Protein AF-0000000066044856 (afdb_homodimer)

Sequence (418 aa):
MTRFVLGSASQGRLGVLRQAGIDPEVVVSDVDEDALLASLDPELPPEAVVAKLANAKALSVAAALPQELLADCVVLGCDSMLYLDGRLSGKPGTPEAARRQWEQMAGTTGHLLTGHALLRLRDGVITHTEGDTGSTAVHFGRPSEAELTRYVDSGEPIHVAGAFTLDGLGGWFIDGIDGDPSNVIGVSLPLVQRLISRTGLSISEFWTRMTRFVLGSASQGRLGVLRQAGIDPEVVVSDVDEDALLASLDPELPPEAVVAKLANAKALSVAAALPQELLADCVVLGCDSMLYLDGRLSGKPGTPEAARRQWEQMAGTTGHLLTGHALLRLRDGVITHTEGDTGSTAVHFGRPSEAELTRYVDSGEPIHVAGAFTLDGLGGWFIDGIDGDPSNVIGVSLPLVQRLISRTGLSISEFWTR

Organism: Mycolicibacterium gilvum (strain PYR-GCK) (NCBI:txid350054)

Solvent-accessible surface area (backbone atoms only — not comparable to full-atom values): 20875 Å² total; per-residue (Å²): 125,73,40,49,33,34,22,49,78,50,64,51,38,51,49,54,39,41,45,37,28,30,82,57,49,71,40,68,41,81,66,57,61,68,62,52,57,71,69,48,66,88,80,55,53,72,60,54,53,27,27,51,50,0,37,50,20,22,52,49,29,64,75,66,56,54,72,83,53,29,51,38,24,35,34,37,6,52,28,57,31,22,39,44,93,90,39,79,34,46,53,48,73,32,60,68,47,24,52,53,49,47,68,69,40,46,67,35,70,33,32,33,31,18,7,32,15,40,37,33,31,46,71,70,36,76,79,44,77,44,68,52,59,46,68,21,41,36,32,32,27,72,65,52,71,68,49,44,51,53,46,46,71,58,48,65,20,22,81,23,44,56,36,47,38,68,76,24,62,40,21,51,37,36,65,22,33,46,30,35,67,44,25,64,50,43,47,37,42,36,59,48,40,52,50,40,41,74,74,74,46,60,63,66,78,50,42,78,104,126,72,40,50,31,35,20,48,80,50,64,51,39,51,49,54,40,42,47,38,28,30,80,57,48,72,40,66,41,80,65,59,62,67,62,53,58,71,68,48,64,88,79,54,53,72,58,53,54,27,26,50,51,0,38,51,20,22,54,48,28,65,74,65,55,53,73,84,54,28,52,36,24,35,33,37,6,52,28,56,30,22,40,43,94,92,39,78,34,47,53,47,73,31,60,68,47,24,51,53,49,47,67,69,39,46,66,37,70,34,31,34,32,19,7,30,16,38,36,32,31,45,72,70,36,77,78,45,78,43,67,52,56,45,69,21,40,37,32,31,29,70,65,50,71,68,48,44,51,53,46,46,70,59,48,65,20,22,78,24,44,57,35,45,38,68,76,24,63,39,21,51,38,36,65,25,33,46,30,36,69,44,24,64,51,42,48,38,43,35,57,49,39,53,50,40,43,74,75,75,46,59,62,67,76,49,41,78,103

Foldseek 3Di:
DAAEEEQDPAPLLQVVCVVVFFNHHYDHFPDPLVVVLVPDDPPDPPLVSFQVVQANSQVRRLVVDDQVNQAWYKYKGKGKWKADPNDTFFAQQALVSLVVLCVVPAQHKIKIKMKMWMFIHHNSDGPDIDIGIDIKIWGFHHDDPVLSVVLSVVVQLRHGHSRAACPDSRVVGTPDMGGANSVVSHDGPVVVQVRCVVVVDGPVVRGPD/DAAEEEQDPAPLLQVVCVVVFFNHHYDHFPDPLVVVLVPDDPPDPPLVSFQVVQANSQVRRLVVDDQVNQAWYKYKGKGKWKADPNDTFFAQQALVSLVVLCVVPAQHKIKIKMKMWMFIHHNSDGPDIDIGIDIKIWGFHHDDPVLSVVLSVVVQLRHGHSRAACPDSRVVGTPDMGGANSVVSIDGPVVVQVRCVVVVDGPVVRGPD

pLDDT: m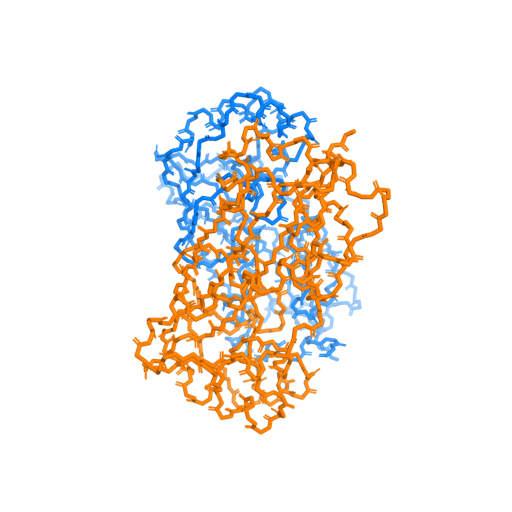ean 97.41, std 1.92, range [83.81, 98.94]

Structure (mmCIF, N/CA/C/O backbone):
data_AF-0000000066044856-model_v1
#
loop_
_entity.id
_entity.type
_entity.pdbx_description
1 polymer 'Nucleoside triphosphate pyrophosphatase'
#
loop_
_atom_site.group_PDB
_atom_site.id
_atom_site.type_symbol
_atom_site.label_atom_id
_atom_site.label_alt_id
_atom_site.label_comp_id
_atom_site.label_asym_id
_atom_site.label_entity_id
_atom_site.label_seq_id
_atom_site.pdbx_PDB_ins_code
_atom_site.Cartn_x
_atom_site.Cartn_y
_atom_site.Cartn_z
_atom_site.occupancy
_atom_site.B_iso_or_equiv
_atom_site.auth_seq_id
_atom_site.auth_comp_id
_atom_site.auth_asym_id
_atom_site.auth_atom_id
_atom_site.pdbx_PDB_model_num
ATOM 1 N N . MET A 1 1 ? -11.641 -27.609 3.543 1 85.44 1 MET A N 1
ATOM 2 C CA . MET A 1 1 ? -11.477 -26.281 2.961 1 85.44 1 MET A CA 1
ATOM 3 C C . MET A 1 1 ? -10.156 -26.188 2.195 1 85.44 1 MET A C 1
ATOM 5 O O . MET A 1 1 ? -9.156 -26.766 2.605 1 85.44 1 MET A O 1
ATOM 9 N N . THR A 1 2 ? -10.18 -25.688 0.999 1 95.62 2 THR A N 1
ATOM 10 C CA . THR A 1 2 ? -9 -25.562 0.149 1 95.62 2 THR A CA 1
ATOM 11 C C . THR A 1 2 ? -7.926 -24.719 0.827 1 95.62 2 THR A C 1
ATOM 13 O O . THR A 1 2 ? -8.211 -23.625 1.307 1 95.62 2 THR A O 1
ATOM 16 N N . ARG A 1 3 ? -6.711 -25.25 0.941 1 97.69 3 ARG A N 1
ATOM 17 C CA . ARG A 1 3 ? -5.617 -24.547 1.596 1 97.69 3 ARG A CA 1
ATOM 18 C C . ARG A 1 3 ? -4.906 -23.609 0.618 1 97.69 3 ARG A C 1
ATOM 20 O O . ARG A 1 3 ? -4.852 -23.891 -0.582 1 97.69 3 ARG A O 1
ATOM 27 N N . PHE A 1 4 ? -4.422 -22.516 1.15 1 98.62 4 PHE A N 1
ATOM 28 C CA . PHE A 1 4 ? -3.652 -21.562 0.37 1 98.62 4 PHE A CA 1
ATOM 29 C C . PHE A 1 4 ? -2.17 -21.641 0.711 1 98.62 4 PHE A C 1
ATOM 31 O O . PHE A 1 4 ? -1.773 -21.391 1.849 1 98.62 4 PHE A O 1
ATOM 38 N N . VAL A 1 5 ? -1.348 -21.984 -0.269 1 98.75 5 VAL A N 1
ATOM 39 C CA . VAL A 1 5 ? 0.09 -22.125 -0.062 1 98.75 5 VAL A CA 1
ATOM 40 C C . VAL A 1 5 ? 0.821 -20.984 -0.771 1 98.75 5 VAL A C 1
ATOM 42 O O . VAL A 1 5 ? 0.622 -20.766 -1.968 1 98.75 5 VAL A O 1
ATOM 45 N N . LEU A 1 6 ? 1.579 -20.25 -0.054 1 98.81 6 LEU A N 1
ATOM 46 C CA . LEU A 1 6 ? 2.467 -19.234 -0.615 1 98.81 6 LEU A CA 1
ATOM 47 C C . LEU A 1 6 ? 3.875 -19.797 -0.799 1 98.81 6 LEU A C 1
ATOM 49 O O . LEU A 1 6 ? 4.551 -20.125 0.179 1 98.81 6 LEU A O 1
ATOM 53 N N . GLY A 1 7 ? 4.328 -19.891 -2.045 1 98.19 7 GLY A N 1
ATOM 54 C CA . GLY A 1 7 ? 5.648 -20.406 -2.369 1 98.19 7 GLY A CA 1
ATOM 55 C C . GLY A 1 7 ? 6.734 -19.344 -2.301 1 98.19 7 GLY A C 1
ATOM 56 O O . GLY A 1 7 ? 7.512 -19.188 -3.244 1 98.19 7 GLY A O 1
ATOM 57 N N . SER A 1 8 ? 6.805 -18.625 -1.233 1 96.69 8 SER A N 1
ATOM 58 C CA . SER A 1 8 ? 7.734 -17.5 -1.107 1 96.69 8 SER A CA 1
ATOM 59 C C . SER A 1 8 ? 8.125 -17.266 0.348 1 96.69 8 SER A C 1
ATOM 61 O O . SER A 1 8 ? 7.289 -17.406 1.247 1 96.69 8 SER A O 1
ATOM 63 N N . ALA A 1 9 ? 9.352 -16.875 0.586 1 93.69 9 ALA A N 1
ATOM 64 C CA . ALA A 1 9 ? 9.805 -16.453 1.906 1 93.69 9 ALA A CA 1
ATOM 65 C C . ALA A 1 9 ? 9.664 -14.945 2.078 1 93.69 9 ALA A C 1
ATOM 67 O O . ALA A 1 9 ? 10.008 -14.398 3.129 1 93.69 9 ALA A O 1
ATOM 68 N N . SER A 1 10 ? 9.234 -14.273 1.056 1 95.31 10 SER A N 1
ATOM 69 C CA . SER A 1 10 ? 9.156 -12.82 1.066 1 95.31 10 SER A CA 1
ATOM 70 C C . SER A 1 10 ? 8.227 -12.32 2.164 1 95.31 10 SER A C 1
ATOM 72 O O . SER A 1 10 ? 7.039 -12.656 2.176 1 95.31 10 SER A O 1
ATOM 74 N N . GLN A 1 11 ? 8.703 -11.445 2.994 1 95.5 11 GLN A N 1
ATOM 75 C CA . GLN A 1 11 ? 7.887 -10.852 4.043 1 95.5 11 GLN A CA 1
ATOM 76 C C . GLN A 1 11 ? 6.852 -9.898 3.459 1 95.5 11 GLN A C 1
ATOM 78 O O . GLN A 1 11 ? 5.742 -9.773 3.99 1 95.5 11 GLN A O 1
ATOM 83 N N . GLY A 1 12 ? 7.203 -9.25 2.385 1 96.94 12 GLY A N 1
ATOM 84 C CA . GLY A 1 12 ? 6.262 -8.367 1.71 1 96.94 12 GLY A CA 1
ATOM 85 C C . GLY A 1 12 ? 5.047 -9.102 1.167 1 96.94 12 GLY A C 1
ATOM 86 O O . GLY A 1 12 ? 3.91 -8.68 1.387 1 96.94 12 GLY A O 1
ATOM 87 N N . ARG A 1 13 ? 5.301 -10.227 0.484 1 98.38 13 ARG A N 1
ATOM 88 C CA . ARG A 1 13 ? 4.219 -11.039 -0.071 1 98.38 13 ARG A CA 1
ATOM 89 C C . ARG A 1 13 ? 3.314 -11.578 1.033 1 98.38 13 ARG A C 1
ATOM 91 O O . ARG A 1 13 ? 2.09 -11.469 0.944 1 98.38 13 ARG A O 1
ATOM 98 N N . LEU A 1 14 ? 3.943 -12.086 2.033 1 98.44 14 LEU A N 1
ATOM 99 C CA . LEU A 1 14 ? 3.195 -12.625 3.164 1 98.44 14 LEU A CA 1
ATOM 100 C C . LEU A 1 14 ? 2.375 -11.531 3.842 1 98.44 14 LEU A C 1
ATOM 102 O O . LEU A 1 14 ? 1.198 -11.734 4.152 1 98.44 14 LEU A O 1
ATOM 106 N N . GLY A 1 15 ? 2.977 -10.367 4.105 1 98.06 15 GLY A N 1
ATOM 107 C CA . GLY A 1 15 ? 2.293 -9.25 4.734 1 98.06 15 GLY A CA 1
ATOM 108 C C . GLY A 1 15 ? 1.066 -8.797 3.965 1 98.06 15 GLY A C 1
ATOM 109 O O . GLY A 1 15 ? 0.006 -8.57 4.555 1 98.06 15 GLY A O 1
ATOM 110 N N . VAL A 1 16 ? 1.185 -8.688 2.65 1 98.5 16 VAL A N 1
ATOM 111 C CA . VAL A 1 16 ? 0.074 -8.273 1.8 1 98.5 16 VAL A CA 1
ATOM 112 C C . VAL A 1 16 ? -1.079 -9.266 1.938 1 98.5 16 VAL A C 1
ATOM 114 O O . VAL A 1 16 ? -2.229 -8.867 2.143 1 98.5 16 VAL A O 1
ATOM 117 N N . LEU A 1 17 ? -0.784 -10.57 1.818 1 98.75 17 LEU A N 1
ATOM 118 C CA . LEU A 1 17 ? -1.816 -11.602 1.876 1 98.75 17 LEU A CA 1
ATOM 119 C C . LEU A 1 17 ? -2.494 -11.609 3.242 1 98.75 17 LEU A C 1
ATOM 121 O O . LEU A 1 17 ? -3.725 -11.672 3.328 1 98.75 17 LEU A O 1
ATOM 125 N N . ARG A 1 18 ? -1.727 -11.484 4.285 1 98.5 18 ARG A N 1
ATOM 126 C CA . ARG A 1 18 ? -2.299 -11.516 5.625 1 98.5 18 ARG A CA 1
ATOM 127 C C . ARG A 1 18 ? -3.176 -10.297 5.879 1 98.5 18 ARG A C 1
ATOM 129 O O . ARG A 1 18 ? -4.27 -10.414 6.434 1 98.5 18 ARG A O 1
ATOM 136 N N . GLN A 1 19 ? -2.699 -9.141 5.48 1 97.75 19 GLN A N 1
ATOM 137 C CA . GLN A 1 19 ? -3.498 -7.93 5.625 1 97.75 19 GLN A CA 1
ATOM 138 C C . GLN A 1 19 ? -4.809 -8.039 4.848 1 97.75 19 GLN A C 1
ATOM 140 O O . GLN A 1 19 ? -5.832 -7.496 5.27 1 97.75 19 GLN A O 1
ATOM 145 N N . ALA A 1 20 ? -4.684 -8.812 3.803 1 98.25 20 ALA A N 1
ATOM 146 C CA . ALA A 1 20 ? -5.863 -8.977 2.951 1 98.25 20 ALA A CA 1
ATOM 147 C C . ALA A 1 20 ? -6.672 -10.203 3.359 1 98.25 20 ALA A C 1
ATOM 149 O O . ALA A 1 20 ? -7.512 -10.68 2.594 1 98.25 20 ALA A O 1
ATOM 150 N N . GLY A 1 21 ? -6.348 -10.789 4.496 1 98.31 21 GLY A N 1
ATOM 151 C CA . GLY A 1 21 ? -7.262 -11.734 5.125 1 98.31 21 GLY A CA 1
ATOM 152 C C . GLY A 1 21 ? -6.895 -13.18 4.875 1 98.31 21 GLY A C 1
ATOM 153 O O . GLY A 1 21 ? -7.633 -14.094 5.254 1 98.31 21 GLY A O 1
ATOM 154 N N . ILE A 1 22 ? -5.805 -13.406 4.223 1 98.44 22 ILE A N 1
ATOM 155 C CA . ILE A 1 22 ? -5.375 -14.773 3.953 1 98.44 22 ILE A CA 1
ATOM 156 C C . ILE A 1 22 ? -4.215 -15.133 4.879 1 98.44 22 ILE A C 1
ATOM 158 O O . ILE A 1 22 ? -3.281 -14.352 5.055 1 98.44 22 ILE A O 1
ATOM 162 N N . ASP A 1 23 ? -4.297 -16.188 5.559 1 98.06 23 ASP A N 1
ATOM 163 C CA . ASP A 1 23 ? -3.182 -16.75 6.309 1 98.06 23 ASP A CA 1
ATOM 164 C C . ASP A 1 23 ? -2.631 -18 5.617 1 98.06 23 ASP A C 1
ATOM 166 O O . ASP A 1 23 ? -2.99 -19.125 5.977 1 98.06 23 ASP A O 1
ATOM 170 N N . PRO A 1 24 ? -1.719 -17.844 4.734 1 98.5 24 PRO A N 1
ATOM 171 C CA . PRO A 1 24 ? -1.261 -18.953 3.902 1 98.5 24 PRO A CA 1
ATOM 172 C C . PRO A 1 24 ? -0.264 -19.859 4.621 1 98.5 24 PRO A C 1
ATOM 174 O O . PRO A 1 24 ? 0.366 -19.438 5.594 1 98.5 24 PRO A O 1
ATOM 177 N N . GLU A 1 25 ? -0.212 -21.094 4.188 1 98.12 25 GLU A N 1
ATOM 178 C CA . GLU A 1 25 ? 0.947 -21.922 4.484 1 98.12 25 GLU A CA 1
ATOM 179 C C . GLU A 1 25 ? 2.16 -21.5 3.66 1 98.12 25 GLU A C 1
ATOM 181 O O . GLU A 1 25 ? 2.094 -21.438 2.43 1 98.12 25 GLU A O 1
ATOM 186 N N . VAL A 1 26 ? 3.23 -21.156 4.34 1 98.25 26 VAL A N 1
ATOM 187 C CA . VAL A 1 26 ? 4.426 -20.703 3.639 1 98.25 26 VAL A CA 1
ATOM 188 C C . VAL A 1 26 ? 5.363 -21.891 3.393 1 98.25 26 VAL A C 1
ATOM 190 O O . VAL A 1 26 ? 5.73 -22.594 4.328 1 98.25 26 VAL A O 1
ATOM 193 N N . VAL A 1 27 ? 5.66 -22.109 2.211 1 97.81 27 VAL A N 1
ATOM 194 C CA . VAL A 1 27 ? 6.633 -23.125 1.803 1 97.81 27 VAL A CA 1
ATOM 195 C C . VAL A 1 27 ? 7.656 -22.5 0.855 1 97.81 27 VAL A C 1
ATOM 197 O O . VAL A 1 27 ? 7.305 -22.031 -0.23 1 97.81 27 VAL A O 1
ATOM 200 N N . VAL A 1 28 ? 8.875 -22.484 1.183 1 96.62 28 VAL A N 1
ATOM 201 C CA . VAL A 1 28 ? 9.914 -21.781 0.433 1 96.62 28 VAL A CA 1
ATOM 202 C C . VAL A 1 28 ? 10.453 -22.688 -0.676 1 96.62 28 VAL A C 1
ATOM 204 O O . VAL A 1 28 ? 10.773 -23.844 -0.435 1 96.62 28 VAL A O 1
ATOM 207 N N . SER A 1 29 ? 10.508 -22.156 -1.835 1 95.38 29 SER A N 1
ATOM 208 C CA . SER A 1 29 ? 11.016 -22.859 -3.01 1 95.38 29 SER A CA 1
ATOM 209 C C . SER A 1 29 ? 12.523 -23.047 -2.934 1 95.38 29 SER A C 1
ATOM 211 O O . SER A 1 29 ? 13.234 -22.188 -2.398 1 95.38 29 SER A O 1
ATOM 213 N N . ASP A 1 30 ? 13.031 -24.062 -3.609 1 94.31 30 ASP A N 1
ATOM 214 C CA . ASP A 1 30 ? 14.461 -24.359 -3.641 1 94.31 30 ASP A CA 1
ATOM 215 C C . ASP A 1 30 ? 15.039 -24.109 -5.027 1 94.31 30 ASP A C 1
ATOM 217 O O . ASP A 1 30 ? 16.141 -24.578 -5.344 1 94.31 30 ASP A O 1
ATOM 221 N N . VAL A 1 31 ? 14.344 -23.375 -5.738 1 96.5 31 VAL A N 1
ATOM 222 C CA . VAL A 1 31 ? 14.773 -23.109 -7.105 1 96.5 31 VAL A CA 1
ATOM 223 C C . VAL A 1 31 ? 16.062 -22.297 -7.086 1 96.5 31 VAL A C 1
ATOM 225 O O . VAL A 1 31 ? 16.203 -21.344 -6.305 1 96.5 31 VAL A O 1
ATOM 228 N N . ASP A 1 32 ? 17.031 -22.656 -7.855 1 97.44 32 ASP A N 1
ATOM 229 C CA . ASP A 1 32 ? 18.203 -21.828 -8.125 1 97.44 32 ASP A CA 1
ATOM 230 C C . ASP A 1 32 ? 17.891 -20.75 -9.148 1 97.44 32 ASP A C 1
ATOM 232 O O . ASP A 1 32 ? 18.062 -20.953 -10.352 1 97.44 32 ASP A O 1
ATOM 236 N N . GLU A 1 33 ? 17.562 -19.625 -8.672 1 95.69 33 GLU A N 1
ATOM 237 C CA . GLU A 1 33 ? 17.078 -18.547 -9.531 1 95.69 33 GLU A CA 1
ATOM 238 C C . GLU A 1 33 ? 18.156 -18.078 -10.5 1 95.69 33 GLU A C 1
ATOM 240 O O . GLU A 1 33 ? 17.875 -17.812 -11.672 1 95.69 33 GLU A O 1
ATOM 245 N N . ASP A 1 34 ? 19.359 -18.016 -10.055 1 95 34 ASP A N 1
ATOM 246 C CA . ASP A 1 34 ? 20.469 -17.562 -10.906 1 95 34 ASP A CA 1
ATOM 247 C C . ASP A 1 34 ? 20.688 -18.531 -12.07 1 95 34 ASP A C 1
ATOM 249 O O . ASP A 1 34 ? 20.844 -18.094 -13.211 1 95 34 ASP A O 1
ATOM 253 N N . ALA A 1 35 ? 20.688 -19.781 -11.758 1 97.44 35 ALA A N 1
ATOM 254 C CA . ALA A 1 35 ? 20.859 -20.781 -12.797 1 97.44 35 ALA A CA 1
ATOM 255 C C . ALA A 1 35 ? 19.719 -20.734 -13.805 1 97.44 35 ALA A C 1
ATOM 257 O O . ALA A 1 35 ? 19.953 -20.844 -15.016 1 97.44 35 ALA A O 1
ATOM 258 N N . LEU A 1 36 ? 18.516 -20.641 -13.305 1 97.5 36 LEU A N 1
ATOM 259 C CA . LEU A 1 36 ? 17.375 -20.547 -14.195 1 97.5 36 LEU A CA 1
ATOM 260 C C . LEU A 1 36 ? 17.469 -19.328 -15.094 1 97.5 36 LEU A C 1
ATOM 262 O O . LEU A 1 36 ? 17.281 -19.422 -16.312 1 97.5 36 LEU A O 1
ATOM 266 N N . LEU A 1 37 ? 17.828 -18.203 -14.555 1 96.31 37 LEU A N 1
ATOM 267 C CA . LEU A 1 37 ? 17.953 -16.969 -15.312 1 96.31 37 LEU A CA 1
ATOM 268 C C . LEU A 1 37 ? 19 -17.125 -16.422 1 96.31 37 LEU A C 1
ATOM 270 O O . LEU A 1 37 ? 18.766 -16.688 -17.547 1 96.31 37 LEU A O 1
ATOM 274 N N . ALA A 1 38 ? 20.078 -17.75 -16.109 1 96.38 38 ALA A N 1
ATOM 275 C CA . ALA A 1 38 ? 21.172 -17.938 -17.062 1 96.38 38 ALA A CA 1
ATOM 276 C C . ALA A 1 38 ? 20.75 -18.828 -18.219 1 96.38 38 ALA A C 1
ATOM 278 O O . ALA A 1 38 ? 21.344 -18.766 -19.312 1 96.38 38 ALA A O 1
ATOM 279 N N . SER A 1 39 ? 19.781 -19.625 -17.969 1 97.25 39 SER A N 1
ATOM 280 C CA . SER A 1 39 ? 19.359 -20.594 -18.969 1 97.25 39 SER A CA 1
ATOM 281 C C . SER A 1 39 ? 18.297 -20.016 -19.906 1 97.25 39 SER A C 1
ATOM 283 O O . SER A 1 39 ? 18 -20.594 -20.953 1 97.25 39 SER A O 1
ATOM 285 N N . LEU A 1 40 ? 17.766 -18.891 -19.531 1 96.88 40 LEU A N 1
ATOM 286 C CA . LEU A 1 40 ? 16.672 -18.312 -20.312 1 96.88 40 LEU A CA 1
ATOM 287 C C . LEU A 1 40 ? 17.203 -17.641 -21.578 1 96.88 40 LEU A C 1
ATOM 289 O O . LEU A 1 40 ? 18.344 -17.172 -21.609 1 96.88 40 LEU A O 1
ATOM 293 N N . ASP A 1 41 ? 16.375 -17.625 -22.625 1 95.75 41 ASP A N 1
ATOM 294 C CA . ASP A 1 41 ? 16.656 -16.859 -23.844 1 95.75 41 ASP A CA 1
ATOM 295 C C . ASP A 1 41 ? 16.875 -15.383 -23.531 1 95.75 41 ASP A C 1
ATOM 297 O O . ASP A 1 41 ? 16 -14.734 -22.953 1 95.75 41 ASP A O 1
ATOM 301 N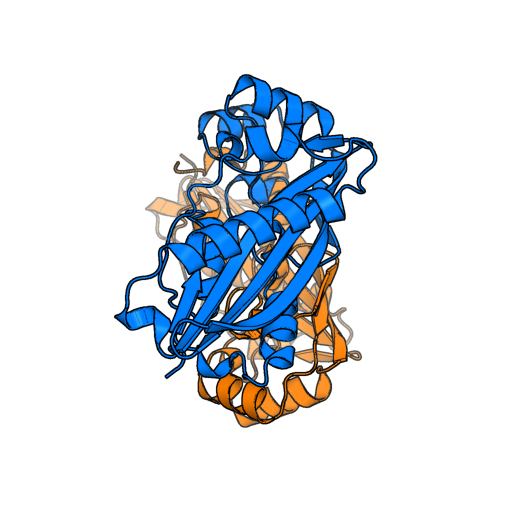 N . PRO A 1 42 ? 17.953 -14.82 -23.922 1 91.94 42 PRO A N 1
ATOM 302 C CA . PRO A 1 42 ? 18.25 -13.414 -23.641 1 91.94 42 PRO A CA 1
ATOM 303 C C . PRO A 1 42 ? 17.234 -12.461 -24.266 1 91.94 42 PRO A C 1
ATOM 305 O O . PRO A 1 42 ? 17.125 -11.305 -23.844 1 91.94 42 PRO A O 1
ATOM 308 N N . GLU A 1 43 ? 16.516 -12.977 -25.219 1 94.75 43 GLU A N 1
ATOM 309 C CA . GLU A 1 43 ? 15.562 -12.125 -25.922 1 94.75 43 GLU A CA 1
ATOM 310 C C . GLU A 1 43 ? 14.156 -12.25 -25.328 1 94.75 43 GLU A C 1
ATOM 312 O O . GLU A 1 43 ? 13.219 -11.617 -25.812 1 94.75 43 GLU A O 1
ATOM 317 N N . LEU A 1 44 ? 14.086 -13 -24.312 1 96.56 44 LEU A N 1
ATOM 318 C CA . LEU A 1 44 ? 12.797 -13.148 -23.656 1 96.56 44 LEU A CA 1
ATOM 319 C C . LEU A 1 44 ? 12.297 -11.812 -23.109 1 96.56 44 LEU A C 1
ATOM 321 O O . LEU A 1 44 ? 13.062 -11.062 -22.5 1 96.56 44 LEU A O 1
ATOM 325 N N . PRO A 1 45 ? 11.078 -11.43 -23.375 1 97.88 45 PRO A N 1
ATOM 326 C CA . PRO A 1 45 ? 10.539 -10.203 -22.781 1 97.88 45 PRO A CA 1
ATOM 327 C C . PRO A 1 45 ? 10.641 -10.195 -21.266 1 97.88 45 PRO A C 1
ATOM 329 O O . PRO A 1 45 ? 10.5 -11.242 -20.625 1 97.88 45 PRO A O 1
ATOM 332 N N . PRO A 1 46 ? 10.875 -9.047 -20.672 1 98.19 46 PRO A N 1
ATOM 333 C CA . PRO A 1 46 ? 11.047 -8.945 -19.219 1 98.19 46 PRO A CA 1
ATOM 334 C C . PRO A 1 46 ? 9.891 -9.562 -18.438 1 98.19 46 PRO A C 1
ATOM 336 O O . PRO A 1 46 ? 10.102 -10.195 -17.406 1 98.19 46 PRO A O 1
ATOM 339 N N . GLU A 1 47 ? 8.664 -9.43 -18.906 1 98.56 47 GLU A N 1
ATOM 340 C CA . GLU A 1 47 ? 7.492 -10 -18.25 1 98.56 47 GLU A CA 1
ATOM 341 C C . GLU A 1 47 ? 7.562 -11.523 -18.219 1 98.56 47 GLU A C 1
ATOM 343 O O . GLU A 1 47 ? 7.125 -12.148 -17.25 1 98.56 47 GLU A O 1
ATOM 348 N N . ALA A 1 48 ? 8.086 -12.094 -19.25 1 98.62 48 ALA A N 1
ATOM 349 C CA . ALA A 1 48 ? 8.195 -13.547 -19.344 1 98.62 48 ALA A CA 1
ATOM 350 C C . ALA A 1 48 ? 9.258 -14.078 -18.391 1 98.62 48 ALA A C 1
ATOM 352 O O . ALA A 1 48 ? 9.141 -15.188 -17.875 1 98.62 48 ALA A O 1
ATOM 353 N N . VAL A 1 49 ? 10.289 -13.25 -18.188 1 98.5 49 VAL A N 1
ATOM 354 C CA . VAL A 1 49 ? 11.367 -13.656 -17.297 1 98.5 49 VAL A CA 1
ATOM 355 C C . VAL A 1 49 ? 10.82 -13.883 -15.891 1 98.5 49 VAL A C 1
ATOM 357 O O . VAL A 1 49 ? 11 -14.961 -15.32 1 98.5 49 VAL A O 1
ATOM 360 N N . VAL A 1 50 ? 10.078 -12.938 -15.359 1 98.69 50 VAL A N 1
ATOM 361 C CA . VAL A 1 50 ? 9.578 -13.062 -14 1 98.69 50 VAL A CA 1
ATOM 362 C C . VAL A 1 50 ? 8.492 -14.133 -13.938 1 98.69 50 VAL A C 1
ATOM 364 O O . VAL A 1 50 ? 8.352 -14.836 -12.93 1 98.69 50 VAL A O 1
ATOM 367 N N . ALA A 1 51 ? 7.723 -14.273 -15.016 1 98.75 51 ALA A N 1
ATOM 368 C CA . ALA A 1 51 ? 6.703 -15.32 -15.078 1 98.75 51 ALA A CA 1
ATOM 369 C C . ALA A 1 51 ? 7.336 -16.703 -14.984 1 98.75 51 ALA A C 1
ATOM 371 O O . ALA A 1 51 ? 6.828 -17.578 -14.281 1 98.75 51 ALA A O 1
ATOM 372 N N . LYS A 1 52 ? 8.43 -16.906 -15.711 1 98.62 52 LYS A N 1
ATOM 373 C CA . LYS A 1 52 ? 9.125 -18.188 -15.703 1 98.62 52 LYS A CA 1
ATOM 374 C C . LYS A 1 52 ? 9.672 -18.5 -14.312 1 98.62 52 LYS A C 1
ATOM 376 O O . LYS A 1 52 ? 9.578 -19.641 -13.844 1 98.62 52 LYS A O 1
ATOM 381 N N . LEU A 1 53 ? 10.25 -17.516 -13.719 1 98.5 53 LEU A N 1
ATOM 382 C CA . LEU A 1 53 ? 10.758 -17.688 -12.359 1 98.5 53 LEU A CA 1
ATOM 383 C C . LEU A 1 53 ? 9.625 -18.047 -11.398 1 98.5 53 LEU A C 1
ATOM 385 O O . LEU A 1 53 ? 9.758 -18.969 -10.594 1 98.5 53 LEU A O 1
ATOM 389 N N . ALA A 1 54 ? 8.5 -17.359 -11.469 1 98.75 54 ALA A N 1
ATOM 390 C CA . ALA A 1 54 ? 7.34 -17.625 -10.617 1 98.75 54 ALA A CA 1
ATOM 391 C C . ALA A 1 54 ? 6.84 -19.062 -10.812 1 98.75 54 ALA A C 1
ATOM 393 O O . ALA A 1 54 ? 6.555 -19.75 -9.836 1 98.75 54 ALA A O 1
ATOM 394 N N . ASN A 1 55 ? 6.73 -19.438 -12.055 1 98.75 55 ASN A N 1
ATOM 395 C CA . ASN A 1 55 ? 6.262 -20.781 -12.375 1 98.75 55 ASN A CA 1
ATOM 396 C C . ASN A 1 55 ? 7.195 -21.844 -11.812 1 98.75 55 ASN A C 1
ATOM 398 O O . ASN A 1 55 ? 6.738 -22.828 -11.234 1 98.75 55 ASN A O 1
ATOM 402 N N . ALA A 1 56 ? 8.5 -21.641 -12.016 1 98.62 56 ALA A N 1
ATOM 403 C CA . ALA A 1 56 ? 9.484 -22.594 -11.492 1 98.62 56 ALA A CA 1
ATOM 404 C C . ALA A 1 56 ? 9.359 -22.734 -9.984 1 98.62 56 ALA A C 1
ATOM 406 O O . ALA A 1 56 ? 9.414 -23.844 -9.453 1 98.62 56 ALA A O 1
ATOM 407 N N . LYS A 1 57 ? 9.164 -21.625 -9.328 1 98.62 57 LYS A N 1
ATOM 408 C CA . LYS A 1 57 ? 9.008 -21.641 -7.879 1 98.62 57 LYS A CA 1
ATOM 409 C C . LYS A 1 57 ? 7.742 -22.375 -7.469 1 98.62 57 LYS A C 1
ATOM 411 O O . LYS A 1 57 ? 7.762 -23.188 -6.543 1 98.62 57 LYS A O 1
ATOM 416 N N . ALA A 1 58 ? 6.621 -22.125 -8.102 1 98.69 58 ALA A N 1
ATOM 417 C CA . ALA A 1 58 ? 5.359 -22.797 -7.789 1 98.69 58 ALA A CA 1
ATOM 418 C C . ALA A 1 58 ? 5.473 -24.297 -7.965 1 98.69 58 ALA A C 1
ATOM 420 O O . ALA A 1 58 ? 5.031 -25.062 -7.102 1 98.69 58 ALA A O 1
ATOM 421 N N . LEU A 1 59 ? 6.074 -24.719 -9.07 1 98.44 59 LEU A N 1
ATOM 422 C CA . LEU A 1 59 ? 6.215 -26.141 -9.367 1 98.44 59 LEU A CA 1
ATOM 423 C C . LEU A 1 59 ? 7.129 -26.812 -8.352 1 98.44 59 LEU A C 1
ATOM 425 O O . LEU A 1 59 ? 6.848 -27.922 -7.898 1 98.44 59 LEU A O 1
ATOM 429 N N . SER A 1 60 ? 8.211 -26.109 -8.031 1 98.38 60 SER A N 1
ATOM 430 C CA . SER A 1 60 ? 9.125 -26.641 -7.023 1 98.38 60 SER A CA 1
ATOM 431 C C . SER A 1 60 ? 8.414 -26.844 -5.691 1 98.38 60 SER A C 1
ATOM 433 O O . SER A 1 60 ? 8.57 -27.891 -5.059 1 98.38 60 SER A O 1
ATOM 435 N N . VAL A 1 61 ? 7.645 -25.906 -5.234 1 98.44 61 VAL A N 1
ATOM 436 C CA . VAL A 1 61 ? 6.902 -25.984 -3.977 1 98.44 61 VAL A CA 1
ATOM 437 C C . VAL A 1 61 ? 5.871 -27.109 -4.043 1 98.44 61 VAL A C 1
ATOM 439 O O . VAL A 1 61 ? 5.758 -27.906 -3.111 1 98.44 61 VAL A O 1
ATOM 442 N N . ALA A 1 62 ? 5.117 -27.203 -5.16 1 97.88 62 ALA A N 1
ATOM 443 C CA . ALA A 1 62 ? 4.102 -28.25 -5.324 1 97.88 62 ALA A CA 1
ATOM 444 C C . ALA A 1 62 ? 4.703 -29.641 -5.152 1 97.88 62 ALA A C 1
ATOM 446 O O . ALA A 1 62 ? 4.082 -30.516 -4.559 1 97.88 62 ALA A O 1
ATOM 447 N N . ALA A 1 63 ? 5.914 -29.797 -5.633 1 96.81 63 ALA A N 1
ATOM 448 C CA . ALA A 1 63 ? 6.586 -31.094 -5.609 1 96.81 63 ALA A CA 1
ATOM 449 C C . ALA A 1 63 ? 7.012 -31.469 -4.191 1 96.81 63 ALA A C 1
ATOM 451 O O . ALA A 1 63 ? 7.273 -32.656 -3.902 1 96.81 63 ALA A O 1
ATOM 452 N N . ALA A 1 64 ? 7.059 -30.469 -3.311 1 95.62 64 ALA A N 1
ATOM 453 C CA . ALA A 1 64 ? 7.621 -30.703 -1.982 1 95.62 64 ALA A CA 1
ATOM 454 C C . ALA A 1 64 ? 6.539 -30.641 -0.909 1 95.62 64 ALA A C 1
ATOM 456 O O . ALA A 1 64 ? 6.832 -30.703 0.286 1 95.62 64 ALA A O 1
ATOM 457 N N . LEU A 1 65 ? 5.281 -30.516 -1.271 1 96.88 65 LEU A N 1
ATOM 458 C CA . LEU A 1 65 ? 4.207 -30.312 -0.305 1 96.88 65 LEU A CA 1
ATOM 459 C C . LEU A 1 65 ? 3.986 -31.578 0.527 1 96.88 65 LEU A C 1
ATOM 461 O O . LEU A 1 65 ? 4.055 -32.688 0.005 1 96.88 65 LEU A O 1
ATOM 465 N N . PRO A 1 66 ? 3.758 -31.453 1.787 1 94.69 66 PRO A N 1
ATOM 466 C CA . PRO A 1 66 ? 3.357 -32.625 2.586 1 94.69 66 PRO A CA 1
ATOM 467 C C . PRO A 1 66 ? 1.986 -33.156 2.189 1 94.69 66 PRO A C 1
ATOM 469 O O . PRO A 1 66 ? 1.185 -32.438 1.585 1 94.69 66 PRO A O 1
ATOM 472 N N . GLN A 1 67 ? 1.729 -34.344 2.611 1 92.25 67 GLN A N 1
ATOM 473 C CA . GLN A 1 67 ? 0.523 -35.062 2.23 1 92.25 67 GLN A CA 1
ATOM 474 C C . GLN A 1 67 ? -0.733 -34.312 2.668 1 92.25 67 GLN A C 1
ATOM 476 O O . GLN A 1 67 ? -1.731 -34.312 1.944 1 92.25 67 GLN A O 1
ATOM 481 N N . GLU A 1 68 ? -0.677 -33.688 3.779 1 92.69 68 GLU A N 1
ATOM 482 C CA . GLU A 1 68 ? -1.841 -33 4.328 1 92.69 68 GLU A CA 1
ATOM 483 C C . GLU A 1 68 ? -2.277 -31.859 3.424 1 92.69 68 GLU A C 1
ATOM 485 O O . GLU A 1 68 ? -3.469 -31.547 3.336 1 92.69 68 GLU A O 1
ATOM 490 N N . LEU A 1 69 ? -1.41 -31.234 2.727 1 94.88 69 LEU A N 1
ATOM 491 C CA . LEU A 1 69 ? -1.72 -30.109 1.853 1 94.88 69 LEU A CA 1
ATOM 492 C C . LEU A 1 69 ? -2.074 -30.594 0.45 1 94.88 69 LEU A C 1
ATOM 494 O O . LEU A 1 69 ? -2.793 -29.906 -0.283 1 94.88 69 LEU A O 1
ATOM 498 N N . LEU A 1 70 ? -1.655 -31.766 0.065 1 94.38 70 LEU A N 1
ATOM 499 C CA . LEU A 1 70 ? -1.815 -32.281 -1.287 1 94.38 70 LEU A CA 1
ATOM 500 C C . LEU A 1 70 ? -3.277 -32.625 -1.569 1 94.38 70 LEU A C 1
ATOM 502 O O . LEU A 1 70 ? -3.688 -32.719 -2.73 1 94.38 70 LEU A O 1
ATOM 506 N N . ALA A 1 71 ? -4.051 -32.844 -0.509 1 94.75 71 ALA A N 1
ATOM 507 C CA . ALA A 1 71 ? -5.441 -33.25 -0.679 1 94.75 71 ALA A CA 1
ATOM 508 C C . ALA A 1 71 ? -6.238 -32.188 -1.422 1 94.75 71 ALA A C 1
ATOM 510 O O . ALA A 1 71 ? -7.008 -32.5 -2.334 1 94.75 71 ALA A O 1
ATOM 511 N N . ASP A 1 72 ? -6.133 -30.906 -1.043 1 97.06 72 ASP A N 1
ATOM 512 C CA . ASP A 1 72 ? -6.855 -29.797 -1.662 1 97.06 72 ASP A CA 1
ATOM 513 C C . ASP A 1 72 ? -6.199 -28.453 -1.331 1 97.06 72 ASP A C 1
ATOM 515 O O . ASP A 1 72 ? -6.379 -27.922 -0.233 1 97.06 72 ASP A O 1
ATOM 519 N N . CYS A 1 73 ? -5.445 -27.891 -2.365 1 98.38 73 CYS A N 1
ATOM 520 C CA . CYS A 1 73 ? -4.793 -26.625 -2.092 1 98.38 73 CYS A CA 1
ATOM 521 C C . CYS A 1 73 ? -4.551 -25.844 -3.381 1 98.38 73 CYS A C 1
ATOM 523 O O . CYS A 1 73 ? -4.758 -26.375 -4.477 1 98.38 73 CYS A O 1
ATOM 525 N N . VAL A 1 74 ? -4.273 -24.578 -3.225 1 98.69 74 VAL A N 1
ATOM 526 C CA . VAL A 1 74 ? -3.676 -23.75 -4.27 1 98.69 74 VAL A CA 1
ATOM 527 C C . VAL A 1 74 ? -2.262 -23.344 -3.861 1 98.69 74 VAL A C 1
ATOM 529 O O . VAL A 1 74 ? -1.998 -23.094 -2.682 1 98.69 74 VAL A O 1
ATOM 532 N N . VAL A 1 75 ? -1.354 -23.344 -4.836 1 98.81 75 VAL A N 1
ATOM 533 C CA . VAL A 1 75 ? 0.024 -22.906 -4.645 1 98.81 75 VAL A CA 1
ATOM 534 C C . VAL A 1 75 ? 0.286 -21.656 -5.469 1 98.81 75 VAL A C 1
ATOM 536 O O . VAL A 1 75 ? 0.055 -21.641 -6.68 1 98.81 75 VAL A O 1
ATOM 539 N N . LEU A 1 76 ? 0.729 -20.641 -4.797 1 98.94 76 LEU A N 1
ATOM 540 C CA . LEU A 1 76 ? 1.059 -19.391 -5.465 1 98.94 76 LEU A CA 1
ATOM 541 C C . LEU A 1 76 ? 2.562 -19.141 -5.445 1 98.94 76 LEU A C 1
ATOM 543 O O . LEU A 1 76 ? 3.17 -19.062 -4.375 1 98.94 76 LEU A O 1
ATOM 547 N N . GLY A 1 77 ? 3.178 -19.094 -6.586 1 98.81 77 GLY A N 1
ATOM 548 C CA . GLY A 1 77 ? 4.543 -18.641 -6.762 1 98.81 77 GLY A CA 1
ATOM 549 C C . GLY A 1 77 ? 4.633 -17.25 -7.383 1 98.81 77 GLY A C 1
ATOM 550 O O . GLY A 1 77 ? 3.859 -16.922 -8.289 1 98.81 77 GLY A O 1
ATOM 551 N N . CYS A 1 78 ? 5.551 -16.469 -6.906 1 98.75 78 CYS A N 1
ATOM 552 C CA . CYS A 1 78 ? 5.75 -15.125 -7.434 1 98.75 78 CYS A CA 1
ATOM 553 C C . CYS A 1 78 ? 7.234 -14.82 -7.594 1 98.75 78 CYS A C 1
ATOM 555 O O . CYS A 1 78 ? 8.078 -15.453 -6.949 1 98.75 78 CYS A O 1
ATOM 557 N N . ASP A 1 79 ? 7.543 -13.906 -8.414 1 98.56 79 ASP A N 1
ATOM 558 C CA . ASP A 1 79 ? 8.875 -13.328 -8.578 1 98.56 79 ASP A CA 1
ATOM 559 C C . ASP A 1 79 ? 8.789 -11.891 -9.078 1 98.56 79 ASP A C 1
ATOM 561 O O . ASP A 1 79 ? 7.969 -11.57 -9.945 1 98.56 79 ASP A O 1
ATOM 565 N N . SER A 1 80 ? 9.602 -11.016 -8.531 1 98.56 80 SER A N 1
ATOM 566 C CA . SER A 1 80 ? 9.539 -9.594 -8.859 1 98.56 80 SER A CA 1
ATOM 567 C C . SER A 1 80 ? 10.898 -9.07 -9.305 1 98.56 80 SER A C 1
ATOM 569 O O . SER A 1 80 ? 11.93 -9.461 -8.75 1 98.56 80 SER A O 1
ATOM 571 N N . MET A 1 81 ? 10.906 -8.234 -10.305 1 98.5 81 MET A N 1
ATOM 572 C CA . MET A 1 81 ? 12.086 -7.477 -10.734 1 98.5 81 MET A CA 1
ATOM 573 C C . MET A 1 81 ? 11.688 -6.082 -11.211 1 98.5 81 MET A C 1
ATOM 575 O O . MET A 1 81 ? 10.562 -5.867 -11.656 1 98.5 81 MET A O 1
ATOM 579 N N . LEU A 1 82 ? 12.57 -5.172 -11.102 1 98.75 82 LEU A N 1
ATOM 580 C CA . LEU A 1 82 ? 12.375 -3.822 -11.625 1 98.75 82 LEU A CA 1
ATOM 581 C C . LEU A 1 82 ? 12.906 -3.711 -13.047 1 98.75 82 LEU A C 1
ATOM 583 O O . LEU A 1 82 ? 14.023 -4.133 -13.336 1 98.75 82 LEU A O 1
ATOM 587 N N . TYR A 1 83 ? 12.062 -3.307 -13.945 1 98.69 83 TYR A N 1
ATOM 588 C CA . TYR A 1 83 ? 12.445 -3.027 -15.32 1 98.69 83 TYR A CA 1
ATOM 589 C C . TYR A 1 83 ? 12.656 -1.532 -15.539 1 98.69 83 TYR A C 1
ATOM 591 O O . TYR A 1 83 ? 11.727 -0.739 -15.383 1 98.69 83 TYR A O 1
ATOM 599 N N . LEU A 1 84 ? 13.812 -1.121 -15.812 1 97.31 84 LEU A N 1
ATOM 600 C CA . LEU A 1 84 ? 14.172 0.276 -16.016 1 97.31 84 LEU A CA 1
ATOM 601 C C . LEU A 1 84 ? 15.227 0.406 -17.109 1 97.31 84 LEU A C 1
ATOM 603 O O . LEU A 1 84 ? 16.25 -0.278 -17.078 1 97.31 84 LEU A O 1
ATOM 607 N N . ASP A 1 85 ? 14.953 1.243 -18.078 1 94.88 85 ASP A N 1
ATOM 608 C CA . ASP A 1 85 ? 15.891 1.548 -19.156 1 94.88 85 ASP A CA 1
ATOM 609 C C . ASP A 1 85 ? 16.359 0.272 -19.859 1 94.88 85 ASP A C 1
ATOM 611 O O . ASP A 1 85 ? 17.562 0.07 -20.047 1 94.88 85 ASP A O 1
ATOM 615 N N . GLY A 1 86 ? 15.453 -0.583 -20.047 1 94.75 86 GLY A N 1
ATOM 616 C CA . GLY A 1 86 ? 15.727 -1.777 -20.828 1 94.75 86 GLY A CA 1
ATOM 617 C C . GLY A 1 86 ? 16.406 -2.875 -20.031 1 94.75 86 GLY A C 1
ATOM 618 O O . GLY A 1 86 ? 16.828 -3.889 -20.594 1 94.75 86 GLY A O 1
ATOM 619 N N . ARG A 1 87 ? 16.516 -2.721 -18.781 1 94.56 87 ARG A N 1
ATOM 620 C CA . ARG A 1 87 ? 17.219 -3.691 -17.953 1 94.56 87 ARG A CA 1
ATOM 621 C C . ARG A 1 87 ? 16.344 -4.141 -16.781 1 94.56 87 ARG A C 1
ATOM 623 O O . ARG A 1 87 ? 15.617 -3.332 -16.188 1 94.56 87 ARG A O 1
ATOM 630 N N . LEU A 1 88 ? 16.453 -5.445 -16.438 1 96.75 88 LEU A N 1
ATOM 631 C CA . LEU A 1 88 ? 15.82 -6.012 -15.258 1 96.75 88 LEU A CA 1
ATOM 632 C C . LEU A 1 88 ? 16.781 -6.016 -14.07 1 96.75 88 LEU A C 1
ATOM 634 O O . LEU A 1 88 ? 17.938 -6.406 -14.211 1 96.75 88 LEU A O 1
ATOM 638 N N . SER A 1 89 ? 16.312 -5.508 -13 1 95.88 89 SER A N 1
ATOM 639 C CA . SER A 1 89 ? 17.094 -5.512 -11.773 1 95.88 89 SER A CA 1
ATOM 640 C C . SER A 1 89 ? 16.375 -6.258 -10.656 1 95.88 89 SER A C 1
ATOM 642 O O . SER A 1 89 ? 15.227 -5.941 -10.328 1 95.88 89 SER A O 1
ATOM 644 N N . GLY A 1 90 ? 17.016 -7.246 -10.094 1 95.81 90 GLY A N 1
ATOM 645 C CA . GLY A 1 90 ? 16.531 -7.922 -8.906 1 95.81 90 GLY A CA 1
ATOM 646 C C . GLY A 1 90 ? 16.984 -7.27 -7.613 1 95.81 90 GLY A C 1
ATOM 647 O O . GLY A 1 90 ? 16.922 -6.043 -7.477 1 95.81 90 GLY A O 1
ATOM 648 N N . LYS A 1 91 ? 17.391 -8.039 -6.711 1 96.88 91 LYS A N 1
ATOM 649 C CA . LYS A 1 91 ? 17.891 -7.562 -5.426 1 96.88 91 LYS A CA 1
ATOM 650 C C . LYS A 1 91 ? 19.359 -7.152 -5.535 1 96.88 91 LYS A C 1
ATOM 652 O O . LYS A 1 91 ? 20.188 -7.906 -6.051 1 96.88 91 LYS A O 1
ATOM 657 N N . PRO A 1 92 ? 19.672 -5.988 -5.016 1 97.62 92 PRO A N 1
ATOM 658 C CA . PRO A 1 92 ? 21.047 -5.543 -5.18 1 97.62 92 PRO A CA 1
ATOM 659 C C . PRO A 1 92 ? 22.047 -6.414 -4.414 1 97.62 92 PRO A C 1
ATOM 661 O O . PRO A 1 92 ? 23.156 -6.652 -4.891 1 97.62 92 PRO A O 1
ATOM 664 N N . GLY A 1 93 ? 21.688 -6.805 -3.158 1 97.12 93 GLY A N 1
ATOM 665 C CA . GLY A 1 93 ? 22.5 -7.734 -2.381 1 97.12 93 GLY A CA 1
ATOM 666 C C . GLY A 1 93 ? 23.594 -7.055 -1.58 1 97.12 93 GLY A C 1
ATOM 667 O O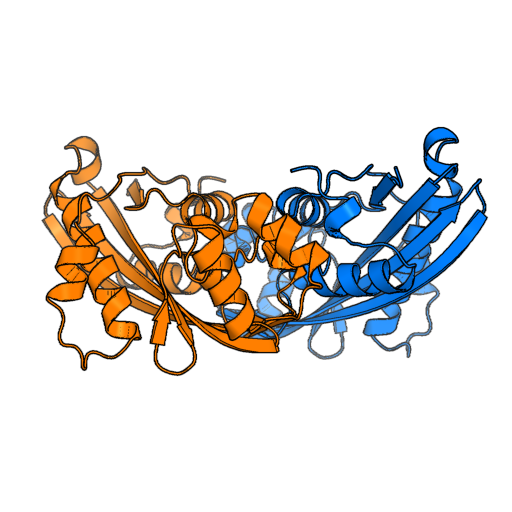 . GLY A 1 93 ? 24.172 -7.66 -0.682 1 97.12 93 GLY A O 1
ATOM 668 N N . THR A 1 94 ? 23.922 -5.723 -1.936 1 98.19 94 THR A N 1
ATOM 669 C CA . THR A 1 94 ? 24.922 -4.965 -1.186 1 98.19 94 THR A CA 1
ATOM 670 C C . THR A 1 94 ? 24.516 -3.496 -1.084 1 98.19 94 THR A C 1
ATOM 672 O O . THR A 1 94 ? 23.75 -2.996 -1.918 1 98.19 94 THR A O 1
ATOM 675 N N . PRO A 1 95 ? 25.031 -2.867 -0.042 1 98.31 95 PRO A N 1
ATOM 676 C CA . PRO A 1 95 ? 24.734 -1.437 0.083 1 98.31 95 PRO A CA 1
ATOM 677 C C . PRO A 1 95 ? 25.219 -0.629 -1.122 1 98.31 95 PRO A C 1
ATOM 679 O O . PRO A 1 95 ? 24.516 0.284 -1.573 1 98.31 95 PRO A O 1
ATOM 682 N N . GLU A 1 96 ? 26.375 -0.95 -1.652 1 98.25 96 GLU A N 1
ATOM 683 C CA . GLU A 1 96 ? 26.938 -0.23 -2.791 1 98.25 96 GLU A CA 1
ATOM 684 C C . GLU A 1 96 ? 26.062 -0.394 -4.035 1 98.25 96 GLU A C 1
ATOM 686 O O . GLU A 1 96 ? 25.828 0.572 -4.762 1 98.25 96 GLU A O 1
ATOM 691 N N . ALA A 1 97 ? 25.656 -1.604 -4.23 1 98.12 97 ALA A N 1
ATOM 692 C CA . ALA A 1 97 ? 24.781 -1.867 -5.371 1 98.12 97 ALA A CA 1
ATOM 693 C C . ALA A 1 97 ? 23.453 -1.146 -5.223 1 98.12 97 ALA A C 1
ATOM 695 O O . ALA A 1 97 ? 22.906 -0.632 -6.199 1 98.12 97 ALA A O 1
ATOM 696 N N . ALA A 1 98 ? 22.953 -1.114 -4.008 1 98.44 98 ALA A N 1
ATOM 697 C CA . ALA A 1 98 ? 21.703 -0.41 -3.736 1 98.44 98 ALA A CA 1
ATOM 698 C C . ALA A 1 98 ? 21.828 1.08 -4.035 1 98.44 98 ALA A C 1
ATOM 700 O O . ALA A 1 98 ? 20.938 1.678 -4.648 1 98.44 98 ALA A O 1
ATOM 701 N N . ARG A 1 99 ? 22.922 1.655 -3.637 1 98.12 99 ARG A N 1
ATOM 702 C CA . ARG A 1 99 ? 23.156 3.072 -3.887 1 98.12 99 ARG A CA 1
ATOM 703 C C . ARG A 1 99 ? 23.234 3.361 -5.383 1 98.12 99 ARG A C 1
ATOM 705 O O . ARG A 1 99 ? 22.656 4.344 -5.859 1 98.12 99 ARG A O 1
ATOM 712 N N . ARG A 1 100 ? 23.969 2.525 -6.066 1 97.25 100 ARG A N 1
ATOM 713 C CA . ARG A 1 100 ? 24.078 2.688 -7.512 1 97.25 100 ARG A CA 1
ATOM 714 C C . ARG A 1 100 ? 22.719 2.586 -8.188 1 97.25 100 ARG A C 1
ATOM 716 O O . ARG A 1 100 ? 22.422 3.34 -9.117 1 97.25 100 ARG A O 1
ATOM 723 N N . GLN A 1 101 ? 21.969 1.648 -7.727 1 97.75 101 GLN A N 1
ATOM 724 C CA . GLN A 1 101 ? 20.609 1.503 -8.258 1 97.75 101 GLN A CA 1
ATOM 725 C C . GLN A 1 101 ? 19.812 2.781 -8.055 1 97.75 101 GLN A C 1
ATOM 727 O O . GLN A 1 101 ? 19.141 3.25 -8.984 1 97.75 101 GLN A O 1
ATOM 732 N N . TRP A 1 102 ? 19.844 3.357 -6.891 1 98.06 102 TRP A N 1
ATOM 733 C CA . TRP A 1 102 ? 19.094 4.566 -6.59 1 98.06 102 TRP A CA 1
ATOM 734 C C . TRP A 1 102 ? 19.609 5.754 -7.395 1 98.06 102 TRP A C 1
ATOM 736 O O . TRP A 1 102 ? 18.844 6.625 -7.801 1 98.06 102 TRP A O 1
ATOM 746 N N . GLU A 1 103 ? 20.828 5.789 -7.652 1 95.44 103 GLU A N 1
ATOM 747 C CA . GLU A 1 103 ? 21.391 6.84 -8.5 1 95.44 103 GLU A CA 1
ATOM 748 C C . GLU A 1 103 ? 20.812 6.789 -9.906 1 95.44 103 GLU A C 1
ATOM 750 O O . GLU A 1 103 ? 20.594 7.828 -10.531 1 95.44 103 GLU A O 1
ATOM 755 N N . GLN A 1 104 ? 20.562 5.625 -10.312 1 95.12 104 GLN A N 1
ATOM 756 C CA . GLN A 1 104 ? 20.016 5.426 -11.648 1 95.12 104 GLN A CA 1
ATOM 757 C C . GLN A 1 104 ? 18.516 5.719 -11.688 1 95.12 104 GLN A C 1
ATOM 759 O O . GLN A 1 104 ? 18 6.227 -12.688 1 95.12 104 GLN A O 1
ATOM 764 N N . MET A 1 105 ? 17.875 5.473 -10.609 1 96.19 105 MET A N 1
ATOM 765 C CA . MET A 1 105 ? 16.406 5.465 -10.719 1 96.19 105 MET A CA 1
ATOM 766 C C . MET A 1 105 ? 15.812 6.746 -10.148 1 96.19 105 MET A C 1
ATOM 768 O O . MET A 1 105 ? 14.68 7.105 -10.469 1 96.19 105 MET A O 1
ATOM 772 N N . ALA A 1 106 ? 16.594 7.48 -9.383 1 97.38 106 ALA A N 1
ATOM 773 C CA . ALA A 1 106 ? 16.062 8.695 -8.766 1 97.38 106 ALA A CA 1
ATOM 774 C C . ALA A 1 106 ? 15.539 9.664 -9.82 1 97.38 106 ALA A C 1
ATOM 776 O O . ALA A 1 106 ? 16.234 9.977 -10.781 1 97.38 106 ALA A O 1
ATOM 777 N N . GLY A 1 107 ? 14.281 10.07 -9.672 1 98.06 107 GLY A N 1
ATOM 778 C CA . GLY A 1 107 ? 13.688 11.055 -10.562 1 98.06 107 GLY A CA 1
ATOM 779 C C . GLY A 1 107 ? 13.195 10.445 -11.867 1 98.06 107 GLY A C 1
ATOM 780 O O . GLY A 1 107 ? 12.805 11.172 -12.789 1 98.06 107 GLY A O 1
ATOM 781 N N . THR A 1 108 ? 13.227 9.148 -11.961 1 98.38 108 THR A N 1
ATOM 782 C CA . THR A 1 108 ? 12.789 8.477 -13.18 1 98.38 108 THR A CA 1
ATOM 783 C C . THR A 1 108 ? 11.562 7.609 -12.914 1 98.38 108 THR A C 1
ATOM 785 O O . THR A 1 108 ? 11 7.637 -11.812 1 98.38 108 THR A O 1
ATOM 788 N N . THR A 1 109 ? 11.062 6.938 -13.914 1 98.75 109 THR A N 1
ATOM 789 C CA . THR A 1 109 ? 9.961 5.992 -13.82 1 98.75 109 THR A CA 1
ATOM 790 C C . THR A 1 109 ? 10.398 4.602 -14.266 1 98.75 109 THR A C 1
ATOM 792 O O . THR A 1 109 ? 11.023 4.449 -15.32 1 98.75 109 THR A O 1
ATOM 795 N N . GLY A 1 110 ? 10.234 3.672 -13.445 1 98.56 110 GLY A N 1
ATOM 796 C CA . GLY A 1 110 ? 10.445 2.273 -13.781 1 98.56 110 GLY A CA 1
ATOM 797 C C . GLY A 1 110 ? 9.188 1.431 -13.641 1 98.56 110 GLY A C 1
ATOM 798 O O . GLY A 1 110 ? 8.148 1.924 -13.188 1 98.56 110 GLY A O 1
ATOM 799 N N . HIS A 1 111 ? 9.273 0.195 -14.062 1 98.88 111 HIS A N 1
ATOM 800 C CA . HIS A 1 111 ? 8.148 -0.724 -13.953 1 98.88 111 HIS A CA 1
ATOM 801 C C . HIS A 1 111 ? 8.492 -1.917 -13.07 1 98.88 111 HIS A C 1
ATOM 803 O O . HIS A 1 111 ? 9.43 -2.666 -13.367 1 98.88 111 HIS A O 1
ATOM 809 N N . LEU A 1 112 ? 7.852 -2.016 -11.984 1 98.94 112 LEU A N 1
ATOM 810 C CA . LEU A 1 112 ? 8 -3.232 -11.195 1 98.94 112 LEU A CA 1
ATOM 811 C C . LEU A 1 112 ? 7.152 -4.359 -11.766 1 98.94 112 LEU A C 1
ATOM 813 O O . LEU A 1 112 ? 5.93 -4.234 -11.867 1 98.94 112 LEU A O 1
ATOM 817 N N . LEU A 1 113 ? 7.793 -5.379 -12.203 1 98.94 113 LEU A N 1
ATOM 818 C CA . LEU A 1 113 ? 7.16 -6.57 -12.766 1 98.94 113 LEU A CA 1
ATOM 819 C C . LEU A 1 113 ? 7.105 -7.691 -11.734 1 98.94 113 LEU A C 1
ATOM 821 O O . LEU A 1 113 ? 8.117 -8.016 -11.109 1 98.94 113 LEU A O 1
ATOM 825 N N . THR A 1 114 ? 5.973 -8.203 -11.531 1 98.88 114 THR A N 1
ATOM 826 C CA . THR A 1 114 ? 5.824 -9.367 -10.664 1 98.88 114 THR A CA 1
ATOM 827 C C . THR A 1 114 ? 5.105 -10.5 -11.398 1 98.88 114 THR A C 1
ATOM 829 O O . THR A 1 114 ? 3.938 -10.359 -11.781 1 98.88 114 THR A O 1
ATOM 832 N N . GLY A 1 115 ? 5.809 -11.555 -11.617 1 98.88 115 GLY A N 1
ATOM 833 C CA . GLY A 1 115 ? 5.188 -12.758 -12.141 1 98.88 115 GLY A CA 1
ATOM 834 C C . GLY A 1 115 ? 4.398 -13.531 -11.102 1 98.88 115 GLY A C 1
ATOM 835 O O . GLY A 1 115 ? 4.805 -13.602 -9.938 1 98.88 115 GLY A O 1
ATOM 836 N N . HIS A 1 116 ? 3.287 -14.117 -11.5 1 98.94 116 HIS A N 1
ATOM 837 C CA . HIS A 1 116 ? 2.445 -14.969 -10.672 1 98.94 116 HIS A CA 1
ATOM 838 C C . HIS A 1 116 ? 2.17 -16.297 -11.344 1 98.94 116 HIS A C 1
ATOM 840 O O . HIS A 1 116 ? 1.866 -16.344 -12.539 1 98.94 116 HIS A O 1
ATOM 846 N N . ALA A 1 117 ? 2.346 -17.297 -10.617 1 98.94 117 ALA A N 1
ATOM 847 C CA . ALA A 1 117 ? 1.94 -18.641 -11.039 1 98.94 117 ALA A CA 1
ATOM 848 C C . ALA A 1 117 ? 1.05 -19.297 -9.984 1 98.94 117 ALA A C 1
ATOM 850 O O . ALA A 1 117 ? 1.417 -19.359 -8.812 1 98.94 117 ALA A O 1
ATOM 851 N N . LEU A 1 118 ? -0.113 -19.719 -10.352 1 98.88 118 LEU A N 1
ATOM 852 C CA . LEU A 1 118 ? -1.079 -20.344 -9.461 1 98.88 118 LEU A CA 1
ATOM 853 C C . LEU A 1 118 ? -1.376 -21.781 -9.906 1 98.88 118 LEU A C 1
ATOM 855 O O . LEU A 1 118 ? -1.772 -22 -11.055 1 98.88 118 LEU A O 1
ATOM 859 N N . LEU A 1 119 ? -1.166 -22.719 -9.031 1 98.81 119 LEU A N 1
ATOM 860 C CA . LEU A 1 119 ? -1.485 -24.125 -9.258 1 98.81 119 LEU A CA 1
ATOM 861 C C . LEU A 1 119 ? -2.625 -24.578 -8.352 1 98.81 119 LEU A C 1
ATOM 863 O O . LEU A 1 119 ? -2.637 -24.266 -7.16 1 98.81 119 LEU A O 1
ATOM 867 N N . ARG A 1 120 ? -3.539 -25.219 -8.891 1 98.44 120 ARG A N 1
ATOM 868 C CA . ARG A 1 120 ? -4.555 -25.922 -8.102 1 98.44 120 ARG A CA 1
ATOM 869 C C . ARG A 1 120 ? -4.25 -27.406 -8 1 98.44 120 ARG A C 1
ATOM 871 O O . ARG A 1 120 ? -4.031 -28.062 -9.016 1 98.44 120 ARG A O 1
ATOM 878 N N . LEU A 1 121 ? -4.152 -27.906 -6.832 1 98.12 121 LEU A N 1
ATOM 879 C CA . LEU A 1 121 ? -3.875 -29.328 -6.602 1 98.12 121 LEU A CA 1
ATOM 880 C C . LEU A 1 121 ? -5.051 -30 -5.902 1 98.12 121 LEU A C 1
ATOM 882 O O . LEU A 1 121 ? -5.648 -29.422 -4.988 1 98.12 121 LEU A O 1
ATOM 886 N N . ARG A 1 122 ? -5.387 -31.141 -6.398 1 96.62 122 ARG A N 1
ATOM 887 C CA . ARG A 1 122 ? -6.336 -32.062 -5.781 1 96.62 122 ARG A CA 1
ATOM 888 C C . ARG A 1 122 ? -5.789 -33.469 -5.77 1 96.62 122 ARG A C 1
ATOM 890 O O . ARG A 1 122 ? -5.434 -34.031 -6.816 1 96.62 122 ARG A O 1
ATOM 897 N N . ASP A 1 123 ? -5.758 -34.031 -4.586 1 95.81 123 ASP A N 1
ATOM 898 C CA . ASP A 1 123 ? -5.289 -35.406 -4.406 1 95.81 123 ASP A CA 1
ATOM 899 C C . ASP A 1 123 ? -3.936 -35.594 -5.082 1 95.81 123 ASP A C 1
ATOM 901 O O . ASP A 1 123 ? -3.75 -36.594 -5.816 1 95.81 123 ASP A O 1
ATOM 905 N N . GLY A 1 124 ? -3.104 -34.594 -4.898 1 94.56 124 GLY A N 1
ATOM 906 C CA . GLY A 1 124 ? -1.714 -34.688 -5.316 1 94.56 124 GLY A CA 1
ATOM 907 C C . GLY A 1 124 ? -1.518 -34.438 -6.797 1 94.56 124 GLY A C 1
ATOM 908 O O . GLY A 1 124 ? -0.401 -34.531 -7.309 1 94.56 124 GLY A O 1
ATOM 909 N N . VAL A 1 125 ? -2.598 -34.062 -7.492 1 96.62 125 VAL A N 1
ATOM 910 C CA . VAL A 1 125 ? -2.531 -33.844 -8.93 1 96.62 125 VAL A CA 1
ATOM 911 C C . VAL A 1 125 ? -2.803 -32.344 -9.227 1 96.62 125 VAL A C 1
ATOM 913 O O . VAL A 1 125 ? -3.732 -31.766 -8.672 1 96.62 125 VAL A O 1
ATOM 916 N N . ILE A 1 126 ? -1.978 -31.766 -10.023 1 97.94 126 ILE A N 1
ATOM 917 C CA . ILE A 1 126 ? -2.248 -30.406 -10.484 1 97.94 126 ILE A CA 1
ATOM 918 C C . ILE A 1 126 ? -3.414 -30.422 -11.469 1 97.94 126 ILE A C 1
ATOM 920 O O . ILE A 1 126 ? -3.287 -30.938 -12.578 1 97.94 126 ILE A O 1
ATOM 924 N N . THR A 1 127 ? -4.473 -29.859 -11.117 1 97.81 127 THR A N 1
ATOM 925 C CA . THR A 1 127 ? -5.688 -29.922 -11.922 1 97.81 127 THR A CA 1
ATOM 926 C C . THR A 1 127 ? -5.875 -28.656 -12.734 1 97.81 127 THR A C 1
ATOM 928 O O . THR A 1 127 ? -6.672 -28.609 -13.672 1 97.81 127 THR A O 1
ATOM 931 N N . HIS A 1 128 ? -5.191 -27.578 -12.375 1 97.69 128 HIS A N 1
ATOM 932 C CA . HIS A 1 128 ? -5.312 -26.281 -13.039 1 97.69 128 HIS A CA 1
ATOM 933 C C . HIS A 1 128 ? -4.043 -25.453 -12.867 1 97.69 128 HIS A C 1
ATOM 935 O O . HIS A 1 128 ? -3.414 -25.484 -11.805 1 97.69 128 HIS A O 1
ATOM 941 N N . THR A 1 129 ? -3.615 -24.797 -13.867 1 98.5 129 THR A N 1
ATOM 942 C CA . THR A 1 129 ? -2.494 -23.859 -13.836 1 98.5 129 THR A CA 1
ATOM 943 C C . THR A 1 129 ? -2.895 -22.516 -14.438 1 98.5 129 THR A C 1
ATOM 945 O O . THR A 1 129 ? -3.553 -22.469 -15.477 1 98.5 129 THR A O 1
ATOM 948 N N . GLU A 1 130 ? -2.613 -21.453 -13.75 1 97.94 130 GLU A N 1
ATOM 949 C CA . GLU A 1 130 ? -2.812 -20.094 -14.203 1 97.94 130 GLU A CA 1
ATOM 950 C C . GLU A 1 130 ? -1.56 -19.25 -13.984 1 97.94 130 GLU A C 1
ATOM 952 O O . GLU A 1 130 ? -0.692 -19.609 -13.188 1 97.94 130 GLU A O 1
ATOM 957 N N . GLY A 1 131 ? -1.422 -18.188 -14.703 1 98.56 131 GLY A N 1
ATOM 958 C CA . GLY A 1 131 ? -0.318 -17.266 -14.484 1 98.56 131 GLY A CA 1
ATOM 959 C C . GLY A 1 131 ? -0.468 -15.961 -15.242 1 98.56 131 GLY A C 1
ATOM 960 O O . GLY A 1 131 ? -1.19 -15.898 -16.234 1 98.56 131 GLY A O 1
ATOM 961 N N . ASP A 1 132 ? 0.093 -15 -14.789 1 98.75 132 ASP A N 1
ATOM 962 C CA . ASP A 1 132 ? 0.168 -13.695 -15.43 1 98.75 132 ASP A CA 1
ATOM 963 C C . ASP A 1 132 ? 1.217 -12.812 -14.766 1 98.75 132 ASP A C 1
ATOM 965 O O . ASP A 1 132 ? 1.767 -13.172 -13.719 1 98.75 132 ASP A O 1
ATOM 969 N N . THR A 1 133 ? 1.59 -11.766 -15.406 1 98.94 133 THR A N 1
ATOM 970 C CA . THR A 1 133 ? 2.555 -10.82 -14.859 1 98.94 133 THR A CA 1
ATOM 971 C C . THR A 1 133 ? 1.905 -9.461 -14.641 1 98.94 133 THR A C 1
ATOM 973 O O . THR A 1 133 ? 1.233 -8.93 -15.523 1 98.94 133 THR A O 1
ATOM 976 N N . GLY A 1 134 ? 1.962 -9.008 -13.359 1 98.81 134 GLY A N 1
ATOM 977 C CA . GLY A 1 134 ? 1.589 -7.625 -13.102 1 98.81 134 GLY A CA 1
ATOM 978 C C . GLY A 1 134 ? 2.693 -6.637 -13.422 1 98.81 134 GLY A C 1
ATOM 979 O O . GLY A 1 134 ? 3.875 -6.934 -13.234 1 98.81 134 GLY A O 1
ATOM 980 N N . SER A 1 135 ? 2.354 -5.527 -13.914 1 98.88 135 SER A N 1
ATOM 981 C CA . SER A 1 135 ? 3.268 -4.426 -14.188 1 98.88 135 SER A CA 1
ATOM 982 C C . SER A 1 135 ? 2.746 -3.117 -13.609 1 98.88 135 SER A C 1
ATOM 984 O O . SER A 1 135 ? 1.601 -2.734 -13.852 1 98.88 135 SER A O 1
ATOM 986 N N . THR A 1 136 ? 3.52 -2.48 -12.805 1 98.94 136 THR A N 1
ATOM 987 C CA . THR A 1 136 ? 3.148 -1.206 -12.203 1 98.94 136 THR A CA 1
ATOM 988 C C . THR A 1 136 ? 4.238 -0.161 -12.43 1 98.94 136 THR A C 1
ATOM 990 O O . THR A 1 136 ? 5.414 -0.415 -12.164 1 98.94 136 THR A O 1
ATOM 993 N N . ALA A 1 137 ? 3.912 0.957 -12.938 1 98.94 137 ALA A N 1
ATOM 994 C CA . ALA A 1 137 ? 4.859 2.062 -13.062 1 98.94 137 ALA A CA 1
ATOM 995 C C . ALA A 1 137 ? 5.121 2.713 -11.703 1 98.94 137 ALA A C 1
ATOM 997 O O . ALA A 1 137 ? 4.188 3.008 -10.961 1 98.94 137 ALA A O 1
ATOM 998 N N . VAL A 1 138 ? 6.316 2.887 -11.375 1 98.88 138 VAL A N 1
ATOM 999 C CA . VAL A 1 138 ? 6.734 3.516 -10.125 1 98.88 138 VAL A CA 1
ATOM 1000 C C . VAL A 1 138 ? 7.48 4.812 -10.422 1 98.88 138 VAL A C 1
ATOM 1002 O O . VAL A 1 138 ? 8.453 4.82 -11.188 1 98.88 138 VAL A O 1
ATOM 1005 N N . HIS A 1 139 ? 7.004 5.852 -9.898 1 98.94 139 HIS A N 1
ATOM 1006 C CA . HIS A 1 139 ? 7.66 7.148 -10.023 1 98.94 139 HIS A CA 1
ATOM 1007 C C . HIS A 1 139 ? 8.555 7.441 -8.82 1 98.94 139 HIS A C 1
ATOM 1009 O O . HIS A 1 139 ? 8.055 7.742 -7.734 1 98.94 139 HIS A O 1
ATOM 1015 N N . PHE A 1 140 ? 9.828 7.359 -9.078 1 98.81 140 PHE A N 1
ATOM 1016 C CA . PHE A 1 140 ? 10.797 7.508 -7.992 1 98.81 140 PHE A CA 1
ATOM 1017 C C . PHE A 1 140 ? 11.078 8.977 -7.711 1 98.81 140 PHE A C 1
ATOM 1019 O O . PHE A 1 140 ? 11.273 9.766 -8.641 1 98.81 140 PHE A O 1
ATOM 1026 N N . GLY A 1 141 ? 11.031 9.328 -6.453 1 98.38 141 GLY A N 1
ATOM 1027 C CA . GLY A 1 141 ? 11.453 10.656 -6.051 1 98.38 141 GLY A CA 1
ATOM 1028 C C . GLY A 1 141 ? 12.969 10.812 -6.016 1 98.38 141 GLY A C 1
ATOM 1029 O O . GLY A 1 141 ? 13.695 10.016 -6.605 1 98.38 141 GLY A O 1
ATOM 1030 N N . ARG A 1 142 ? 13.406 11.953 -5.441 1 97.44 142 ARG A N 1
ATOM 1031 C CA . ARG A 1 142 ? 14.828 12.273 -5.32 1 97.44 142 ARG A CA 1
ATOM 1032 C C . ARG A 1 142 ? 15.211 12.508 -3.861 1 97.44 142 ARG A C 1
ATOM 1034 O O . ARG A 1 142 ? 15.266 13.648 -3.404 1 97.44 142 ARG A O 1
ATOM 1041 N N . PRO A 1 143 ? 15.461 11.352 -3.193 1 97.12 143 PRO A N 1
ATOM 1042 C CA . PRO A 1 143 ? 15.93 11.578 -1.825 1 97.12 143 PRO A CA 1
ATOM 1043 C C . PRO A 1 143 ? 17.219 12.391 -1.773 1 97.12 143 PRO A C 1
ATOM 1045 O O . PRO A 1 143 ? 18.047 12.305 -2.684 1 97.12 143 PRO A O 1
ATOM 1048 N N . SER A 1 144 ? 17.359 13.203 -0.71 1 95.62 144 SER A N 1
ATOM 1049 C CA . SER A 1 144 ? 18.656 13.828 -0.474 1 95.62 144 SER A CA 1
ATOM 1050 C C . SER A 1 144 ? 19.734 12.773 -0.209 1 95.62 144 SER A C 1
ATOM 1052 O O . SER A 1 144 ? 19.422 11.617 0.075 1 95.62 144 SER A O 1
ATOM 1054 N N . GLU A 1 145 ? 20.938 13.195 -0.333 1 94.81 145 GLU A N 1
ATOM 1055 C CA . GLU A 1 145 ? 22.047 12.289 -0.052 1 94.81 145 GLU A CA 1
ATOM 1056 C C . GLU A 1 145 ? 21.953 11.734 1.368 1 94.81 145 GLU A C 1
ATOM 1058 O O . GLU A 1 145 ? 22.188 10.547 1.591 1 94.81 145 GLU A O 1
ATOM 1063 N N . ALA A 1 146 ? 21.625 12.547 2.287 1 95.06 146 ALA A N 1
ATOM 1064 C CA . ALA A 1 146 ? 21.516 12.125 3.68 1 95.06 146 ALA A CA 1
ATOM 1065 C C . ALA A 1 146 ? 20.391 11.109 3.855 1 95.06 146 ALA A C 1
ATOM 1067 O O . ALA A 1 146 ? 20.547 10.102 4.555 1 95.06 146 ALA A O 1
ATOM 1068 N N . GLU A 1 147 ? 19.25 11.359 3.279 1 96.5 147 GLU A N 1
ATOM 1069 C CA . GLU A 1 147 ? 18.109 10.445 3.338 1 96.5 147 GLU A CA 1
ATOM 1070 C C . GLU A 1 147 ? 18.453 9.094 2.717 1 96.5 147 GLU A C 1
ATOM 1072 O O . GLU A 1 147 ? 18.156 8.047 3.295 1 96.5 147 GLU A O 1
ATOM 1077 N N . LEU A 1 148 ? 19.094 9.172 1.56 1 97.31 148 LEU A N 1
ATOM 1078 C CA . LEU A 1 148 ? 19.453 7.941 0.864 1 97.31 148 LEU A CA 1
ATOM 1079 C C . LEU A 1 148 ? 20.469 7.141 1.672 1 97.31 148 LEU A C 1
ATOM 1081 O O . LEU A 1 148 ? 20.375 5.914 1.753 1 97.31 148 LEU A O 1
ATOM 1085 N N . THR A 1 149 ? 21.438 7.855 2.221 1 97.12 149 THR A N 1
ATOM 1086 C CA . THR A 1 149 ? 22.438 7.191 3.051 1 97.12 149 THR A CA 1
ATOM 1087 C C . THR A 1 149 ? 21.781 6.477 4.223 1 97.12 149 THR A C 1
ATOM 1089 O O . THR A 1 149 ? 22.062 5.309 4.488 1 97.12 149 THR A O 1
ATOM 1092 N N . ARG A 1 150 ? 20.859 7.125 4.879 1 97.25 150 ARG A N 1
ATOM 1093 C CA . ARG A 1 150 ? 20.141 6.516 5.996 1 97.25 150 ARG A CA 1
ATOM 1094 C C . ARG A 1 150 ? 19.297 5.332 5.531 1 97.25 150 ARG A C 1
ATOM 1096 O O . ARG A 1 150 ? 19.203 4.32 6.23 1 97.25 150 ARG A O 1
ATOM 1103 N N . TYR A 1 151 ? 18.719 5.5 4.359 1 98.19 151 TYR A N 1
ATOM 1104 C CA . TYR A 1 151 ? 17.906 4.43 3.807 1 98.19 151 TYR A CA 1
ATOM 1105 C C . TYR A 1 151 ? 18.75 3.199 3.502 1 98.19 151 TYR A C 1
ATOM 1107 O O . TYR A 1 151 ? 18.422 2.09 3.93 1 98.19 151 TYR A O 1
ATOM 1115 N N . VAL A 1 152 ? 19.812 3.352 2.867 1 98.19 152 VAL A N 1
ATOM 1116 C CA . VAL A 1 152 ? 20.719 2.254 2.521 1 98.19 152 VAL A CA 1
ATOM 1117 C C . VAL A 1 152 ? 21.297 1.638 3.793 1 98.19 152 VAL A C 1
ATOM 1119 O O . VAL A 1 152 ? 21.359 0.413 3.922 1 98.19 152 VAL A O 1
ATOM 1122 N N . ASP A 1 153 ? 21.609 2.5 4.785 1 97.5 153 ASP A N 1
ATOM 1123 C CA . ASP A 1 153 ? 22.188 2.043 6.043 1 97.5 153 ASP A CA 1
ATOM 1124 C C . ASP A 1 153 ? 21.188 1.195 6.832 1 97.5 153 ASP A C 1
ATOM 1126 O O . ASP A 1 153 ? 21.594 0.347 7.633 1 97.5 153 ASP A O 1
ATOM 1130 N N . SER A 1 154 ? 19.922 1.433 6.625 1 97.62 154 SER A N 1
ATOM 1131 C CA . SER A 1 154 ? 18.891 0.663 7.32 1 97.62 154 SER A CA 1
ATOM 1132 C C . SER A 1 154 ? 18.922 -0.803 6.902 1 97.62 154 SER A C 1
ATOM 1134 O O . SER A 1 154 ? 18.375 -1.663 7.598 1 97.62 154 SER A O 1
ATOM 1136 N N . GLY A 1 155 ? 19.453 -1.107 5.684 1 98 155 GLY A N 1
ATOM 1137 C CA . GLY A 1 155 ? 19.484 -2.459 5.148 1 98 155 GLY A CA 1
ATOM 1138 C C . GLY A 1 155 ? 18.25 -2.811 4.332 1 98 155 GLY A C 1
ATOM 1139 O O . GLY A 1 155 ? 18.266 -3.787 3.58 1 98 155 GLY A O 1
ATOM 1140 N N . GLU A 1 156 ? 17.234 -2.08 4.371 1 97.31 156 GLU A N 1
ATOM 1141 C CA . GLU A 1 156 ? 15.938 -2.381 3.762 1 97.31 156 GLU A CA 1
ATOM 1142 C C . GLU A 1 156 ? 16.062 -2.531 2.248 1 97.31 156 GLU A C 1
ATOM 1144 O O . GLU A 1 156 ? 15.508 -3.467 1.665 1 97.31 156 GLU A O 1
ATOM 1149 N N . PRO A 1 157 ? 16.828 -1.728 1.569 1 97.88 157 PRO A N 1
ATOM 1150 C CA . PRO A 1 157 ? 16.859 -1.812 0.107 1 97.88 157 PRO A CA 1
ATOM 1151 C C . PRO A 1 157 ? 17.703 -2.98 -0.4 1 97.88 157 PRO A C 1
ATOM 1153 O O . PRO A 1 157 ? 17.641 -3.316 -1.586 1 97.88 157 PRO A O 1
ATOM 1156 N N . ILE A 1 158 ? 18.438 -3.623 0.473 1 97.62 158 ILE A N 1
ATOM 1157 C CA . ILE A 1 158 ? 19.469 -4.57 0.06 1 97.62 158 ILE A CA 1
ATOM 1158 C C . ILE A 1 158 ? 18.812 -5.863 -0.422 1 97.62 158 ILE A C 1
ATOM 1160 O O . ILE A 1 158 ? 19.297 -6.496 -1.363 1 97.62 158 ILE A O 1
ATOM 1164 N N . HIS A 1 159 ? 17.672 -6.27 0.155 1 94.44 159 HIS A N 1
ATOM 1165 C CA . HIS A 1 159 ? 17.125 -7.602 -0.097 1 94.44 159 HIS A CA 1
ATOM 1166 C C . HIS A 1 159 ? 15.734 -7.527 -0.723 1 94.44 159 HIS A C 1
ATOM 1168 O O . HIS A 1 159 ? 14.93 -8.438 -0.557 1 94.44 159 HIS A O 1
ATOM 1174 N N . VAL A 1 160 ? 15.508 -6.422 -1.43 1 96.75 160 VAL A N 1
ATOM 1175 C CA . VAL A 1 160 ? 14.234 -6.273 -2.129 1 96.75 160 VAL A CA 1
ATOM 1176 C C . VAL A 1 160 ? 14.484 -5.922 -3.594 1 96.75 160 VAL A C 1
ATOM 1178 O O . VAL A 1 160 ? 15.477 -5.266 -3.918 1 96.75 160 VAL A O 1
ATOM 1181 N N . ALA A 1 161 ? 13.586 -6.363 -4.453 1 95.81 161 ALA A N 1
ATOM 1182 C CA . ALA A 1 161 ? 13.695 -6.09 -5.887 1 95.81 161 ALA A CA 1
ATOM 1183 C C . ALA A 1 161 ? 13.719 -4.59 -6.156 1 95.81 161 ALA A C 1
ATOM 1185 O O . ALA A 1 161 ? 12.93 -3.834 -5.594 1 95.81 161 ALA A O 1
ATOM 1186 N N . GLY A 1 162 ? 14.648 -4.145 -6.922 1 97.19 162 GLY A N 1
ATOM 1187 C CA . GLY A 1 162 ? 14.719 -2.754 -7.344 1 97.19 162 GLY A CA 1
ATOM 1188 C C . GLY A 1 162 ? 15.281 -1.833 -6.277 1 97.19 162 GLY A C 1
ATOM 1189 O O . GLY A 1 162 ? 15.305 -0.613 -6.449 1 97.19 162 GLY A O 1
ATOM 1190 N N . ALA A 1 163 ? 15.609 -2.369 -5.062 1 98.19 163 ALA A N 1
ATOM 1191 C CA . ALA A 1 163 ? 16.266 -1.648 -3.973 1 98.19 163 ALA A CA 1
ATOM 1192 C C . ALA A 1 163 ? 15.305 -0.671 -3.307 1 98.19 163 ALA A C 1
ATOM 1194 O O . ALA A 1 163 ? 15.711 0.39 -2.832 1 98.19 163 ALA A O 1
ATOM 1195 N N . PHE A 1 164 ? 14.062 -0.974 -3.285 1 98.38 164 PHE A N 1
ATOM 1196 C CA . PHE A 1 164 ? 13.133 -0.089 -2.592 1 98.38 164 PHE A CA 1
ATOM 1197 C C . PHE A 1 164 ? 11.938 -0.87 -2.064 1 98.38 164 PHE A C 1
ATOM 1199 O O . PHE A 1 164 ? 11.617 -1.947 -2.57 1 98.38 164 PHE A O 1
ATOM 1206 N N . THR A 1 165 ? 11.328 -0.348 -1.076 1 97.88 165 THR A N 1
ATOM 1207 C CA . THR A 1 165 ? 10.039 -0.805 -0.565 1 97.88 165 THR A CA 1
ATOM 1208 C C . THR A 1 165 ? 8.984 0.285 -0.712 1 97.88 165 THR A C 1
ATOM 1210 O O . THR A 1 165 ? 9.266 1.465 -0.494 1 97.88 165 THR A O 1
ATOM 1213 N N . LEU A 1 166 ? 7.832 -0.123 -1.107 1 98.25 166 LEU A N 1
ATOM 1214 C CA . LEU A 1 166 ? 6.723 0.821 -1.209 1 98.25 166 LEU A CA 1
ATOM 1215 C C . LEU A 1 166 ? 6.055 1.021 0.147 1 98.25 166 LEU A C 1
ATOM 1217 O O . LEU A 1 166 ? 5.578 2.117 0.452 1 98.25 166 LEU A O 1
ATOM 1221 N N . ASP A 1 167 ? 6.031 -0.032 0.95 1 96.81 167 ASP A N 1
ATOM 1222 C CA . ASP A 1 167 ? 5.305 -0.043 2.217 1 96.81 167 ASP A CA 1
ATOM 1223 C C . ASP A 1 167 ? 6.262 0.086 3.398 1 96.81 167 ASP A C 1
ATOM 1225 O O . ASP A 1 167 ? 5.945 -0.342 4.512 1 96.81 167 ASP A O 1
ATOM 1229 N N . GLY A 1 168 ? 7.449 0.505 3.225 1 97.69 168 GLY A N 1
ATOM 1230 C CA . GLY A 1 168 ? 8.461 0.726 4.25 1 97.69 168 GLY A CA 1
ATOM 1231 C C . GLY A 1 168 ? 9.117 2.09 4.156 1 97.69 168 GLY A C 1
ATOM 1232 O O . GLY A 1 168 ? 8.453 3.082 3.838 1 97.69 168 GLY A O 1
ATOM 1233 N N . LEU A 1 169 ? 10.453 2.143 4.5 1 98.31 169 LEU A N 1
ATOM 1234 C CA . LEU A 1 169 ? 11.188 3.4 4.473 1 98.31 169 LEU A CA 1
ATOM 1235 C C . LEU A 1 169 ? 11.25 3.961 3.055 1 98.31 169 LEU A C 1
ATOM 1237 O O . LEU A 1 169 ? 11.234 5.18 2.863 1 98.31 169 LEU A O 1
ATOM 1241 N N . GLY A 1 170 ? 11.328 3.066 2.102 1 98.25 170 GLY A N 1
ATOM 1242 C CA . GLY A 1 170 ? 11.406 3.508 0.719 1 98.25 170 GLY A CA 1
ATOM 1243 C C . GLY A 1 170 ? 10.188 4.293 0.274 1 98.25 170 GLY A C 1
ATOM 1244 O O . GLY A 1 170 ? 10.258 5.066 -0.685 1 98.25 170 GLY A O 1
ATOM 1245 N N . GLY A 1 171 ? 9.047 4.02 0.961 1 98.62 171 GLY A N 1
ATOM 1246 C CA . GLY A 1 171 ? 7.801 4.684 0.609 1 98.62 171 GLY A CA 1
ATOM 1247 C C . GLY A 1 171 ? 7.898 6.195 0.657 1 98.62 171 GLY A C 1
ATOM 1248 O O . GLY A 1 171 ? 7.164 6.895 -0.044 1 98.62 171 GLY A O 1
ATOM 1249 N N . TRP A 1 172 ? 8.836 6.758 1.44 1 98.69 172 TRP A N 1
ATOM 1250 C CA . TRP A 1 172 ? 9.023 8.195 1.563 1 98.69 172 TRP A CA 1
ATOM 1251 C C . TRP A 1 172 ? 9.523 8.797 0.25 1 98.69 172 TRP A C 1
ATOM 1253 O O . TRP A 1 172 ? 9.414 10.008 0.032 1 98.69 172 TRP A O 1
ATOM 1263 N N . PHE A 1 173 ? 10.094 7.906 -0.621 1 98.5 173 PHE A N 1
ATOM 1264 C CA . PHE A 1 173 ? 10.805 8.414 -1.788 1 98.5 173 PHE A CA 1
ATOM 1265 C C . PHE A 1 173 ? 10.141 7.945 -3.074 1 98.5 173 PHE A C 1
ATOM 1267 O O . PHE A 1 173 ? 10.773 7.891 -4.129 1 98.5 173 PHE A O 1
ATOM 1274 N N . ILE A 1 174 ? 8.891 7.516 -2.979 1 98.81 174 ILE A N 1
ATOM 1275 C CA . ILE A 1 174 ? 8.062 7.18 -4.137 1 98.81 174 ILE A CA 1
ATOM 1276 C C . ILE A 1 174 ? 7 8.25 -4.34 1 98.81 174 ILE A C 1
ATOM 1278 O O . ILE A 1 174 ? 6.113 8.422 -3.498 1 98.81 174 ILE A O 1
ATOM 1282 N N . ASP A 1 175 ? 7.027 8.938 -5.406 1 98.62 175 ASP A N 1
ATOM 1283 C CA . ASP A 1 175 ? 6.105 10.039 -5.668 1 98.62 175 ASP A CA 1
ATOM 1284 C C . ASP A 1 175 ? 4.703 9.523 -5.98 1 98.62 175 ASP A C 1
ATOM 1286 O O . ASP A 1 175 ? 3.713 10.219 -5.734 1 98.62 175 ASP A O 1
ATOM 1290 N N . GLY A 1 176 ? 4.652 8.352 -6.5 1 98.81 176 GLY A N 1
ATOM 1291 C CA . GLY A 1 176 ? 3.393 7.715 -6.859 1 98.81 176 GLY A CA 1
ATOM 1292 C C . GLY A 1 176 ? 3.568 6.516 -7.777 1 98.81 176 GLY A C 1
ATOM 1293 O O . GLY A 1 176 ? 4.688 6.195 -8.18 1 98.81 176 GLY A O 1
ATOM 1294 N N . ILE A 1 177 ? 2.494 5.887 -8.016 1 98.94 177 ILE A N 1
ATOM 1295 C CA . ILE A 1 177 ? 2.518 4.754 -8.93 1 98.94 177 ILE A CA 1
ATOM 1296 C C . ILE A 1 177 ? 1.334 4.844 -9.898 1 98.94 177 ILE A C 1
ATOM 1298 O O . ILE A 1 177 ? 0.382 5.59 -9.648 1 98.94 177 ILE A O 1
ATOM 1302 N N . ASP A 1 178 ? 1.395 4.199 -11 1 98.88 178 ASP A N 1
ATOM 1303 C CA . ASP A 1 178 ? 0.292 3.883 -11.906 1 98.88 178 ASP A CA 1
ATOM 1304 C C . ASP A 1 178 ? 0.098 2.373 -12.023 1 98.88 178 ASP A C 1
ATOM 1306 O O . ASP A 1 178 ? 0.853 1.698 -12.734 1 98.88 178 ASP A O 1
ATOM 1310 N N . GLY A 1 179 ? -0.874 1.86 -11.375 1 98.81 179 GLY A N 1
ATOM 1311 C CA . GLY A 1 179 ? -1.11 0.426 -11.336 1 98.81 179 GLY A CA 1
ATOM 1312 C C . GLY A 1 179 ? -1.458 -0.084 -9.945 1 98.81 179 GLY A C 1
ATOM 1313 O O . GLY A 1 179 ? -2.195 0.569 -9.203 1 98.81 179 GLY A O 1
ATOM 1314 N N . ASP A 1 180 ? -0.989 -1.227 -9.656 1 98.75 180 ASP A N 1
ATOM 1315 C CA . ASP A 1 180 ? -1.396 -1.971 -8.469 1 98.75 180 ASP A CA 1
ATOM 1316 C C . ASP A 1 180 ? -0.308 -1.929 -7.398 1 98.75 180 ASP A C 1
ATOM 1318 O O . ASP A 1 180 ? 0.757 -2.527 -7.562 1 98.75 180 ASP A O 1
ATOM 1322 N N . PRO A 1 181 ? -0.586 -1.309 -6.25 1 98.88 181 PRO A N 1
ATOM 1323 C CA . PRO A 1 181 ? 0.454 -1.205 -5.223 1 98.88 181 PRO A CA 1
ATOM 1324 C C . PRO A 1 181 ? 0.847 -2.561 -4.641 1 98.88 181 PRO A C 1
ATOM 1326 O O . PRO A 1 181 ? 2.008 -2.77 -4.281 1 98.88 181 PRO A O 1
ATOM 1329 N N . SER A 1 182 ? -0.113 -3.5 -4.527 1 98.88 182 SER A N 1
ATOM 1330 C CA . SER A 1 182 ? 0.236 -4.812 -4 1 98.88 182 SER A CA 1
ATOM 1331 C C . SER A 1 182 ? 1.194 -5.547 -4.934 1 98.88 182 SER A C 1
ATOM 1333 O O . SER A 1 182 ? 2.049 -6.312 -4.477 1 98.88 182 SER A O 1
ATOM 1335 N N . ASN A 1 183 ? 1.111 -5.297 -6.219 1 98.88 183 ASN A N 1
ATOM 1336 C CA . ASN A 1 183 ? 2.076 -5.812 -7.184 1 98.88 183 ASN A CA 1
ATOM 1337 C C . ASN A 1 183 ? 3.488 -5.316 -6.887 1 98.88 183 ASN A C 1
ATOM 1339 O O . ASN A 1 183 ? 4.453 -6.074 -6.988 1 98.88 183 ASN A O 1
ATOM 1343 N N . VAL A 1 184 ? 3.611 -4.062 -6.539 1 98.88 184 VAL A N 1
ATOM 1344 C CA . VAL A 1 184 ? 4.902 -3.451 -6.25 1 98.88 184 VAL A CA 1
ATOM 1345 C C . VAL A 1 184 ? 5.5 -4.078 -4.992 1 98.88 184 VAL A C 1
ATOM 1347 O O . VAL A 1 184 ? 6.707 -4.312 -4.922 1 98.88 184 VAL A O 1
ATOM 1350 N N . ILE A 1 185 ? 4.609 -4.355 -4.02 1 98.56 185 ILE A N 1
ATOM 1351 C CA . ILE A 1 185 ? 5.09 -4.945 -2.777 1 98.56 185 ILE A CA 1
ATOM 1352 C C . ILE A 1 185 ? 5.516 -6.391 -3.021 1 98.56 185 ILE A C 1
ATOM 1354 O O . ILE A 1 185 ? 6.492 -6.863 -2.438 1 98.56 185 ILE A O 1
ATOM 1358 N N . GLY A 1 186 ? 4.727 -7.082 -3.965 1 98.25 186 GLY A N 1
ATOM 1359 C CA . GLY A 1 186 ? 5.297 -8.375 -4.316 1 98.25 186 GLY A CA 1
ATOM 1360 C C . GLY A 1 186 ? 4.254 -9.398 -4.723 1 98.25 186 GLY A C 1
ATOM 1361 O O . GLY A 1 186 ? 4.598 -10.5 -5.156 1 98.25 186 GLY A O 1
ATOM 1362 N N . VAL A 1 187 ? 3 -9.125 -4.535 1 98.88 187 VAL A N 1
ATOM 1363 C CA . VAL A 1 187 ? 1.915 -10.016 -4.938 1 98.88 187 VAL A CA 1
ATOM 1364 C C . VAL A 1 187 ? 0.67 -9.195 -5.27 1 98.88 187 VAL A C 1
ATOM 1366 O O . VAL A 1 187 ? 0.118 -8.516 -4.398 1 98.88 187 VAL A O 1
ATOM 1369 N N . SER A 1 188 ? 0.237 -9.219 -6.496 1 98.88 188 SER A N 1
ATOM 1370 C CA . SER A 1 188 ? -0.907 -8.438 -6.949 1 98.88 188 SER A CA 1
ATOM 1371 C C . SER A 1 188 ? -2.219 -9.039 -6.457 1 98.88 188 SER A C 1
ATOM 1373 O O . SER A 1 188 ? -2.629 -10.109 -6.914 1 98.88 188 SER A O 1
ATOM 1375 N N . LEU A 1 189 ? -2.906 -8.352 -5.633 1 98.88 189 LEU A N 1
ATOM 1376 C CA . LEU A 1 189 ? -4.172 -8.844 -5.098 1 98.88 189 LEU A CA 1
ATOM 1377 C C . LEU A 1 189 ? -5.211 -8.984 -6.203 1 98.88 189 LEU A C 1
ATOM 1379 O O . LEU A 1 189 ? -5.781 -10.062 -6.391 1 98.88 189 LEU A O 1
ATOM 1383 N N . PRO A 1 190 ? -5.422 -7.938 -7.004 1 98.56 190 PRO A N 1
ATOM 1384 C CA . PRO A 1 190 ? -6.441 -8.094 -8.039 1 98.56 190 PRO A CA 1
ATOM 1385 C C . PRO A 1 190 ? -6.082 -9.172 -9.062 1 98.56 190 PRO A C 1
ATOM 1387 O O . PRO A 1 190 ? -6.969 -9.859 -9.578 1 98.56 190 PRO A O 1
ATOM 1390 N N . LEU A 1 191 ? -4.797 -9.32 -9.367 1 98.75 191 LEU A N 1
ATOM 1391 C CA . LEU A 1 191 ? -4.391 -10.359 -10.312 1 98.75 191 LEU A CA 1
ATOM 1392 C C . LEU A 1 191 ? -4.625 -11.75 -9.719 1 98.75 191 LEU A C 1
ATOM 1394 O O . LEU A 1 191 ? -5.168 -12.633 -10.391 1 98.75 191 LEU A O 1
ATOM 1398 N N . VAL A 1 192 ? -4.219 -11.969 -8.477 1 98.81 192 VAL A N 1
ATOM 1399 C CA . VAL A 1 192 ? -4.422 -13.25 -7.809 1 98.81 192 VAL A CA 1
ATOM 1400 C C . VAL A 1 192 ? -5.918 -13.555 -7.727 1 98.81 192 VAL A C 1
ATOM 1402 O O . VAL A 1 192 ? -6.336 -14.695 -7.922 1 98.81 192 VAL A O 1
ATOM 1405 N N . GLN A 1 193 ? -6.727 -12.508 -7.395 1 98.5 193 GLN A N 1
ATOM 1406 C CA . GLN A 1 193 ? -8.172 -12.68 -7.375 1 98.5 193 GLN A CA 1
ATOM 1407 C C . GLN A 1 193 ? -8.68 -13.219 -8.711 1 98.5 193 GLN A C 1
ATOM 1409 O O . GLN A 1 193 ? -9.492 -14.156 -8.734 1 98.5 193 GLN A O 1
ATOM 1414 N N . ARG A 1 194 ? -8.203 -12.664 -9.812 1 98.12 194 ARG A N 1
ATOM 1415 C CA . ARG A 1 194 ? -8.602 -13.117 -11.141 1 98.12 194 ARG A CA 1
ATOM 1416 C C . ARG A 1 194 ? -8.133 -14.547 -11.398 1 98.12 194 ARG A C 1
ATOM 1418 O O . ARG A 1 194 ? -8.883 -15.367 -11.93 1 98.12 194 ARG A O 1
ATOM 1425 N N . LEU A 1 195 ? -6.891 -14.859 -11.016 1 98.5 195 LEU A N 1
ATOM 1426 C CA . LEU A 1 195 ? -6.348 -16.203 -11.219 1 98.5 195 LEU A CA 1
ATOM 1427 C C . LEU A 1 195 ? -7.148 -17.234 -10.43 1 98.5 195 LEU A C 1
ATOM 1429 O O . LEU A 1 195 ? -7.473 -18.297 -10.953 1 98.5 195 LEU A O 1
ATOM 1433 N N . ILE A 1 196 ? -7.473 -16.938 -9.188 1 98 196 ILE A N 1
ATOM 1434 C CA . ILE A 1 196 ? -8.25 -17.828 -8.336 1 98 196 ILE A CA 1
ATOM 1435 C C . ILE A 1 196 ? -9.633 -18.047 -8.945 1 98 196 ILE A C 1
ATOM 1437 O O . ILE A 1 196 ? -10.125 -19.188 -9 1 98 196 ILE A O 1
ATOM 1441 N N . SER A 1 197 ? -10.242 -16.984 -9.422 1 97 197 SER A N 1
ATOM 1442 C CA . SER A 1 197 ? -11.578 -17.078 -10.008 1 97 197 SER A CA 1
ATOM 1443 C C . SER A 1 197 ? -11.586 -18.031 -11.203 1 97 197 SER A C 1
ATOM 1445 O O . SER A 1 197 ? -12.57 -18.734 -11.438 1 97 197 SER A O 1
ATOM 1447 N N . ARG A 1 198 ? -10.531 -18.094 -11.945 1 97.12 198 ARG A N 1
ATOM 1448 C CA . ARG A 1 198 ? -10.422 -18.938 -13.133 1 97.12 198 ARG A CA 1
ATOM 1449 C C . ARG A 1 198 ? -10.352 -20.406 -12.75 1 97.12 198 ARG A C 1
ATOM 1451 O O . ARG A 1 198 ? -10.531 -21.281 -13.594 1 97.12 198 ARG A O 1
ATOM 1458 N N . THR A 1 199 ? -10.07 -20.703 -11.516 1 95.75 199 THR A N 1
ATOM 1459 C CA . THR A 1 199 ? -10.055 -22.094 -11.055 1 95.75 199 THR A CA 1
ATOM 1460 C C . THR A 1 199 ? -11.445 -22.516 -10.594 1 95.75 199 THR A C 1
ATOM 1462 O O . THR A 1 199 ? -11.672 -23.688 -10.281 1 95.75 199 THR A O 1
ATOM 1465 N N . GLY A 1 200 ? -12.367 -21.547 -10.516 1 94.56 200 GLY A N 1
ATOM 1466 C CA . GLY A 1 200 ? -13.711 -21.828 -10.039 1 94.56 200 GLY A CA 1
ATOM 1467 C C . GLY A 1 200 ? -13.891 -21.531 -8.562 1 94.56 200 GLY A C 1
ATOM 1468 O O . GLY A 1 200 ? -14.969 -21.766 -8.008 1 94.56 200 GLY A O 1
ATOM 1469 N N . LEU A 1 201 ? -12.867 -21.062 -7.898 1 95.94 201 LEU A N 1
ATOM 1470 C CA . LEU A 1 201 ? -12.93 -20.703 -6.488 1 95.94 201 LEU A CA 1
ATOM 1471 C C . LEU A 1 201 ? -13.141 -19.188 -6.332 1 95.94 201 LEU A C 1
ATOM 1473 O O . LEU A 1 201 ? -12.961 -18.438 -7.285 1 95.94 201 LEU A O 1
ATOM 1477 N N . SER A 1 202 ? -13.617 -18.812 -5.164 1 96.19 202 SER A N 1
ATOM 1478 C CA . SER A 1 202 ? -13.695 -17.406 -4.789 1 96.19 202 SER A CA 1
ATOM 1479 C C . SER A 1 202 ? -12.602 -17.047 -3.785 1 96.19 202 SER A C 1
ATOM 1481 O O . SER A 1 202 ? -12.312 -17.812 -2.867 1 96.19 202 SER A O 1
ATOM 1483 N N . ILE A 1 203 ? -12.023 -15.891 -3.99 1 97.25 203 ILE A N 1
ATOM 1484 C CA . ILE A 1 203 ? -10.938 -15.477 -3.109 1 97.25 203 ILE A CA 1
ATOM 1485 C C . ILE A 1 203 ? -11.445 -15.391 -1.671 1 97.25 203 ILE A C 1
ATOM 1487 O O . ILE A 1 203 ? -10.695 -15.648 -0.725 1 97.25 203 ILE A O 1
ATOM 1491 N N . SER A 1 204 ? -12.734 -15.055 -1.505 1 96.56 204 SER A N 1
ATOM 1492 C CA . SER A 1 204 ? -13.289 -14.844 -0.172 1 96.56 204 SER A CA 1
ATOM 1493 C C . SER A 1 204 ? -13.344 -16.141 0.616 1 96.56 204 SER A C 1
ATOM 1495 O O . SER A 1 204 ? -13.484 -16.141 1.841 1 96.56 204 SER A O 1
ATOM 1497 N N . GLU A 1 205 ? -13.266 -17.297 -0.074 1 95.69 205 GLU A N 1
ATOM 1498 C CA . GLU A 1 205 ? -13.234 -18.594 0.592 1 95.69 205 GLU A CA 1
ATOM 1499 C C . GLU A 1 205 ? -11.969 -18.75 1.432 1 95.69 205 GLU A C 1
ATOM 1501 O O . GLU A 1 205 ? -11.906 -19.594 2.328 1 95.69 205 GLU A O 1
ATOM 1506 N N . PHE A 1 206 ? -10.984 -17.938 1.165 1 97.5 206 PHE A N 1
ATOM 1507 C CA . PHE A 1 206 ? -9.695 -18.062 1.841 1 97.5 206 PHE A CA 1
ATOM 1508 C C . PHE A 1 206 ? -9.57 -17.047 2.971 1 97.5 206 PHE A C 1
ATOM 1510 O O . PHE A 1 206 ? -8.586 -17.047 3.711 1 97.5 206 PHE A O 1
ATOM 1517 N N . TRP A 1 207 ? -10.586 -16.125 3.102 1 97.38 207 TRP A N 1
ATOM 1518 C CA . TRP A 1 207 ? -10.508 -15.102 4.141 1 97.38 207 TRP A CA 1
ATOM 1519 C C . TRP A 1 207 ? -10.672 -15.719 5.523 1 97.38 207 TRP A C 1
ATOM 1521 O O . TRP A 1 207 ? -11.555 -16.562 5.738 1 97.38 207 TRP A O 1
ATOM 1531 N N . THR A 1 208 ? -9.898 -15.406 6.48 1 93.88 208 THR A N 1
ATOM 1532 C CA . THR A 1 208 ? -9.945 -15.938 7.84 1 93.88 208 THR A CA 1
ATOM 1533 C C . THR A 1 208 ? -10.586 -14.93 8.789 1 93.88 208 THR A C 1
ATOM 1535 O O . THR A 1 208 ? -10.711 -15.195 9.992 1 93.88 208 THR A O 1
ATOM 1538 N N . ARG A 1 209 ? -11.055 -13.805 8.297 1 83.81 209 ARG A N 1
ATOM 1539 C CA . ARG A 1 209 ? -11.711 -12.789 9.117 1 83.81 209 ARG A CA 1
ATOM 1540 C C . ARG A 1 209 ? -12.859 -12.133 8.359 1 83.81 209 ARG A C 1
ATOM 1542 O O . ARG A 1 209 ? -12.914 -12.188 7.133 1 83.81 209 ARG A O 1
ATOM 1549 N N . MET B 1 1 ? 15.32 15.547 20.719 1 85.62 1 MET B N 1
ATOM 1550 C CA . MET B 1 1 ? 14.891 15.148 19.391 1 85.62 1 MET B CA 1
ATOM 1551 C C . MET B 1 1 ? 13.438 15.539 19.141 1 85.62 1 MET B C 1
ATOM 1553 O O . MET B 1 1 ? 12.609 15.469 20.047 1 85.62 1 MET B O 1
ATOM 1557 N N . THR B 1 2 ? 13.141 16.172 18.047 1 95.75 2 THR B N 1
ATOM 1558 C CA . THR B 1 2 ? 11.805 16.625 17.703 1 95.75 2 THR B CA 1
ATOM 1559 C C . THR B 1 2 ? 10.82 15.461 17.672 1 95.75 2 THR B C 1
ATOM 1561 O O . THR B 1 2 ? 11.086 14.43 17.047 1 95.75 2 THR B O 1
ATOM 1564 N N . ARG B 1 3 ? 9.719 15.578 18.422 1 97.69 3 ARG B N 1
ATOM 1565 C CA . ARG B 1 3 ? 8.727 14.516 18.5 1 97.69 3 ARG B CA 1
ATOM 1566 C C . ARG B 1 3 ? 7.727 14.609 17.359 1 97.69 3 ARG B C 1
ATOM 1568 O O . ARG B 1 3 ? 7.441 15.703 16.859 1 97.69 3 ARG B O 1
ATOM 1575 N N . PHE B 1 4 ? 7.266 13.461 16.938 1 98.62 4 PHE B N 1
ATOM 1576 C CA . PHE B 1 4 ? 6.254 13.383 15.891 1 98.62 4 PHE B CA 1
ATOM 1577 C C . PHE B 1 4 ? 4.895 13.016 16.484 1 98.62 4 PHE B C 1
ATOM 1579 O O . PHE B 1 4 ? 4.73 11.938 17.047 1 98.62 4 PHE B O 1
ATOM 1586 N N . VAL B 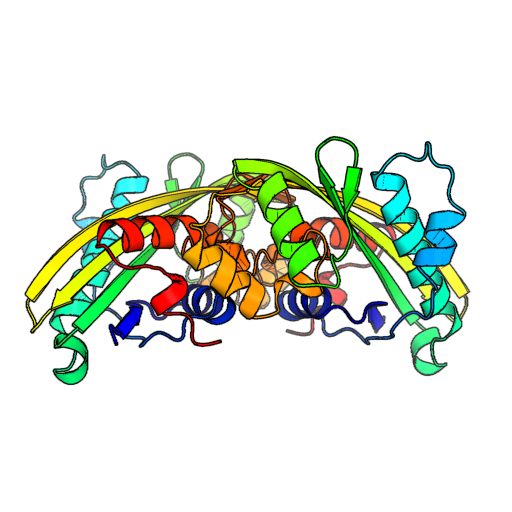1 5 ? 3.92 13.906 16.344 1 98.75 5 VAL B N 1
ATOM 1587 C CA . VAL B 1 5 ? 2.582 13.68 16.875 1 98.75 5 VAL B CA 1
ATOM 1588 C C . VAL B 1 5 ? 1.601 13.438 15.727 1 98.75 5 VAL B C 1
ATOM 1590 O O . VAL B 1 5 ? 1.511 14.242 14.797 1 98.75 5 VAL B O 1
ATOM 1593 N N . LEU B 1 6 ? 0.946 12.336 15.758 1 98.81 6 LEU B N 1
ATOM 1594 C CA . LEU B 1 6 ? -0.141 12.039 14.836 1 98.81 6 LEU B CA 1
ATOM 1595 C C . LEU B 1 6 ? -1.491 12.391 15.453 1 98.81 6 LEU B C 1
ATOM 1597 O O . LEU B 1 6 ? -1.907 11.766 16.438 1 98.81 6 LEU B O 1
ATOM 1601 N N . GLY B 1 7 ? -2.182 13.375 14.883 1 98.25 7 GLY B N 1
ATOM 1602 C CA . GLY B 1 7 ? -3.48 13.812 15.367 1 98.25 7 GLY B CA 1
ATOM 1603 C C . GLY B 1 7 ? -4.629 12.984 14.828 1 98.25 7 GLY B C 1
ATOM 1604 O O . GLY B 1 7 ? -5.605 13.531 14.305 1 98.25 7 GLY B O 1
ATOM 1605 N N . SER B 1 8 ? -4.539 11.695 14.914 1 96.69 8 SER B N 1
ATOM 1606 C CA . SER B 1 8 ? -5.531 10.797 14.328 1 96.69 8 SER B CA 1
ATOM 1607 C C . SER B 1 8 ? -5.617 9.484 15.102 1 96.69 8 SER B C 1
ATOM 1609 O O . SER B 1 8 ? -4.598 8.961 15.562 1 96.69 8 SER B O 1
ATOM 1611 N N . ALA B 1 9 ? -6.797 8.93 15.203 1 93.62 9 ALA B N 1
ATOM 1612 C CA . ALA B 1 9 ? -7 7.598 15.766 1 93.62 9 ALA B CA 1
ATOM 1613 C C . ALA B 1 9 ? -6.98 6.527 14.68 1 93.62 9 ALA B C 1
ATOM 1615 O O . ALA B 1 9 ? -7.145 5.34 14.961 1 93.62 9 ALA B O 1
ATOM 1616 N N . SER B 1 10 ? -6.855 6.934 13.461 1 95.31 10 SER B N 1
ATOM 1617 C CA . SER B 1 10 ? -6.934 6.02 12.328 1 95.31 10 SER B CA 1
ATOM 1618 C C . SER B 1 10 ? -5.844 4.957 12.406 1 95.31 10 SER B C 1
ATOM 1620 O O . SER B 1 10 ? -4.652 5.281 12.414 1 95.31 10 SER B O 1
ATOM 1622 N N . GLN B 1 11 ? -6.227 3.719 12.328 1 95.44 11 GLN B N 1
ATOM 1623 C CA . GLN B 1 11 ? -5.27 2.619 12.32 1 95.44 11 GLN B CA 1
ATOM 1624 C C . GLN B 1 11 ? -4.488 2.578 11.016 1 95.44 11 GLN B C 1
ATOM 1626 O O . GLN B 1 11 ? -3.312 2.205 11 1 95.44 11 GLN B O 1
ATOM 1631 N N . GLY B 1 12 ? -5.129 2.965 9.945 1 96.94 12 GLY B N 1
ATOM 1632 C CA . GLY B 1 12 ? -4.449 3.033 8.656 1 96.94 12 GLY B CA 1
ATOM 1633 C C . GLY B 1 12 ? -3.314 4.039 8.641 1 96.94 12 GLY B C 1
ATOM 1634 O O . GLY B 1 12 ? -2.207 3.721 8.195 1 96.94 12 GLY B O 1
ATOM 1635 N N . ARG B 1 13 ? -3.588 5.25 9.156 1 98.38 13 ARG B N 1
ATOM 1636 C CA . ARG B 1 13 ? -2.574 6.297 9.219 1 98.38 13 ARG B CA 1
ATOM 1637 C C . ARG B 1 13 ? -1.402 5.879 10.094 1 98.38 13 ARG B C 1
ATOM 1639 O O . ARG B 1 13 ? -0.243 6.012 9.703 1 98.38 13 ARG B O 1
ATOM 1646 N N . LEU B 1 14 ? -1.743 5.352 11.219 1 98.44 14 LEU B N 1
ATOM 1647 C CA . LEU B 1 14 ? -0.715 4.895 12.148 1 98.44 14 LEU B CA 1
ATOM 1648 C C . LEU B 1 14 ? 0.114 3.771 11.539 1 98.44 14 LEU B C 1
ATOM 1650 O O . LEU B 1 14 ? 1.344 3.779 11.625 1 98.44 14 LEU B O 1
ATOM 1654 N N . GLY B 1 15 ? -0.537 2.783 10.93 1 98.06 15 GLY B N 1
ATOM 1655 C CA . GLY B 1 15 ? 0.146 1.667 10.289 1 98.06 15 GLY B CA 1
ATOM 1656 C C . GLY B 1 15 ? 1.123 2.102 9.219 1 98.06 15 GLY B C 1
ATOM 1657 O O . GLY B 1 15 ? 2.256 1.618 9.172 1 98.06 15 GLY B O 1
ATOM 1658 N N . VAL B 1 16 ? 0.717 3.033 8.367 1 98.5 16 VAL B N 1
ATOM 1659 C CA . VAL B 1 16 ? 1.569 3.549 7.301 1 98.5 16 VAL B CA 1
ATOM 1660 C C . VAL B 1 16 ? 2.822 4.184 7.902 1 98.5 16 VAL B C 1
ATOM 1662 O O . VAL B 1 16 ? 3.939 3.895 7.469 1 98.5 16 VAL B O 1
ATOM 1665 N N . LEU B 1 17 ? 2.645 5.062 8.906 1 98.75 17 LEU B N 1
ATOM 1666 C CA . LEU B 1 17 ? 3.766 5.773 9.508 1 98.75 17 LEU B CA 1
ATOM 1667 C C . LEU B 1 17 ? 4.723 4.801 10.188 1 98.75 17 LEU B C 1
ATOM 1669 O O . LEU B 1 17 ? 5.941 4.898 10.016 1 98.75 17 LEU B O 1
ATOM 1673 N N . ARG B 1 18 ? 4.188 3.836 10.883 1 98.44 18 ARG B N 1
ATOM 1674 C CA . ARG B 1 18 ? 5.039 2.885 11.586 1 98.44 18 ARG B CA 1
ATOM 1675 C C . ARG B 1 18 ? 5.816 2.014 10.609 1 98.44 18 ARG B C 1
ATOM 1677 O O . ARG B 1 18 ? 7.012 1.777 10.797 1 98.44 18 ARG B O 1
ATOM 1684 N N . GLN B 1 19 ? 5.152 1.548 9.586 1 97.75 19 GLN B N 1
ATOM 1685 C CA . GLN B 1 19 ? 5.836 0.756 8.562 1 97.75 19 GLN B CA 1
ATOM 1686 C C . GLN B 1 19 ? 6.945 1.56 7.898 1 97.75 19 GLN B C 1
ATOM 1688 O O . GLN B 1 19 ? 7.977 1.002 7.512 1 97.75 19 GLN B O 1
ATOM 1693 N N . ALA B 1 20 ? 6.684 2.84 7.891 1 98.25 20 ALA B N 1
ATOM 1694 C CA . ALA B 1 20 ? 7.66 3.717 7.25 1 98.25 20 ALA B CA 1
ATOM 1695 C C . ALA B 1 20 ? 8.664 4.262 8.266 1 98.25 20 ALA B C 1
ATOM 1697 O O . ALA B 1 20 ? 9.367 5.238 7.992 1 98.25 20 ALA B O 1
ATOM 1698 N N . GLY B 1 21 ? 8.648 3.711 9.477 1 98.31 21 GLY B N 1
ATOM 1699 C CA . GLY B 1 21 ? 9.773 3.916 10.375 1 98.31 21 GLY B CA 1
ATOM 1700 C C . GLY B 1 21 ? 9.516 4.98 11.43 1 98.31 21 GLY B C 1
ATOM 1701 O O . GLY B 1 21 ? 10.406 5.336 12.195 1 98.31 21 GLY B O 1
ATOM 1702 N N . ILE B 1 22 ? 8.336 5.512 11.438 1 98.44 22 ILE B N 1
ATOM 1703 C CA . ILE B 1 22 ? 8 6.531 12.43 1 98.44 22 ILE B CA 1
ATOM 1704 C C . ILE B 1 22 ? 7.113 5.926 13.516 1 98.44 22 ILE B C 1
ATOM 1706 O O . ILE B 1 22 ? 6.16 5.203 13.211 1 98.44 22 ILE B O 1
ATOM 1710 N N . ASP B 1 23 ? 7.445 6.066 14.711 1 98.06 23 ASP B N 1
ATOM 1711 C CA . ASP B 1 23 ? 6.582 5.727 15.836 1 98.06 23 ASP B CA 1
ATOM 1712 C C . ASP B 1 23 ? 6.027 6.984 16.5 1 98.06 23 ASP B C 1
ATOM 1714 O O . ASP B 1 23 ? 6.566 7.453 17.5 1 98.06 23 ASP B O 1
ATOM 1718 N N . PRO B 1 24 ? 4.93 7.477 16.047 1 98.5 24 PRO B N 1
ATOM 1719 C CA . PRO B 1 24 ? 4.418 8.766 16.516 1 98.5 24 PRO B CA 1
ATOM 1720 C C . PRO B 1 24 ? 3.703 8.672 17.859 1 98.5 24 PRO B C 1
ATOM 1722 O O . PRO B 1 24 ? 3.26 7.594 18.25 1 98.5 24 PRO B O 1
ATOM 1725 N N . GLU B 1 25 ? 3.686 9.781 18.547 1 98.12 25 GLU B N 1
ATOM 1726 C CA . GLU B 1 25 ? 2.711 9.953 19.625 1 98.12 25 GLU B CA 1
ATOM 1727 C C . GLU B 1 25 ? 1.312 10.195 19.062 1 98.12 25 GLU B C 1
ATOM 1729 O O . GLU B 1 25 ? 1.102 11.125 18.281 1 98.12 25 GLU B O 1
ATOM 1734 N N . VAL B 1 26 ? 0.378 9.344 19.438 1 98.25 26 VAL B N 1
ATOM 1735 C CA . VAL B 1 26 ? -0.982 9.477 18.922 1 98.25 26 VAL B CA 1
ATOM 1736 C C . VAL B 1 26 ? -1.821 10.305 19.891 1 98.25 26 VAL B C 1
ATOM 1738 O O . VAL B 1 26 ? -1.899 9.992 21.078 1 98.25 26 VAL B O 1
ATOM 1741 N N . VAL B 1 27 ? -2.33 11.328 19.422 1 97.81 27 VAL B N 1
ATOM 1742 C CA . VAL B 1 27 ? -3.258 12.172 20.172 1 97.81 27 VAL B CA 1
ATOM 1743 C C . VAL B 1 27 ? -4.52 12.406 19.344 1 97.81 27 VAL B C 1
ATOM 1745 O O . VAL B 1 27 ? -4.457 12.992 18.266 1 97.81 27 VAL B O 1
ATOM 1748 N N . VAL B 1 28 ? -5.633 12.016 19.797 1 96.62 28 VAL B N 1
ATOM 1749 C CA . VAL B 1 28 ? -6.871 12.047 19.016 1 96.62 28 VAL B CA 1
ATOM 1750 C C . VAL B 1 28 ? -7.543 13.414 19.172 1 96.62 28 VAL B C 1
ATOM 1752 O O . VAL B 1 28 ? -7.684 13.922 20.281 1 96.62 28 VAL B O 1
ATOM 1755 N N . SER B 1 29 ? -7.902 13.969 18.078 1 95.38 29 SER B N 1
ATOM 1756 C CA . SER B 1 29 ? -8.578 15.258 18.016 1 95.38 29 SER B CA 1
ATOM 1757 C C . SER B 1 29 ? -10.008 15.164 18.547 1 95.38 29 SER B C 1
ATOM 1759 O O . SER B 1 29 ? -10.664 14.141 18.359 1 95.38 29 SER B O 1
ATOM 1761 N N . ASP B 1 30 ? -10.531 16.266 19.047 1 94.19 30 ASP B N 1
ATOM 1762 C CA . ASP B 1 30 ? -11.891 16.328 19.562 1 94.19 30 ASP B CA 1
ATOM 1763 C C . ASP B 1 30 ? -12.789 17.188 18.656 1 94.19 30 ASP B C 1
ATOM 1765 O O . ASP B 1 30 ? -13.867 17.594 19.078 1 94.19 30 ASP B O 1
ATOM 1769 N N . VAL B 1 31 ? -12.336 17.344 17.516 1 96.5 31 VAL B N 1
ATOM 1770 C CA . VAL B 1 31 ? -13.07 18.188 16.578 1 96.5 31 VAL B CA 1
ATOM 1771 C C . VAL B 1 31 ? -14.406 17.531 16.25 1 96.5 31 VAL B C 1
ATOM 1773 O O . VAL B 1 31 ? -14.469 16.312 16.016 1 96.5 31 VAL B O 1
ATOM 1776 N N . ASP B 1 32 ? -15.469 18.25 16.281 1 97.38 32 ASP B N 1
ATOM 1777 C CA . ASP B 1 32 ? -16.766 17.828 15.742 1 97.38 32 ASP B CA 1
ATOM 1778 C C . ASP B 1 32 ? -16.797 17.953 14.227 1 97.38 32 ASP B C 1
ATOM 1780 O O . ASP B 1 32 ? -17.188 19 13.695 1 97.38 32 ASP B O 1
ATOM 1784 N N . GLU B 1 33 ? -16.484 16.922 13.562 1 95.69 33 GLU B N 1
ATOM 1785 C CA . GLU B 1 33 ? -16.312 16.953 12.109 1 95.69 33 GLU B CA 1
ATOM 1786 C C . GLU B 1 33 ? -17.609 17.297 11.406 1 95.69 33 GLU B C 1
ATOM 1788 O O . GLU B 1 33 ? -17.625 18.062 10.438 1 95.69 33 GLU B O 1
ATOM 1793 N N . ASP B 1 34 ? -18.688 16.781 11.891 1 95 34 ASP B N 1
ATOM 1794 C CA . ASP B 1 34 ? -20 17.047 11.281 1 95 34 ASP B CA 1
ATOM 1795 C C . ASP B 1 34 ? -20.359 18.531 11.367 1 95 34 ASP B C 1
ATOM 1797 O O . ASP B 1 34 ? -20.812 19.125 10.383 1 95 34 ASP B O 1
ATOM 1801 N N . ALA B 1 35 ? -20.172 19.062 12.516 1 97.44 35 ALA B N 1
ATOM 1802 C CA . ALA B 1 35 ? -20.469 20.484 12.711 1 97.44 35 ALA B CA 1
ATOM 1803 C C . ALA B 1 35 ? -19.578 21.359 11.82 1 97.44 35 ALA B C 1
ATOM 1805 O O . ALA B 1 35 ? -20.047 22.328 11.234 1 97.44 35 ALA B O 1
ATOM 1806 N N . LEU B 1 36 ? -18.312 21.031 11.773 1 97.44 36 LEU B N 1
ATOM 1807 C CA . LEU B 1 36 ? -17.391 21.781 10.93 1 97.44 36 LEU B CA 1
ATOM 1808 C C . LEU B 1 36 ? -17.812 21.688 9.461 1 97.44 36 LEU B C 1
ATOM 1810 O O . LEU B 1 36 ? -17.891 22.719 8.766 1 97.44 36 LEU B O 1
ATOM 1814 N N . LEU B 1 37 ? -18.156 20.531 9 1 96.31 37 LEU B N 1
ATOM 1815 C CA . LEU B 1 37 ? -18.578 20.328 7.621 1 96.31 37 LEU B CA 1
ATOM 1816 C C . LEU B 1 37 ? -19.812 21.172 7.297 1 96.31 37 LEU B C 1
ATOM 1818 O O . LEU B 1 37 ? -19.891 21.781 6.234 1 96.31 37 LEU B O 1
ATOM 1822 N N . ALA B 1 38 ? -20.719 21.219 8.211 1 96.31 38 ALA B N 1
ATOM 1823 C CA . ALA B 1 38 ? -21.984 21.938 8.023 1 96.31 38 ALA B CA 1
ATOM 1824 C C . ALA B 1 38 ? -21.734 23.453 7.922 1 96.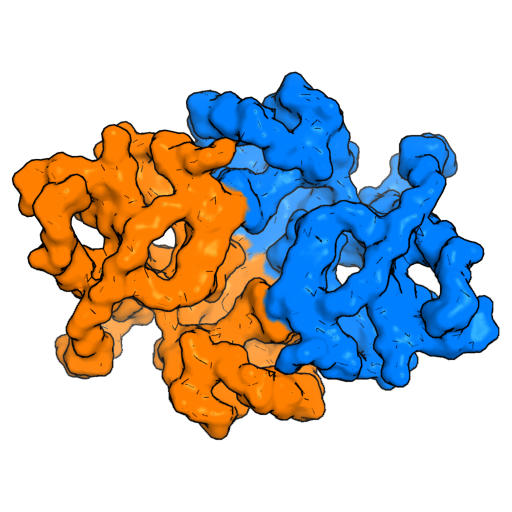31 38 ALA B C 1
ATOM 1826 O O . ALA B 1 38 ? -22.547 24.172 7.348 1 96.31 38 ALA B O 1
ATOM 1827 N N . SER B 1 39 ? -20.656 23.859 8.469 1 97.19 39 SER B N 1
ATOM 1828 C CA . SER B 1 39 ? -20.375 25.297 8.523 1 97.19 39 SER B CA 1
ATOM 1829 C C . SER B 1 39 ? -19.594 25.75 7.289 1 97.19 39 SER B C 1
ATOM 1831 O O . SER B 1 39 ? -19.469 26.953 7.043 1 97.19 39 SER B O 1
ATOM 1833 N N . LEU B 1 40 ? -19.125 24.797 6.531 1 96.88 40 LEU B N 1
ATOM 1834 C CA . LEU B 1 40 ? -18.297 25.156 5.387 1 96.88 40 LEU B CA 1
ATOM 1835 C C . LEU B 1 40 ? -19.156 25.641 4.223 1 96.88 40 LEU B C 1
ATOM 1837 O O . LEU B 1 40 ? -20.312 25.25 4.094 1 96.88 40 LEU B O 1
ATOM 1841 N N . ASP B 1 41 ? -18.578 26.531 3.402 1 95.69 41 ASP B N 1
ATOM 1842 C CA . ASP B 1 41 ? -19.188 26.969 2.152 1 95.69 41 ASP B CA 1
ATOM 1843 C C . ASP B 1 41 ? -19.484 25.781 1.244 1 95.69 41 ASP B C 1
ATOM 1845 O O . ASP B 1 41 ? -18.578 25.016 0.902 1 95.69 41 ASP B O 1
ATOM 1849 N N . PRO B 1 42 ? -20.672 25.609 0.811 1 91.94 42 PRO B N 1
ATOM 1850 C CA . PRO B 1 42 ? -21.031 24.469 -0.039 1 91.94 42 PRO B CA 1
ATOM 1851 C C . PRO B 1 42 ? -20.297 24.469 -1.372 1 91.94 42 PRO B C 1
ATOM 1853 O O . PRO B 1 42 ? -20.219 23.438 -2.039 1 91.94 42 PRO B O 1
ATOM 1856 N N . GLU B 1 43 ? -19.734 25.609 -1.691 1 94.69 43 GLU B N 1
ATOM 1857 C CA . GLU B 1 43 ? -19.062 25.719 -2.977 1 94.69 43 GLU B CA 1
ATOM 1858 C C . GLU B 1 43 ? -17.562 25.5 -2.826 1 94.69 43 GLU B C 1
ATOM 1860 O O . GLU B 1 43 ? -16.812 25.562 -3.807 1 94.69 43 GLU B O 1
ATOM 1865 N N . LEU B 1 44 ? -17.188 25.188 -1.657 1 96.56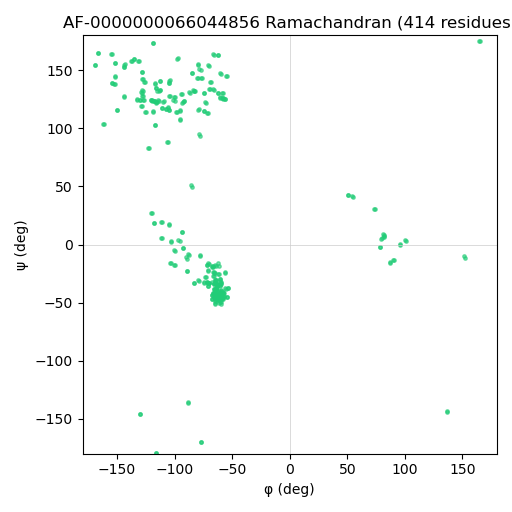 44 LEU B N 1
ATOM 1866 C CA . LEU B 1 44 ? -15.781 24.906 -1.42 1 96.56 44 LEU B CA 1
ATOM 1867 C C . LEU B 1 44 ? -15.312 23.703 -2.23 1 96.56 44 LEU B C 1
ATOM 1869 O O . LEU B 1 44 ? -16 22.688 -2.275 1 96.56 44 LEU B O 1
ATOM 1873 N N . PRO B 1 45 ? -14.227 23.797 -2.945 1 97.88 45 PRO B N 1
ATOM 1874 C CA . PRO B 1 45 ? -13.703 22.625 -3.652 1 97.88 45 PRO B CA 1
ATOM 1875 C C . PRO B 1 45 ? -13.469 21.438 -2.729 1 97.88 45 PRO B C 1
ATOM 1877 O O . PRO B 1 45 ? -13.086 21.609 -1.568 1 97.88 45 PRO B O 1
ATOM 1880 N N . PRO B 1 46 ? -13.688 20.234 -3.211 1 98.25 46 PRO B N 1
ATOM 1881 C CA . PRO B 1 46 ? -13.555 19.031 -2.383 1 98.25 46 PRO B CA 1
ATOM 1882 C C . PRO B 1 46 ? -12.195 18.938 -1.695 1 98.25 46 PRO B C 1
ATOM 1884 O O . PRO B 1 46 ? -12.109 18.5 -0.542 1 98.25 46 PRO B O 1
ATOM 1887 N N . GLU B 1 47 ? -11.117 19.344 -2.334 1 98.62 47 GLU B N 1
ATOM 1888 C CA . GLU B 1 47 ? -9.781 19.312 -1.761 1 98.62 47 GLU B CA 1
ATOM 1889 C C . GLU B 1 47 ? -9.68 20.234 -0.547 1 98.62 47 GLU B C 1
ATOM 1891 O O . GLU B 1 47 ? -8.977 19.922 0.42 1 98.62 47 GLU B O 1
ATOM 1896 N N . ALA B 1 48 ? -10.359 21.328 -0.612 1 98.62 48 ALA B N 1
ATOM 1897 C CA . ALA B 1 48 ? -10.328 22.297 0.481 1 98.62 48 ALA B CA 1
ATOM 1898 C C . ALA B 1 48 ? -11.102 21.781 1.691 1 98.62 48 ALA B C 1
ATOM 1900 O O . ALA B 1 48 ? -10.758 22.094 2.834 1 98.62 48 ALA B O 1
ATOM 1901 N N . VAL B 1 49 ? -12.133 21.016 1.399 1 98.5 49 VAL B N 1
ATOM 1902 C CA . VAL B 1 49 ? -12.953 20.453 2.475 1 98.5 49 VAL B CA 1
ATOM 1903 C C . VAL B 1 49 ? -12.094 19.578 3.377 1 98.5 49 VAL B C 1
ATOM 1905 O O . VAL B 1 49 ? -12.031 19.797 4.59 1 98.5 49 VAL B O 1
ATOM 1908 N N . VAL B 1 50 ? -11.359 18.656 2.799 1 98.69 50 VAL B N 1
ATOM 1909 C CA . VAL B 1 50 ? -10.562 17.734 3.602 1 98.69 50 VAL B CA 1
ATOM 1910 C C . VAL B 1 50 ? -9.383 18.484 4.227 1 98.69 50 VAL B C 1
ATOM 1912 O O . VAL B 1 50 ? -8.961 18.156 5.34 1 98.69 50 VAL B O 1
ATOM 1915 N N . ALA B 1 51 ? -8.852 19.469 3.529 1 98.75 51 ALA B N 1
ATOM 1916 C CA . ALA B 1 51 ? -7.773 20.281 4.082 1 98.75 51 ALA B CA 1
ATOM 1917 C C . ALA B 1 51 ? -8.227 21.016 5.34 1 98.75 51 ALA B C 1
ATOM 1919 O O . ALA B 1 51 ? -7.488 21.078 6.328 1 98.75 51 ALA B O 1
ATOM 1920 N N . LYS B 1 52 ? -9.414 21.594 5.285 1 98.62 52 LYS B N 1
ATOM 1921 C CA . LYS B 1 52 ? -9.953 22.312 6.434 1 98.62 52 LYS B CA 1
ATOM 1922 C C . LYS B 1 52 ? -10.156 21.375 7.625 1 98.62 52 LYS B C 1
ATOM 1924 O O . LYS B 1 52 ? -9.844 21.75 8.766 1 98.62 52 LYS B O 1
ATOM 1929 N N . LEU B 1 53 ? -10.688 20.25 7.355 1 98.5 53 LEU B N 1
ATOM 1930 C CA . LEU B 1 53 ? -10.867 19.266 8.414 1 98.5 53 LEU B CA 1
ATOM 1931 C C . LEU B 1 53 ? -9.523 18.859 9.016 1 98.5 53 LEU B C 1
ATOM 1933 O O . LEU B 1 53 ? -9.375 18.797 10.234 1 98.5 53 LEU B O 1
ATOM 1937 N N . ALA B 1 54 ? -8.516 18.594 8.195 1 98.75 54 ALA B N 1
ATOM 1938 C CA . ALA B 1 54 ? -7.18 18.234 8.656 1 98.75 54 ALA B CA 1
ATOM 1939 C C . ALA B 1 54 ? -6.586 19.328 9.539 1 98.75 54 ALA B C 1
ATOM 1941 O O . ALA B 1 54 ? -6.023 19.047 10.602 1 98.75 54 ALA B O 1
ATOM 1942 N N . ASN B 1 55 ? -6.707 20.547 9.062 1 98.75 55 ASN B N 1
ATOM 1943 C CA . ASN B 1 55 ? -6.184 21.688 9.805 1 98.75 55 ASN B CA 1
ATOM 1944 C C . ASN B 1 55 ? -6.859 21.812 11.172 1 98.75 55 ASN B C 1
ATOM 1946 O O . ASN B 1 55 ? -6.188 22.047 12.18 1 98.75 55 ASN B O 1
ATOM 1950 N N . ALA B 1 56 ? -8.195 21.703 11.172 1 98.62 56 ALA B N 1
ATOM 1951 C CA . ALA B 1 56 ? -8.938 21.797 12.43 1 98.62 56 ALA B CA 1
ATOM 1952 C C . ALA B 1 56 ? -8.477 20.734 13.422 1 98.62 56 ALA B C 1
ATOM 1954 O O . ALA B 1 56 ? -8.305 21.016 14.609 1 98.62 56 ALA B O 1
ATOM 1955 N N . LYS B 1 57 ? -8.258 19.547 12.906 1 98.62 57 LYS B N 1
ATOM 1956 C CA . LYS B 1 57 ? -7.793 18.453 13.758 1 98.62 57 LYS B CA 1
ATOM 1957 C C . LYS B 1 57 ? -6.395 18.734 14.297 1 98.62 57 LYS B C 1
ATOM 1959 O O . LYS B 1 57 ? -6.133 18.531 15.484 1 98.62 57 LYS B O 1
ATOM 1964 N N . ALA B 1 58 ? -5.477 19.188 13.484 1 98.69 58 ALA B N 1
ATOM 1965 C CA . ALA B 1 58 ? -4.113 19.5 13.906 1 98.69 58 ALA B CA 1
ATOM 1966 C C . ALA B 1 58 ? -4.105 20.578 14.992 1 98.69 58 ALA B C 1
ATOM 1968 O O . ALA B 1 58 ? -3.41 20.438 16 1 98.69 58 ALA B O 1
ATOM 1969 N N . LEU B 1 59 ? -4.883 21.625 14.781 1 98.5 59 LEU B N 1
ATOM 1970 C CA . LEU B 1 59 ? -4.934 22.734 15.727 1 98.5 59 LEU B CA 1
ATOM 1971 C C . LEU B 1 59 ? -5.531 22.281 17.062 1 98.5 59 LEU B C 1
ATOM 1973 O O . LEU B 1 59 ? -5.043 22.656 18.125 1 98.5 59 LEU B O 1
ATOM 1977 N N . SER B 1 60 ? -6.594 21.484 16.938 1 98.38 60 SER B N 1
ATOM 1978 C CA . SER B 1 60 ? -7.211 20.938 18.141 1 98.38 60 SER B CA 1
ATOM 1979 C C . SER B 1 60 ? -6.207 20.109 18.953 1 98.38 60 SER B C 1
ATOM 1981 O O . SER B 1 60 ? -6.117 20.266 20.172 1 98.38 60 SER B O 1
ATOM 1983 N N . VAL B 1 61 ? -5.461 19.25 18.328 1 98.44 61 VAL B N 1
ATOM 1984 C CA . VAL B 1 61 ? -4.465 18.406 18.984 1 98.44 61 VAL B CA 1
ATOM 1985 C C . VAL B 1 61 ? -3.363 19.266 19.578 1 98.44 61 VAL B C 1
ATOM 1987 O O . VAL B 1 61 ? -2.967 19.062 20.734 1 98.44 61 VAL B O 1
ATOM 1990 N N . ALA B 1 62 ? -2.861 20.266 18.828 1 97.88 62 ALA B N 1
ATOM 1991 C CA . ALA B 1 62 ? -1.804 21.156 19.312 1 97.88 62 ALA B CA 1
ATOM 1992 C C . ALA B 1 62 ? -2.207 21.828 20.625 1 97.88 62 ALA B C 1
ATOM 1994 O O . ALA B 1 62 ? -1.385 21.984 21.531 1 97.88 62 ALA B O 1
ATOM 1995 N N . ALA B 1 63 ? -3.471 22.188 20.734 1 96.81 63 ALA B N 1
ATOM 1996 C CA . ALA B 1 63 ? -3.982 22.922 21.891 1 96.81 63 ALA B CA 1
ATOM 1997 C C . ALA B 1 63 ? -4.051 22.016 23.109 1 96.81 63 ALA B C 1
ATOM 1999 O O . ALA B 1 63 ? -4.117 22.5 24.25 1 96.81 63 ALA B O 1
ATOM 2000 N N . ALA B 1 64 ? -4.012 20.703 22.891 1 95.69 64 ALA B N 1
ATOM 2001 C CA . ALA B 1 64 ? -4.246 19.766 23.984 1 95.69 64 ALA B CA 1
ATOM 2002 C C . ALA B 1 64 ? -2.969 19 24.344 1 95.69 64 ALA B C 1
ATOM 2004 O O . ALA B 1 64 ? -2.99 18.109 25.172 1 95.69 64 ALA B O 1
ATOM 2005 N N . LEU B 1 65 ? -1.852 19.328 23.75 1 96.94 65 LEU B N 1
ATOM 2006 C CA . LEU B 1 65 ? -0.621 18.578 23.953 1 96.94 65 LEU B CA 1
ATOM 2007 C C . LEU B 1 65 ? -0.094 18.75 25.375 1 96.94 65 LEU B C 1
ATOM 2009 O O . LEU B 1 65 ? -0.16 19.844 25.922 1 96.94 65 LEU B O 1
ATOM 2013 N N . PRO B 1 66 ? 0.39 17.734 25.984 1 94.75 66 PRO B N 1
ATOM 2014 C CA . PRO B 1 66 ? 1.074 17.891 27.266 1 94.75 66 PRO B CA 1
ATOM 2015 C C . PRO B 1 66 ? 2.373 18.688 27.156 1 94.75 66 PRO B C 1
ATOM 2017 O O . PRO B 1 66 ? 2.945 18.781 26.062 1 94.75 66 PRO B O 1
ATOM 2020 N N . GLN B 1 67 ? 2.834 19.141 28.266 1 92.25 67 GLN B N 1
ATOM 2021 C CA . GLN B 1 67 ? 3.998 20.016 28.328 1 92.25 67 GLN B CA 1
ATOM 2022 C C . GLN B 1 67 ? 5.234 19.328 27.75 1 92.25 67 GLN B C 1
ATOM 2024 O O . GLN B 1 67 ? 6.051 19.984 27.094 1 92.25 67 GLN B O 1
ATOM 2029 N N . GLU B 1 68 ? 5.355 18.078 27.938 1 92.81 68 GLU B N 1
ATOM 2030 C CA . GLU B 1 68 ? 6.531 17.344 27.484 1 92.81 68 GLU B CA 1
ATOM 2031 C C . GLU B 1 68 ? 6.645 17.359 25.969 1 92.81 68 GLU B C 1
ATOM 2033 O O . GLU B 1 68 ? 7.746 17.359 25.422 1 92.81 68 GLU B O 1
ATOM 2038 N N . LEU B 1 69 ? 5.582 17.406 25.234 1 95 69 LEU B N 1
ATOM 2039 C CA . LEU B 1 69 ? 5.578 17.406 23.781 1 95 69 LEU B CA 1
ATOM 2040 C C . LEU B 1 69 ? 5.668 18.828 23.234 1 95 69 LEU B C 1
ATOM 2042 O O . LEU B 1 69 ? 6.141 19.031 22.109 1 95 69 LEU B O 1
ATOM 2046 N N . LEU B 1 70 ? 5.297 19.812 24 1 94.5 70 LEU B N 1
ATOM 2047 C CA . LEU B 1 70 ? 5.215 21.203 23.562 1 94.5 70 LEU B CA 1
ATOM 2048 C C . LEU B 1 70 ? 6.605 21.781 23.344 1 94.5 70 LEU B C 1
ATOM 2050 O O . LEU B 1 70 ? 6.762 22.766 22.625 1 94.5 70 LEU B O 1
ATOM 2054 N N . ALA B 1 71 ? 7.617 21.188 23.984 1 94.81 71 ALA B N 1
ATOM 2055 C CA . ALA B 1 71 ? 8.977 21.734 23.906 1 94.81 71 ALA B CA 1
ATOM 2056 C C . ALA B 1 71 ? 9.477 21.719 22.469 1 94.81 71 ALA B C 1
ATOM 2058 O O . ALA B 1 71 ? 10.07 22.688 22 1 94.81 71 ALA B O 1
ATOM 2059 N N . ASP B 1 72 ? 9.312 20.609 21.719 1 97.12 72 ASP B N 1
ATOM 2060 C CA . ASP B 1 72 ? 9.766 20.469 20.344 1 97.12 72 ASP B CA 1
ATOM 2061 C C . ASP B 1 72 ? 9.062 19.297 19.641 1 97.12 72 ASP B C 1
ATOM 2063 O O . ASP B 1 72 ? 9.422 18.141 19.859 1 97.12 72 ASP B O 1
ATOM 2067 N N . CYS B 1 73 ? 8.047 19.656 18.75 1 98.38 73 CYS B N 1
ATOM 2068 C CA . CYS B 1 73 ? 7.344 18.578 18.078 1 98.38 73 CYS B CA 1
ATOM 2069 C C . CYS B 1 73 ? 6.75 19.062 16.75 1 98.38 73 CYS B C 1
ATOM 2071 O O . CYS B 1 73 ? 6.766 20.25 16.469 1 98.38 73 CYS B O 1
ATOM 2073 N N . VAL B 1 74 ? 6.387 18.109 15.938 1 98.69 74 VAL B N 1
ATOM 2074 C CA . VAL B 1 74 ? 5.492 18.344 14.805 1 98.69 74 VAL B CA 1
ATOM 2075 C C . VAL B 1 74 ? 4.168 17.625 15.039 1 98.69 74 VAL B C 1
ATOM 2077 O O . VAL B 1 74 ? 4.141 16.531 15.609 1 98.69 74 VAL B O 1
ATOM 2080 N N . VAL B 1 75 ? 3.08 18.281 14.656 1 98.81 75 VAL B N 1
ATOM 2081 C CA . VAL B 1 75 ? 1.737 17.719 14.727 1 98.81 75 VAL B CA 1
ATOM 2082 C C . VAL B 1 75 ? 1.173 17.531 13.32 1 98.81 75 VAL B C 1
ATOM 2084 O O . VAL B 1 75 ? 1.13 18.484 12.539 1 98.81 75 VAL B O 1
ATOM 2087 N N . LEU B 1 76 ? 0.792 16.328 13.031 1 98.94 76 LEU B N 1
ATOM 2088 C CA . LEU B 1 76 ? 0.198 16.031 11.734 1 98.94 76 LEU B CA 1
ATOM 2089 C C . LEU B 1 76 ? -1.284 15.695 11.883 1 98.94 76 LEU B C 1
ATOM 2091 O O . LEU B 1 76 ? -1.649 14.758 12.594 1 98.94 76 LEU B O 1
ATOM 2095 N N . GLY B 1 77 ? -2.131 16.484 11.305 1 98.88 77 GLY B N 1
ATOM 2096 C CA . GLY B 1 77 ? -3.545 16.188 11.133 1 98.88 77 GLY B CA 1
ATOM 2097 C C . GLY B 1 77 ? -3.904 15.789 9.719 1 98.88 77 GLY B C 1
ATOM 2098 O O . GLY B 1 77 ? -3.383 16.359 8.758 1 98.88 77 GLY B O 1
ATOM 2099 N N . CYS B 1 78 ? -4.777 14.844 9.594 1 98.75 78 CYS B N 1
ATOM 2100 C CA . CYS B 1 78 ? -5.227 14.375 8.289 1 98.75 78 CYS B CA 1
ATOM 2101 C C . CYS B 1 78 ? -6.734 14.148 8.281 1 98.75 78 CYS B C 1
ATOM 2103 O O . CYS B 1 78 ? -7.344 13.969 9.336 1 98.75 78 CYS B O 1
ATOM 2105 N N . ASP B 1 79 ? -7.301 14.172 7.148 1 98.56 79 ASP B N 1
ATOM 2106 C CA . ASP B 1 79 ? -8.688 13.797 6.895 1 98.56 79 ASP B CA 1
ATOM 2107 C C . ASP B 1 79 ? -8.867 13.289 5.465 1 98.56 79 ASP B C 1
ATOM 2109 O O . ASP B 1 79 ? -8.297 13.844 4.527 1 98.56 79 ASP B O 1
ATOM 2113 N N . SER B 1 80 ? -9.625 12.227 5.285 1 98.62 80 SER B N 1
ATOM 2114 C CA . SER B 1 80 ? -9.789 11.602 3.977 1 98.62 80 SER B CA 1
ATOM 2115 C C . SER B 1 80 ? -11.266 11.477 3.605 1 98.62 80 SER B C 1
ATOM 2117 O O . SER B 1 80 ? -12.102 11.18 4.461 1 98.62 80 SER B O 1
ATOM 2119 N N . MET B 1 81 ? -11.57 11.727 2.365 1 98.56 81 MET B N 1
ATOM 2120 C CA . MET B 1 81 ? -12.875 11.461 1.781 1 98.56 81 MET B CA 1
ATOM 2121 C C . MET B 1 81 ? -12.742 10.992 0.337 1 98.56 81 MET B C 1
ATOM 2123 O O . MET B 1 81 ? -11.766 11.312 -0.339 1 98.56 81 MET B O 1
ATOM 2127 N N . LEU B 1 82 ? -13.68 10.242 -0.119 1 98.75 82 LEU B N 1
ATOM 2128 C CA . LEU B 1 82 ? -13.742 9.82 -1.514 1 98.75 82 LEU B CA 1
ATOM 2129 C C . LEU B 1 82 ? -14.57 10.789 -2.342 1 98.75 82 LEU B C 1
ATOM 2131 O O . LEU B 1 82 ? -15.672 11.164 -1.945 1 98.75 82 LEU B O 1
ATOM 2135 N N . TYR B 1 83 ? -13.992 11.32 -3.363 1 98.69 83 TYR B N 1
ATOM 2136 C CA . TYR B 1 83 ? -14.688 12.172 -4.324 1 98.69 83 TYR B CA 1
ATOM 2137 C C . TYR B 1 83 ? -15.094 11.375 -5.559 1 98.69 83 TYR B C 1
ATOM 2139 O O . TYR B 1 83 ? -14.242 10.859 -6.281 1 98.69 83 TYR B O 1
ATOM 2147 N N . LEU B 1 84 ? -16.312 11.203 -5.793 1 97.31 84 LEU B N 1
ATOM 2148 C CA . LEU B 1 84 ? -16.859 10.453 -6.918 1 97.31 84 LEU B CA 1
ATOM 2149 C C . LEU B 1 84 ? -18.141 11.102 -7.438 1 97.31 84 LEU B C 1
ATOM 2151 O O . LEU B 1 84 ? -19.047 11.391 -6.664 1 97.31 84 LEU B O 1
ATOM 2155 N N . ASP B 1 85 ? -18.172 11.344 -8.711 1 94.88 85 ASP B N 1
ATOM 2156 C CA . ASP B 1 85 ? -19.344 11.891 -9.391 1 94.88 85 ASP B CA 1
ATOM 2157 C C . ASP B 1 85 ? -19.812 13.18 -8.719 1 94.88 85 ASP B C 1
ATOM 2159 O O . ASP B 1 85 ? -21 13.328 -8.422 1 94.88 85 ASP B O 1
ATOM 2163 N N . GLY B 1 86 ? -18.891 13.961 -8.375 1 94.75 86 GLY B N 1
ATOM 2164 C CA . GLY B 1 86 ? -19.188 15.289 -7.859 1 94.75 86 GLY B CA 1
ATOM 2165 C C . GLY B 1 86 ? -19.562 15.289 -6.387 1 94.75 86 GLY B C 1
ATOM 2166 O O . GLY B 1 86 ? -19.984 16.312 -5.848 1 94.75 86 GLY B O 1
ATOM 2167 N N . ARG B 1 87 ? -19.406 14.211 -5.738 1 94.56 87 ARG B N 1
ATOM 2168 C CA . ARG B 1 87 ? -19.812 14.102 -4.336 1 94.56 87 ARG B CA 1
ATOM 2169 C C . ARG B 1 87 ? -18.672 13.57 -3.48 1 94.56 87 ARG B C 1
ATOM 2171 O O . ARG B 1 87 ? -17.922 12.688 -3.908 1 94.56 87 ARG B O 1
ATOM 2178 N N . LEU B 1 88 ? -18.578 14.117 -2.246 1 96.81 88 LEU B N 1
ATOM 2179 C CA . LEU B 1 88 ? -17.641 13.625 -1.239 1 96.81 88 LEU B CA 1
ATOM 2180 C C . LEU B 1 88 ? -18.312 12.617 -0.32 1 96.81 88 LEU B C 1
ATOM 2182 O O . LEU B 1 88 ? -19.422 12.844 0.151 1 96.81 88 LEU B O 1
ATOM 2186 N N . SER B 1 89 ? -17.672 11.523 -0.175 1 96 89 SER B N 1
ATOM 2187 C CA . SER B 1 89 ? -18.172 10.492 0.733 1 96 89 SER B CA 1
ATOM 2188 C C . SER B 1 89 ? -17.141 10.18 1.82 1 96 89 SER B C 1
ATOM 2190 O O . SER B 1 89 ? -15.992 9.852 1.523 1 96 89 SER B O 1
ATOM 2192 N N . GLY B 1 90 ? -17.547 10.297 3.057 1 95.88 90 GLY B N 1
ATOM 2193 C CA . GLY B 1 90 ? -16.75 9.859 4.184 1 95.88 90 GLY B CA 1
ATOM 2194 C C . GLY B 1 90 ? -16.984 8.406 4.551 1 95.88 90 GLY B C 1
ATOM 2195 O O . GLY B 1 90 ? -17.016 7.535 3.676 1 95.88 90 GLY B O 1
ATOM 2196 N N . LYS B 1 91 ? -17.094 8.148 5.773 1 96.88 91 LYS B N 1
ATOM 2197 C CA . LYS B 1 91 ? -17.359 6.809 6.281 1 96.88 91 LYS B CA 1
ATOM 2198 C C . LYS B 1 91 ? -18.859 6.48 6.215 1 96.88 91 LYS B C 1
ATOM 2200 O O . LYS B 1 91 ? -19.688 7.266 6.664 1 96.88 91 LYS B O 1
ATOM 2205 N N . PRO B 1 92 ? -19.156 5.316 5.699 1 97.69 92 PRO B N 1
ATOM 2206 C CA . PRO B 1 92 ? -20.594 5.02 5.559 1 97.69 92 PRO B CA 1
ATOM 2207 C C . PRO B 1 92 ? -21.297 4.879 6.902 1 97.69 92 PRO B C 1
ATOM 2209 O O . PRO B 1 92 ? -22.453 5.285 7.043 1 97.69 92 PRO B O 1
ATOM 2212 N N . GLY B 1 93 ? -20.641 4.195 7.871 1 97.19 93 GLY B N 1
ATOM 2213 C CA . GLY B 1 93 ? -21.156 4.098 9.227 1 97.19 93 GLY B CA 1
ATOM 2214 C C . GLY B 1 93 ? -22.125 2.941 9.414 1 97.19 93 GLY B C 1
ATOM 2215 O O . GLY B 1 93 ? -22.438 2.572 10.547 1 97.19 93 GLY B O 1
ATOM 2216 N N . THR B 1 94 ? -22.656 2.342 8.25 1 98.19 94 THR B N 1
ATOM 2217 C CA . THR B 1 94 ? -23.547 1.185 8.328 1 98.19 94 THR B CA 1
ATOM 2218 C C . THR B 1 94 ? -23.281 0.226 7.168 1 98.19 94 THR B C 1
ATOM 2220 O O . THR B 1 94 ? -22.781 0.635 6.117 1 98.19 94 THR B O 1
ATOM 2223 N N . PRO B 1 95 ? -23.625 -1.034 7.418 1 98.31 95 PRO B N 1
ATOM 2224 C CA . PRO B 1 95 ? -23.469 -1.999 6.324 1 98.31 95 PRO B CA 1
ATOM 2225 C C . PRO B 1 95 ? -24.266 -1.625 5.086 1 98.31 95 PRO B C 1
ATOM 2227 O O . PRO B 1 95 ? -23.797 -1.776 3.961 1 98.31 95 PRO B O 1
ATOM 2230 N N . GLU B 1 96 ? -25.469 -1.127 5.27 1 98.31 96 GLU B N 1
ATOM 2231 C CA . GLU B 1 96 ? -26.344 -0.759 4.152 1 98.31 96 GLU B CA 1
ATOM 2232 C C . GLU B 1 96 ? -25.75 0.393 3.35 1 98.31 96 GLU B C 1
ATOM 2234 O O . GLU B 1 96 ? -25.766 0.374 2.117 1 98.31 96 GLU B O 1
ATOM 2239 N N . ALA B 1 97 ? -25.266 1.343 4.074 1 98.19 97 ALA B N 1
ATOM 2240 C CA . ALA B 1 97 ? -24.641 2.48 3.408 1 98.19 97 ALA B CA 1
ATOM 2241 C C . ALA B 1 97 ? -23.391 2.051 2.656 1 98.19 97 ALA B C 1
ATOM 2243 O O . ALA B 1 97 ? -23.109 2.537 1.555 1 98.19 97 ALA B O 1
ATOM 2244 N N . ALA B 1 98 ? -22.641 1.148 3.248 1 98.44 98 ALA B N 1
ATOM 2245 C CA . ALA B 1 98 ? -21.438 0.626 2.6 1 98.44 98 ALA B CA 1
ATOM 2246 C C . ALA B 1 98 ? -21.781 -0.092 1.298 1 98.44 98 ALA B C 1
ATOM 2248 O O . ALA B 1 98 ? -21.125 0.096 0.279 1 98.44 98 ALA B O 1
ATOM 2249 N N . ARG B 1 99 ? -22.812 -0.869 1.323 1 98.12 99 ARG B N 1
ATOM 2250 C CA . ARG B 1 99 ? -23.25 -1.591 0.133 1 98.12 99 ARG B CA 1
ATOM 2251 C C . ARG B 1 99 ? -23.672 -0.625 -0.968 1 98.12 99 ARG B C 1
ATOM 2253 O O . ARG B 1 99 ? -23.328 -0.815 -2.135 1 98.12 99 ARG B O 1
ATOM 2260 N N . ARG B 1 100 ? -24.438 0.348 -0.567 1 97.25 100 ARG B N 1
ATOM 2261 C CA . ARG B 1 100 ? -24.891 1.351 -1.531 1 97.25 100 ARG B CA 1
ATOM 2262 C C . ARG B 1 100 ? -23.703 2.076 -2.152 1 97.25 100 ARG B C 1
ATOM 2264 O O . ARG B 1 100 ? -23.688 2.352 -3.354 1 97.25 100 ARG B O 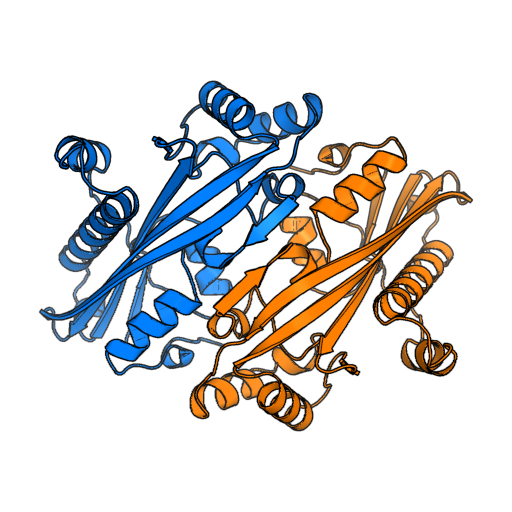1
ATOM 2271 N N . GLN B 1 101 ? -22.766 2.391 -1.315 1 97.75 101 GLN B N 1
ATOM 2272 C CA . GLN B 1 101 ? -21.562 3.031 -1.812 1 97.75 101 GLN B CA 1
ATOM 2273 C C . GLN B 1 101 ? -20.859 2.16 -2.855 1 97.75 101 GLN B C 1
ATOM 2275 O O . GLN B 1 101 ? -20.469 2.65 -3.916 1 97.75 101 GLN B O 1
ATOM 2280 N N . TRP B 1 102 ? -20.719 0.89 -2.604 1 98.12 102 TRP B N 1
ATOM 2281 C CA . TRP B 1 102 ? -20.047 -0.025 -3.52 1 98.12 102 TRP B CA 1
ATOM 2282 C C . TRP B 1 102 ? -20.844 -0.203 -4.801 1 98.12 102 TRP B C 1
ATOM 2284 O O . TRP B 1 102 ? -20.281 -0.356 -5.883 1 98.12 102 TRP B O 1
ATOM 2294 N N . GLU B 1 103 ? -22.094 -0.144 -4.719 1 95.44 103 GLU B N 1
ATOM 2295 C CA . GLU B 1 103 ? -22.922 -0.208 -5.914 1 95.44 103 GLU B CA 1
ATOM 2296 C C . GLU B 1 103 ? -22.656 0.974 -6.84 1 95.44 103 GLU B C 1
ATOM 2298 O O . GLU B 1 103 ? -22.688 0.831 -8.062 1 95.44 103 GLU B O 1
ATOM 2303 N N . GLN B 1 104 ? -22.375 2.033 -6.234 1 95.12 104 GLN B N 1
ATOM 2304 C CA . GLN B 1 104 ? -22.125 3.25 -7 1 95.12 104 GLN B CA 1
ATOM 2305 C C . GLN B 1 104 ? -20.703 3.254 -7.57 1 95.12 104 GLN B C 1
ATOM 2307 O O . GLN B 1 104 ? -20.484 3.764 -8.672 1 95.12 104 GLN B O 1
ATOM 2312 N N . MET B 1 105 ? -19.812 2.641 -6.875 1 96.25 105 MET B N 1
ATOM 2313 C CA . MET B 1 105 ? -18.422 2.885 -7.25 1 96.25 105 MET B CA 1
ATOM 2314 C C . MET B 1 105 ? -17.859 1.699 -8.023 1 96.25 105 MET B C 1
ATOM 2316 O O . MET B 1 105 ? -16.859 1.839 -8.734 1 96.25 105 MET B O 1
ATOM 2320 N N . ALA B 1 106 ? -18.531 0.562 -7.957 1 97.44 106 ALA B N 1
ATOM 2321 C CA . ALA B 1 106 ? -18 -0.618 -8.633 1 97.44 106 ALA B CA 1
ATOM 2322 C C . ALA B 1 106 ? -17.828 -0.361 -10.125 1 97.44 106 ALA B C 1
ATOM 2324 O O . ALA B 1 106 ? -18.75 0.105 -10.797 1 97.44 106 ALA B O 1
ATOM 2325 N N . GLY B 1 107 ? -16.609 -0.604 -10.633 1 98.06 107 GLY B N 1
ATOM 2326 C CA . GLY B 1 107 ? -16.328 -0.468 -12.055 1 98.06 107 GLY B CA 1
ATOM 2327 C C . GLY B 1 107 ? -16.062 0.965 -12.477 1 98.06 107 GLY B C 1
ATOM 2328 O O . GLY B 1 107 ? -15.969 1.259 -13.664 1 98.06 107 GLY B O 1
ATOM 2329 N N . THR B 1 108 ? -15.984 1.852 -11.523 1 98.38 108 THR B N 1
ATOM 2330 C CA . THR B 1 108 ? -15.75 3.26 -11.836 1 98.38 108 THR B CA 1
ATOM 2331 C C . THR B 1 108 ? -14.414 3.727 -11.266 1 98.38 108 THR B C 1
ATOM 2333 O O . THR B 1 108 ? -13.641 2.92 -10.75 1 98.38 108 THR B O 1
ATOM 2336 N N . THR B 1 109 ? -14.07 4.969 -11.461 1 98.75 109 THR B N 1
ATOM 2337 C CA . THR B 1 109 ? -12.883 5.605 -10.914 1 98.75 109 THR B CA 1
ATOM 2338 C C . THR B 1 109 ? -13.258 6.777 -10.016 1 98.75 109 THR B C 1
ATOM 2340 O O . THR B 1 109 ? -14.078 7.621 -10.391 1 98.75 109 THR B O 1
ATOM 2343 N N . GLY B 1 110 ? -12.82 6.746 -8.844 1 98.56 110 GLY B N 1
ATOM 2344 C CA . GLY B 1 110 ? -12.953 7.863 -7.922 1 98.56 110 GLY B CA 1
ATOM 2345 C C . GLY B 1 110 ? -11.617 8.414 -7.453 1 98.56 110 GLY B C 1
ATOM 2346 O O . GLY B 1 110 ? -10.57 7.863 -7.789 1 98.56 110 GLY B O 1
ATOM 2347 N N . HIS B 1 111 ? -11.672 9.508 -6.734 1 98.88 111 HIS B N 1
ATOM 2348 C CA . HIS B 1 111 ? -10.453 10.117 -6.203 1 98.88 111 HIS B CA 1
ATOM 2349 C C . HIS B 1 111 ? -10.477 10.148 -4.676 1 98.88 111 HIS B C 1
ATOM 2351 O O . HIS B 1 111 ? -11.375 10.742 -4.074 1 98.88 111 HIS B O 1
ATOM 2357 N N . LEU B 1 112 ? -9.609 9.445 -4.086 1 98.94 112 LEU B N 1
ATOM 2358 C CA . LEU B 1 112 ? -9.461 9.578 -2.643 1 98.94 112 LEU B CA 1
ATOM 2359 C C . LEU B 1 112 ? -8.641 10.82 -2.299 1 98.94 112 LEU B C 1
ATOM 2361 O O . LEU B 1 112 ? -7.492 10.945 -2.723 1 98.94 112 LEU B O 1
ATOM 2365 N N . LEU B 1 113 ? -9.25 11.734 -1.644 1 98.94 113 LEU B N 1
ATOM 2366 C CA . LEU B 1 113 ? -8.633 12.977 -1.196 1 98.94 113 LEU B CA 1
ATOM 2367 C C . LEU B 1 113 ? -8.242 12.891 0.274 1 98.94 113 LEU B C 1
ATOM 2369 O O . LEU B 1 113 ? -9.055 12.516 1.118 1 98.94 113 LEU B O 1
ATOM 2373 N N . THR B 1 114 ? -7.039 13.172 0.546 1 98.88 114 THR B N 1
ATOM 2374 C CA . THR B 1 114 ? -6.586 13.25 1.931 1 98.88 114 THR B CA 1
ATOM 2375 C C . THR B 1 114 ? -5.934 14.594 2.209 1 98.88 114 THR B C 1
ATOM 2377 O O . THR B 1 114 ? -4.895 14.922 1.626 1 98.88 114 THR B O 1
ATOM 2380 N N . GLY B 1 115 ? -6.551 15.352 3.049 1 98.88 115 GLY B N 1
ATOM 2381 C CA . GLY B 1 115 ? -5.938 16.578 3.527 1 98.88 115 GLY B CA 1
ATOM 2382 C C . GLY B 1 115 ? -4.871 16.344 4.578 1 98.88 115 GLY B C 1
ATOM 2383 O O . GLY B 1 115 ? -5.004 15.445 5.414 1 98.88 115 GLY B O 1
ATOM 2384 N N . HIS B 1 116 ? -3.82 17.141 4.547 1 98.94 116 HIS B N 1
ATOM 2385 C CA . HIS B 1 116 ? -2.732 17.125 5.52 1 98.94 116 HIS B CA 1
ATOM 2386 C C . HIS B 1 116 ? -2.471 18.516 6.086 1 98.94 116 HIS B C 1
ATOM 2388 O O . HIS B 1 116 ? -2.43 19.484 5.34 1 98.94 116 HIS B O 1
ATOM 2394 N N . ALA B 1 117 ? -2.371 18.547 7.324 1 98.94 117 ALA B N 1
ATOM 2395 C CA . ALA B 1 117 ? -1.929 19.766 8.023 1 98.94 117 ALA B CA 1
ATOM 2396 C C . ALA B 1 117 ? -0.77 19.453 8.969 1 98.94 117 ALA B C 1
ATOM 2398 O O . ALA B 1 117 ? -0.866 18.562 9.805 1 98.94 117 ALA B O 1
ATOM 2399 N N . LEU B 1 118 ? 0.317 20.125 8.82 1 98.88 118 LEU B N 1
ATOM 2400 C CA . LEU B 1 118 ? 1.513 19.938 9.633 1 98.88 118 LEU B CA 1
ATOM 2401 C C . LEU B 1 118 ? 1.852 21.203 10.406 1 98.88 118 LEU B C 1
ATOM 2403 O O . LEU B 1 118 ? 2.01 22.266 9.812 1 98.88 118 LEU B O 1
ATOM 2407 N N . LEU B 1 119 ? 1.939 21.109 11.703 1 98.81 119 LEU B N 1
ATOM 2408 C CA . LEU B 1 119 ? 2.346 22.203 12.578 1 98.81 119 LEU B CA 1
ATOM 2409 C C . LEU B 1 119 ? 3.693 21.906 13.227 1 98.81 119 LEU B C 1
ATOM 2411 O O . LEU B 1 119 ? 3.928 20.781 13.703 1 98.81 119 LEU B O 1
ATOM 2415 N N . ARG B 1 120 ? 4.527 22.812 13.211 1 98.5 120 ARG B N 1
ATOM 2416 C CA . ARG B 1 120 ? 5.758 22.734 14 1 98.5 120 ARG B CA 1
ATOM 2417 C C . ARG B 1 120 ? 5.637 23.578 15.273 1 98.5 120 ARG B C 1
ATOM 2419 O O . ARG B 1 120 ? 5.273 24.75 15.219 1 98.5 120 ARG B O 1
ATOM 2426 N N . LEU B 1 121 ? 5.848 22.969 16.375 1 98.12 121 LEU B N 1
ATOM 2427 C CA . LEU B 1 121 ? 5.773 23.656 17.656 1 98.12 121 LEU B CA 1
ATOM 2428 C C . LEU B 1 121 ? 7.133 23.672 18.359 1 98.12 121 LEU B C 1
ATOM 2430 O O . LEU B 1 121 ? 7.852 22.672 18.328 1 98.12 121 LEU B O 1
ATOM 2434 N N . ARG B 1 122 ? 7.465 24.797 18.859 1 96.69 122 ARG B N 1
ATOM 2435 C CA . ARG B 1 122 ? 8.609 25 19.734 1 96.69 122 ARG B CA 1
ATOM 2436 C C . ARG B 1 122 ? 8.234 25.828 20.953 1 96.69 122 ARG B C 1
ATOM 2438 O O . ARG B 1 122 ? 7.715 26.938 20.828 1 96.69 122 ARG B O 1
ATOM 2445 N N . ASP B 1 123 ? 8.516 25.25 22.094 1 95.88 123 ASP B N 1
ATOM 2446 C CA . ASP B 1 123 ? 8.234 25.922 23.359 1 95.88 123 ASP B CA 1
ATOM 2447 C C . ASP B 1 123 ? 6.797 26.438 23.406 1 95.88 123 ASP B C 1
ATOM 2449 O O . ASP B 1 123 ? 6.555 27.594 23.766 1 95.88 123 ASP B O 1
ATOM 2453 N N . GLY B 1 124 ? 5.926 25.562 22.922 1 94.62 124 GLY B N 1
ATOM 2454 C CA . GLY B 1 124 ? 4.496 25.797 23.031 1 94.62 124 GLY B CA 1
ATOM 2455 C C . GLY B 1 124 ? 3.961 26.766 21.984 1 94.62 124 GLY B C 1
ATOM 2456 O O . GLY B 1 124 ? 2.777 27.094 22 1 94.62 124 GLY B O 1
ATOM 2457 N N . VAL B 1 125 ? 4.828 27.188 21.062 1 96.69 125 VAL B N 1
ATOM 2458 C CA . VAL B 1 125 ? 4.434 28.141 20.031 1 96.69 125 VAL B CA 1
ATOM 2459 C C . VAL B 1 125 ? 4.48 27.469 18.656 1 96.69 125 VAL B C 1
ATOM 2461 O O . VAL B 1 125 ? 5.441 26.766 18.328 1 96.69 125 VAL B O 1
ATOM 2464 N N . ILE B 1 126 ? 3.445 27.641 17.906 1 97.94 126 ILE B N 1
ATOM 2465 C CA . ILE B 1 126 ? 3.469 27.172 16.516 1 97.94 126 ILE B CA 1
ATOM 2466 C C . ILE B 1 126 ? 4.391 28.062 15.688 1 97.94 126 ILE B C 1
ATOM 2468 O O . ILE B 1 126 ? 4.082 29.234 15.445 1 97.94 126 ILE B O 1
ATOM 2472 N N . THR B 1 127 ? 5.441 27.547 15.242 1 97.88 127 THR B N 1
ATOM 2473 C CA . THR B 1 127 ? 6.457 28.344 14.555 1 97.88 127 THR B CA 1
ATOM 2474 C C . THR B 1 127 ? 6.332 28.188 13.039 1 97.88 127 THR B C 1
ATOM 2476 O O . THR B 1 127 ? 6.906 28.969 12.281 1 97.88 127 THR B O 1
ATOM 2479 N N . HIS B 1 128 ? 5.633 27.156 12.578 1 97.75 128 HIS B N 1
ATOM 2480 C CA . HIS B 1 128 ? 5.473 26.859 11.156 1 97.75 128 HIS B CA 1
ATOM 2481 C C . HIS B 1 128 ? 4.199 26.078 10.898 1 97.75 128 HIS B C 1
ATOM 2483 O O . HIS B 1 128 ? 3.818 25.219 11.695 1 97.75 128 HIS B O 1
ATOM 2489 N N . THR B 1 129 ? 3.506 26.375 9.883 1 98.5 129 THR B N 1
ATOM 2490 C CA . THR B 1 129 ? 2.328 25.656 9.422 1 98.5 129 THR B CA 1
ATOM 2491 C C . THR B 1 129 ? 2.447 25.312 7.941 1 98.5 129 THR B C 1
ATOM 2493 O O . THR B 1 129 ? 2.867 26.156 7.137 1 98.5 129 THR B O 1
ATOM 2496 N N . GLU B 1 130 ? 2.195 24.094 7.59 1 98 130 GLU B N 1
ATOM 2497 C CA . GLU B 1 130 ? 2.143 23.609 6.215 1 98 130 GLU B CA 1
ATOM 2498 C C . GLU B 1 130 ? 0.887 22.781 5.973 1 98 130 GLU B C 1
ATOM 2500 O O . GLU B 1 130 ? 0.259 22.297 6.918 1 98 130 GLU B O 1
ATOM 2505 N N . GLY B 1 131 ? 0.486 22.656 4.758 1 98.56 131 GLY B N 1
ATOM 2506 C CA . GLY B 1 131 ? -0.634 21.797 4.422 1 98.56 131 GLY B CA 1
ATOM 2507 C C . GLY B 1 131 ? -0.789 21.578 2.928 1 98.56 131 GLY B C 1
ATOM 2508 O O . GLY B 1 131 ? -0.309 22.375 2.125 1 98.56 131 GLY B O 1
ATOM 2509 N N . ASP B 1 132 ? -1.338 20.562 2.58 1 98.75 132 ASP B N 1
ATOM 2510 C CA . ASP B 1 132 ? -1.686 20.234 1.201 1 98.75 132 ASP B CA 1
ATOM 2511 C C . ASP B 1 132 ? -2.648 19.047 1.146 1 98.75 132 ASP B C 1
ATOM 2513 O O . ASP B 1 132 ? -2.92 18.406 2.168 1 98.75 132 ASP B O 1
ATOM 2517 N N . THR B 1 133 ? -3.254 18.859 0.029 1 98.94 133 THR B N 1
ATOM 2518 C CA . THR B 1 133 ? -4.168 17.734 -0.165 1 98.94 133 THR B CA 1
ATOM 2519 C C . THR B 1 133 ? -3.633 16.781 -1.223 1 98.94 133 THR B C 1
ATOM 2521 O O . THR B 1 133 ? -3.227 17.203 -2.307 1 98.94 133 THR B O 1
ATOM 2524 N N . GLY B 1 134 ? -3.461 15.508 -0.799 1 98.81 134 GLY B N 1
ATOM 2525 C CA . GLY B 1 134 ? -3.188 14.477 -1.788 1 98.81 134 GLY B CA 1
ATOM 2526 C C . GLY B 1 134 ? -4.434 13.992 -2.504 1 98.81 134 GLY B C 1
ATOM 2527 O O . GLY B 1 134 ? -5.508 13.906 -1.905 1 98.81 134 GLY B O 1
ATOM 2528 N N . SER B 1 135 ? -4.324 13.711 -3.73 1 98.88 135 SER B N 1
ATOM 2529 C CA . SER B 1 135 ? -5.387 13.133 -4.547 1 98.88 135 SER B CA 1
ATOM 2530 C C . SER B 1 135 ? -4.891 11.922 -5.324 1 98.88 135 SER B C 1
ATOM 2532 O O . SER B 1 135 ? -3.873 11.992 -6.016 1 98.88 135 SER B O 1
ATOM 2534 N N . THR B 1 136 ? -5.531 10.82 -5.16 1 98.94 136 THR B N 1
ATOM 2535 C CA . THR B 1 136 ? -5.176 9.594 -5.867 1 98.94 136 THR B CA 1
ATOM 2536 C C . THR B 1 136 ? -6.391 9 -6.574 1 98.94 136 THR B C 1
ATOM 2538 O O . THR B 1 136 ? -7.449 8.836 -5.965 1 98.94 136 THR B O 1
ATOM 2541 N N . ALA B 1 137 ? -6.297 8.727 -7.809 1 98.94 137 ALA B N 1
ATOM 2542 C CA . ALA B 1 137 ? -7.355 8.031 -8.531 1 98.94 137 ALA B CA 1
ATOM 2543 C C . ALA B 1 137 ? -7.383 6.547 -8.164 1 98.94 137 ALA B C 1
ATOM 2545 O O . ALA B 1 137 ? -6.344 5.883 -8.148 1 98.94 137 ALA B O 1
ATOM 2546 N N . VAL B 1 138 ? -8.5 6.051 -7.844 1 98.88 138 VAL B N 1
ATOM 2547 C CA . VAL B 1 138 ? -8.695 4.648 -7.492 1 98.88 138 VAL B CA 1
ATOM 2548 C C . VAL B 1 138 ? -9.625 3.986 -8.508 1 98.88 138 VAL B C 1
ATOM 2550 O O . VAL B 1 138 ? -10.727 4.469 -8.758 1 98.88 138 VAL B O 1
ATOM 2553 N N . HIS B 1 139 ? -9.156 2.971 -9.094 1 98.94 139 HIS B N 1
ATOM 2554 C CA . HIS B 1 139 ? -9.953 2.189 -10.023 1 98.94 139 HIS B CA 1
ATOM 2555 C C . HIS B 1 139 ? -10.586 0.987 -9.336 1 98.94 139 HIS B C 1
ATOM 2557 O O . HIS B 1 139 ? -9.906 0.011 -9.023 1 98.94 139 HIS B O 1
ATOM 2563 N N . PHE B 1 140 ? -11.875 1.101 -9.156 1 98.81 140 PHE B N 1
ATOM 2564 C CA . PHE B 1 140 ? -12.594 0.072 -8.414 1 98.81 140 PHE B CA 1
ATOM 2565 C C . PHE B 1 140 ? -12.961 -1.096 -9.32 1 98.81 140 PHE B C 1
ATOM 2567 O O . PHE B 1 140 ? -13.438 -0.893 -10.438 1 98.81 140 PHE B O 1
ATOM 2574 N N . GLY B 1 141 ? -12.695 -2.281 -8.844 1 98.38 141 GLY B N 1
ATOM 2575 C CA . GLY B 1 141 ? -13.164 -3.469 -9.539 1 98.38 141 GLY B CA 1
ATOM 2576 C C . GLY B 1 141 ? -14.633 -3.75 -9.312 1 98.38 141 GLY B C 1
ATOM 2577 O O . GLY B 1 141 ? -15.383 -2.865 -8.891 1 98.38 141 GLY B O 1
ATOM 2578 N N . ARG B 1 142 ? -15.062 -4.949 -9.758 1 97.5 142 ARG B N 1
ATOM 2579 C CA . ARG B 1 142 ? -16.453 -5.391 -9.625 1 97.5 142 ARG B CA 1
ATOM 2580 C C . ARG B 1 142 ? -16.531 -6.699 -8.844 1 97.5 142 ARG B C 1
ATOM 2582 O O . ARG B 1 142 ? -16.609 -7.777 -9.438 1 97.5 142 ARG B O 1
ATOM 2589 N N . PRO B 1 143 ? -16.516 -6.523 -7.508 1 97.12 143 PRO B N 1
ATOM 2590 C CA . PRO B 1 143 ? -16.688 -7.77 -6.762 1 97.12 143 PRO B CA 1
ATOM 2591 C C . PRO B 1 143 ? -18.031 -8.453 -7.074 1 97.12 143 PRO B C 1
ATOM 2593 O O . PRO B 1 143 ? -19.016 -7.777 -7.367 1 97.12 143 PRO B O 1
ATOM 2596 N N . SER B 1 144 ? -18 -9.797 -7.027 1 95.75 144 SER B N 1
ATOM 2597 C CA . SER B 1 144 ? -19.281 -10.5 -7.082 1 95.75 144 SER B CA 1
ATOM 2598 C C . SER B 1 144 ? -20.156 -10.156 -5.883 1 95.75 144 SER B C 1
ATOM 2600 O O . SER B 1 144 ? -19.672 -9.617 -4.887 1 95.75 144 SER B O 1
ATOM 2602 N N . GLU B 1 145 ? -21.391 -10.453 -6.02 1 94.81 145 GLU B N 1
ATOM 2603 C CA . GLU B 1 145 ? -22.312 -10.211 -4.91 1 94.81 145 GLU B CA 1
ATOM 2604 C C . GLU B 1 145 ? -21.875 -10.953 -3.652 1 94.81 145 GLU B C 1
ATOM 2606 O O . GLU B 1 145 ? -21.922 -10.398 -2.551 1 94.81 145 GLU B O 1
ATOM 2611 N N . ALA B 1 146 ? -21.438 -12.133 -3.797 1 95.19 146 ALA B N 1
ATOM 2612 C CA . ALA B 1 146 ? -20.984 -12.93 -2.662 1 95.19 146 ALA B CA 1
ATOM 2613 C C . ALA B 1 146 ? -19.75 -12.312 -2.018 1 95.19 146 ALA B C 1
ATOM 2615 O O . ALA B 1 146 ? -19.656 -12.234 -0.79 1 95.19 146 ALA B O 1
ATOM 2616 N N . GLU B 1 147 ? -18.781 -11.914 -2.812 1 96.62 147 GLU B N 1
ATOM 2617 C CA . GLU B 1 147 ? -17.578 -11.266 -2.32 1 96.62 147 GLU B CA 1
ATOM 2618 C C . GLU B 1 147 ? -17.891 -9.977 -1.577 1 96.62 147 GLU B C 1
ATOM 2620 O O . GLU B 1 147 ? -17.375 -9.734 -0.485 1 96.62 147 GLU B O 1
ATOM 2625 N N . LEU B 1 148 ? -18.766 -9.195 -2.184 1 97.38 148 LEU B N 1
ATOM 2626 C CA . LEU B 1 148 ? -19.141 -7.926 -1.571 1 97.38 148 LEU B CA 1
ATOM 2627 C C . LEU B 1 148 ? -19.875 -8.148 -0.25 1 97.38 148 LEU B C 1
ATOM 2629 O O . LEU B 1 148 ? -19.625 -7.438 0.726 1 97.38 148 LEU B O 1
ATOM 2633 N N . THR B 1 149 ? -20.766 -9.125 -0.263 1 97.19 149 THR B N 1
ATOM 2634 C CA . THR B 1 149 ? -21.5 -9.453 0.962 1 97.19 149 THR B CA 1
ATOM 2635 C C . THR B 1 149 ? -20.516 -9.836 2.074 1 97.19 149 THR B C 1
ATOM 2637 O O . THR B 1 149 ? -20.625 -9.344 3.197 1 97.19 149 THR B O 1
ATOM 2640 N N . ARG B 1 150 ? -19.562 -10.656 1.762 1 97.25 150 ARG B N 1
ATOM 2641 C CA . ARG B 1 150 ? -18.562 -11.062 2.748 1 97.25 150 ARG B CA 1
ATOM 2642 C C . ARG B 1 150 ? -17.719 -9.875 3.203 1 97.25 150 ARG B C 1
ATOM 2644 O O . ARG B 1 150 ? -17.375 -9.773 4.383 1 97.25 150 ARG B O 1
ATOM 2651 N N . TYR B 1 151 ? -17.422 -9.016 2.244 1 98.19 151 TYR B N 1
ATOM 2652 C CA . TYR B 1 151 ? -16.641 -7.832 2.564 1 98.19 151 TYR B CA 1
ATOM 2653 C C . TYR B 1 151 ? -17.391 -6.914 3.516 1 98.19 151 TYR B C 1
ATOM 2655 O O . TYR B 1 151 ? -16.859 -6.512 4.555 1 98.19 151 TYR B O 1
ATOM 2663 N N . VAL B 1 152 ? -18.578 -6.633 3.252 1 98.19 152 VAL B N 1
ATOM 2664 C CA . VAL B 1 152 ? -19.422 -5.773 4.086 1 98.19 152 VAL B CA 1
ATOM 2665 C C . VAL B 1 152 ? -19.641 -6.426 5.449 1 98.19 152 VAL B C 1
ATOM 2667 O O . VAL B 1 152 ? -19.547 -5.766 6.484 1 98.19 152 VAL B O 1
ATOM 2670 N N . ASP B 1 153 ? -19.828 -7.762 5.438 1 97.5 153 ASP B N 1
ATOM 2671 C CA . ASP B 1 153 ? -20.062 -8.508 6.668 1 97.5 153 ASP B CA 1
ATOM 2672 C C . ASP B 1 153 ? -18.844 -8.477 7.578 1 97.5 153 ASP B C 1
ATOM 2674 O O . ASP B 1 153 ? -18.953 -8.609 8.797 1 97.5 153 ASP B O 1
ATOM 2678 N N . SER B 1 154 ? -17.672 -8.328 7.004 1 97.62 154 SER B N 1
ATOM 2679 C CA . SER B 1 154 ? -16.438 -8.281 7.793 1 97.62 154 SER B CA 1
ATOM 2680 C C . SER B 1 154 ? -16.406 -7.035 8.672 1 97.62 154 SER B C 1
ATOM 2682 O O . SER B 1 154 ? -15.633 -6.973 9.633 1 97.62 154 SER B O 1
ATOM 2684 N N . GLY B 1 155 ? -17.156 -5.957 8.289 1 98.06 155 GLY B N 1
ATOM 2685 C CA . GLY B 1 155 ? -17.156 -4.699 9.016 1 98.06 155 GLY B CA 1
ATOM 2686 C C . GLY B 1 155 ? -16.109 -3.723 8.531 1 98.06 155 GLY B C 1
ATOM 2687 O O . GLY B 1 155 ? -16.172 -2.529 8.828 1 98.06 155 GLY B O 1
ATOM 2688 N N . GLU B 1 156 ? -15.18 -4.113 7.766 1 97.38 156 GLU B N 1
ATOM 2689 C CA . GLU B 1 156 ? -14.023 -3.322 7.352 1 97.38 156 GLU B CA 1
ATOM 2690 C C . GLU B 1 156 ? -14.453 -2.072 6.59 1 97.38 156 GLU B C 1
ATOM 2692 O O . GLU B 1 156 ? -13.945 -0.979 6.84 1 97.38 156 GLU B O 1
ATOM 2697 N N . PRO B 1 157 ? -15.43 -2.133 5.73 1 97.94 157 PRO B N 1
ATOM 2698 C CA . PRO B 1 157 ? -15.766 -0.954 4.93 1 97.94 157 PRO B CA 1
ATOM 2699 C C . PRO B 1 157 ? -16.578 0.08 5.707 1 97.94 157 PRO B C 1
ATOM 2701 O O . PRO B 1 157 ? -16.734 1.213 5.25 1 97.94 157 PRO B O 1
ATOM 2704 N N . ILE B 1 158 ? -17.031 -0.264 6.895 1 97.69 158 ILE B N 1
ATOM 2705 C CA . ILE B 1 158 ? -18.016 0.542 7.605 1 97.69 158 ILE B CA 1
ATOM 2706 C C . ILE B 1 158 ? -17.359 1.791 8.172 1 97.69 158 ILE B C 1
ATOM 2708 O O . ILE B 1 158 ? -17.969 2.863 8.219 1 97.69 158 ILE B O 1
ATOM 2712 N N . HIS B 1 159 ? -16.062 1.719 8.57 1 94.5 159 HIS B N 1
ATOM 2713 C CA . HIS B 1 159 ? -15.453 2.801 9.336 1 94.5 159 HIS B CA 1
ATOM 2714 C C . HIS B 1 159 ? -14.25 3.383 8.602 1 94.5 159 HIS B C 1
ATOM 2716 O O . HIS B 1 159 ? -13.336 3.908 9.227 1 94.5 159 HIS B O 1
ATOM 2722 N N . VAL B 1 160 ? -14.305 3.256 7.27 1 96.81 160 VAL B N 1
ATOM 2723 C CA . VAL B 1 160 ? -13.234 3.836 6.465 1 96.81 160 VAL B CA 1
ATOM 2724 C C . VAL B 1 160 ? -13.836 4.719 5.371 1 96.81 160 VAL B C 1
ATOM 2726 O O . VAL B 1 160 ? -14.938 4.453 4.883 1 96.81 160 VAL B O 1
ATOM 2729 N N . ALA B 1 161 ? -13.102 5.762 5.004 1 95.94 161 ALA B N 1
ATOM 2730 C CA . ALA B 1 161 ? -13.547 6.688 3.965 1 95.94 161 ALA B CA 1
ATOM 2731 C C . ALA B 1 161 ? -13.797 5.953 2.648 1 95.94 161 ALA B C 1
ATOM 2733 O O . ALA B 1 161 ? -12.984 5.125 2.232 1 95.94 161 ALA B O 1
ATOM 2734 N N . GLY B 1 162 ? -14.906 6.164 2.049 1 97.25 162 GLY B N 1
ATOM 2735 C CA . GLY B 1 162 ? -15.211 5.613 0.739 1 97.25 162 GLY B CA 1
ATOM 2736 C C . GLY B 1 162 ? -15.625 4.152 0.787 1 97.25 162 GLY B C 1
ATOM 2737 O O . GLY B 1 162 ? -15.812 3.52 -0.255 1 97.25 162 GLY B O 1
ATOM 2738 N N . ALA B 1 163 ? -15.617 3.518 1.997 1 98.25 163 ALA B N 1
ATOM 2739 C CA . ALA B 1 163 ? -16.094 2.154 2.23 1 98.25 163 ALA B CA 1
ATOM 2740 C C . ALA B 1 163 ? -15.109 1.13 1.668 1 98.25 163 ALA B C 1
ATOM 2742 O O . ALA B 1 163 ? -15.516 0.055 1.22 1 98.25 163 ALA B O 1
ATOM 2743 N N . PHE B 1 164 ? -13.875 1.44 1.647 1 98.38 164 PHE B N 1
ATOM 2744 C CA . PHE B 1 164 ? -12.914 0.447 1.18 1 98.38 164 PHE B CA 1
ATOM 2745 C C . PHE B 1 164 ? -11.555 0.655 1.838 1 98.38 164 PHE B C 1
ATOM 2747 O O . PHE B 1 164 ? -11.242 1.755 2.299 1 98.38 164 PHE B O 1
ATOM 2754 N N . THR B 1 165 ? -10.797 -0.373 1.896 1 97.88 165 THR B N 1
ATOM 2755 C CA . THR B 1 165 ? -9.391 -0.346 2.275 1 97.88 165 THR B CA 1
ATOM 2756 C C . THR B 1 165 ? -8.516 -0.808 1.116 1 97.88 165 THR B C 1
ATOM 2758 O O . THR B 1 165 ? -8.867 -1.746 0.398 1 97.88 165 THR B O 1
ATOM 2761 N N . LEU B 1 166 ? -7.434 -0.135 0.945 1 98.25 166 LEU B N 1
ATOM 2762 C CA . LEU B 1 166 ? -6.48 -0.538 -0.081 1 98.25 166 LEU B CA 1
ATOM 2763 C C . LEU B 1 166 ? -5.562 -1.642 0.435 1 98.25 166 LEU B C 1
ATOM 2765 O O . LEU B 1 166 ? -5.148 -2.52 -0.328 1 98.25 166 LEU B O 1
ATOM 2769 N N . ASP B 1 167 ? -5.258 -1.596 1.724 1 96.88 167 ASP B N 1
ATOM 2770 C CA . ASP B 1 167 ? -4.281 -2.492 2.336 1 96.88 167 ASP B CA 1
ATOM 2771 C C . ASP B 1 167 ? -4.973 -3.58 3.154 1 96.88 167 ASP B C 1
ATOM 2773 O O . ASP B 1 167 ? -4.387 -4.121 4.094 1 96.88 167 ASP B O 1
ATOM 2777 N N . GLY B 1 168 ? -6.207 -3.836 2.973 1 97.75 168 GLY B N 1
ATOM 2778 C CA . GLY B 1 168 ? -6.992 -4.867 3.633 1 97.75 168 GLY B CA 1
ATOM 2779 C C . GLY B 1 168 ? -7.789 -5.723 2.666 1 97.75 168 GLY B C 1
ATOM 2780 O O . GLY B 1 168 ? -7.32 -6.027 1.566 1 97.75 168 GLY B O 1
ATOM 2781 N N . LEU B 1 169 ? -9.016 -6.168 3.119 1 98.31 169 LEU B N 1
ATOM 2782 C CA . LEU B 1 169 ? -9.867 -7.012 2.289 1 98.31 169 LEU B CA 1
ATOM 2783 C C . LEU B 1 169 ? -10.297 -6.273 1.021 1 98.31 169 LEU B C 1
ATOM 2785 O O . LEU B 1 169 ? -10.438 -6.887 -0.039 1 98.31 169 LEU B O 1
ATOM 2789 N N . GLY B 1 170 ? -10.477 -4.984 1.16 1 98.25 170 GLY B N 1
ATOM 2790 C CA . GLY B 1 170 ? -10.898 -4.199 0.008 1 98.25 170 GLY B CA 1
ATOM 2791 C C . GLY B 1 170 ? -9.891 -4.223 -1.125 1 98.25 170 GLY B C 1
ATOM 2792 O O . GLY B 1 170 ? -10.242 -3.977 -2.281 1 98.25 170 GLY B O 1
ATOM 2793 N N . GLY B 1 171 ? -8.609 -4.457 -0.747 1 98.62 171 GLY B N 1
ATOM 2794 C CA . GLY B 1 171 ? -7.543 -4.473 -1.736 1 98.62 171 GLY B CA 1
ATOM 2795 C C . GLY B 1 171 ? -7.781 -5.473 -2.854 1 98.62 171 GLY B C 1
ATOM 2796 O O . GLY B 1 171 ? -7.293 -5.289 -3.971 1 98.62 171 GLY B O 1
ATOM 2797 N N . TRP B 1 172 ? -8.586 -6.523 -2.613 1 98.69 172 TRP B N 1
ATOM 2798 C CA . TRP B 1 172 ? -8.891 -7.543 -3.611 1 98.69 172 TRP B CA 1
ATOM 2799 C C . TRP B 1 172 ? -9.719 -6.957 -4.75 1 98.69 172 TRP B C 1
ATOM 2801 O O . TRP B 1 172 ? -9.789 -7.539 -5.836 1 98.69 172 TRP B O 1
ATOM 2811 N N . PHE B 1 173 ? -10.367 -5.789 -4.461 1 98.5 173 PHE B N 1
ATOM 2812 C CA . PHE B 1 173 ? -11.359 -5.277 -5.395 1 98.5 173 PHE B CA 1
ATOM 2813 C C . PHE B 1 173 ? -10.938 -3.922 -5.949 1 98.5 173 PHE B C 1
ATOM 2815 O O . PHE B 1 173 ? -11.781 -3.145 -6.402 1 98.5 173 PHE B O 1
ATOM 2822 N N . ILE B 1 174 ? -9.664 -3.602 -5.832 1 98.81 174 ILE B N 1
ATOM 2823 C CA . ILE B 1 174 ? -9.078 -2.414 -6.445 1 98.81 174 ILE B CA 1
ATOM 2824 C C . ILE B 1 174 ? -8.195 -2.822 -7.625 1 98.81 174 ILE B C 1
ATOM 2826 O O . ILE B 1 174 ? -7.172 -3.488 -7.441 1 98.81 174 ILE B O 1
ATOM 2830 N N . ASP B 1 175 ? -8.523 -2.426 -8.789 1 98.69 175 ASP B N 1
ATOM 2831 C CA . ASP B 1 175 ? -7.797 -2.822 -9.992 1 98.69 175 ASP B CA 1
ATOM 2832 C C . ASP B 1 175 ? -6.449 -2.111 -10.078 1 98.69 175 ASP B C 1
ATOM 2834 O O . ASP B 1 175 ? -5.504 -2.635 -10.672 1 98.69 175 ASP B O 1
ATOM 2838 N N . GLY B 1 176 ? -6.391 -0.963 -9.492 1 98.81 176 GLY B N 1
ATOM 2839 C CA . GLY B 1 176 ? -5.18 -0.157 -9.484 1 98.81 176 GLY B CA 1
ATOM 2840 C C . GLY B 1 176 ? -5.422 1.283 -9.078 1 98.81 176 GLY B C 1
ATOM 2841 O O . GLY B 1 176 ? -6.566 1.68 -8.828 1 98.81 176 GLY B O 1
ATOM 2842 N N . ILE B 1 177 ? -4.371 1.975 -8.969 1 98.94 177 ILE B N 1
ATOM 2843 C CA . ILE B 1 177 ? -4.473 3.393 -8.641 1 98.94 177 ILE B CA 1
ATOM 2844 C C . ILE B 1 177 ? -3.543 4.199 -9.539 1 98.94 177 ILE B C 1
ATOM 2846 O O . ILE B 1 177 ? -2.643 3.641 -10.172 1 98.94 177 ILE B O 1
ATOM 2850 N N . ASP B 1 178 ? -3.773 5.461 -9.695 1 98.88 178 ASP B N 1
ATOM 2851 C CA . ASP B 1 178 ? -2.865 6.469 -10.227 1 98.88 178 ASP B CA 1
ATOM 2852 C C . ASP B 1 178 ? -2.545 7.531 -9.18 1 98.88 178 ASP B C 1
ATOM 2854 O O . ASP B 1 178 ? -3.359 8.422 -8.914 1 98.88 178 ASP B O 1
ATOM 2858 N N . GLY B 1 179 ? -1.408 7.449 -8.609 1 98.81 179 GLY B N 1
ATOM 2859 C CA . GLY B 1 179 ? -1.021 8.344 -7.523 1 98.81 179 GLY B CA 1
ATOM 2860 C C . GLY B 1 179 ? -0.331 7.625 -6.379 1 98.81 179 GLY B C 1
ATOM 2861 O O . GLY B 1 179 ? 0.473 6.719 -6.602 1 98.81 179 GLY B O 1
ATOM 2862 N N . ASP B 1 180 ? -0.598 8.078 -5.219 1 98.75 180 ASP B N 1
ATOM 2863 C CA . ASP B 1 180 ? 0.131 7.664 -4.023 1 98.75 180 ASP B CA 1
ATOM 2864 C C . ASP B 1 180 ? -0.698 6.699 -3.182 1 98.75 180 ASP B C 1
ATOM 2866 O O . ASP B 1 180 ? -1.704 7.094 -2.588 1 98.75 180 ASP B O 1
ATOM 2870 N N . PRO B 1 181 ? -0.248 5.453 -3.039 1 98.88 181 PRO B N 1
ATOM 2871 C CA . PRO B 1 181 ? -1.047 4.488 -2.281 1 98.88 181 PRO B CA 1
ATOM 2872 C C . PRO B 1 181 ? -1.16 4.848 -0.801 1 98.88 181 PRO B C 1
ATOM 2874 O O . PRO B 1 181 ? -2.188 4.582 -0.173 1 98.88 181 PRO B O 1
ATOM 2877 N N . SER B 1 182 ? -0.107 5.453 -0.21 1 98.88 182 SER B N 1
ATOM 2878 C CA . SER B 1 182 ? -0.194 5.836 1.195 1 98.88 182 SER B CA 1
ATOM 2879 C C . SER B 1 182 ? -1.252 6.914 1.409 1 98.88 182 SER B C 1
ATOM 2881 O O . SER B 1 182 ? -1.903 6.953 2.455 1 98.88 182 SER B O 1
ATOM 2883 N N . ASN B 1 183 ? -1.476 7.758 0.429 1 98.88 183 ASN B N 1
ATOM 2884 C CA . ASN B 1 183 ? -2.568 8.727 0.459 1 98.88 183 ASN B CA 1
ATOM 2885 C C . ASN B 1 183 ? -3.926 8.031 0.559 1 98.88 183 ASN B C 1
ATOM 2887 O O . ASN B 1 183 ? -4.805 8.484 1.291 1 98.88 183 ASN B O 1
ATOM 2891 N N . VAL B 1 184 ? -4.105 6.965 -0.177 1 98.88 184 VAL B N 1
ATOM 2892 C CA . VAL B 1 184 ? -5.359 6.219 -0.195 1 98.88 184 VAL B CA 1
ATOM 2893 C C . VAL B 1 184 ? -5.598 5.574 1.169 1 98.88 184 VAL B C 1
ATOM 2895 O O . VAL B 1 184 ? -6.73 5.539 1.655 1 98.88 184 VAL B O 1
ATOM 2898 N N . ILE B 1 185 ? -4.496 5.094 1.773 1 98.56 185 ILE B N 1
ATOM 2899 C CA . ILE B 1 185 ? -4.633 4.453 3.076 1 98.56 185 ILE B CA 1
ATOM 2900 C C . ILE B 1 185 ? -4.949 5.5 4.137 1 98.56 185 ILE B C 1
ATOM 2902 O O . ILE B 1 185 ? -5.727 5.246 5.059 1 98.56 185 ILE B O 1
ATOM 2906 N N . GLY B 1 186 ? -4.309 6.754 3.936 1 98.25 186 GLY B N 1
ATOM 2907 C CA . GLY B 1 186 ? -4.805 7.77 4.852 1 98.25 186 GLY B CA 1
ATOM 2908 C C . GLY B 1 186 ? -3.779 8.844 5.164 1 98.25 186 GLY B C 1
ATOM 2909 O O . GLY B 1 186 ? -4.094 9.828 5.828 1 98.25 186 GLY B O 1
ATOM 2910 N N . VAL B 1 187 ? -2.547 8.656 4.797 1 98.88 187 VAL B N 1
ATOM 2911 C CA . VAL B 1 187 ? -1.491 9.641 5.004 1 98.88 187 VAL B CA 1
ATOM 2912 C C . VAL B 1 187 ? -0.438 9.508 3.906 1 98.88 187 VAL B C 1
ATOM 2914 O O . VAL B 1 187 ? 0.221 8.477 3.787 1 98.88 187 VAL B O 1
ATOM 2917 N N . SER B 1 188 ? -0.281 10.516 3.1 1 98.88 188 SER B N 1
ATOM 2918 C CA . SER B 1 188 ? 0.651 10.492 1.979 1 98.88 188 SER B CA 1
ATOM 2919 C C . SER B 1 188 ? 2.094 10.625 2.455 1 98.88 188 SER B C 1
ATOM 2921 O O . SER B 1 188 ? 2.502 11.695 2.922 1 98.88 188 SER B O 1
ATOM 2923 N N . LEU B 1 189 ? 2.865 9.633 2.268 1 98.88 189 LEU B N 1
ATOM 2924 C CA . LEU B 1 189 ? 4.258 9.664 2.697 1 98.88 189 LEU B CA 1
ATOM 2925 C C . LEU B 1 189 ? 5.047 10.711 1.92 1 98.88 189 LEU B C 1
ATOM 2927 O O . LEU B 1 189 ? 5.672 11.594 2.516 1 98.88 189 LEU B O 1
ATOM 2931 N N . PRO B 1 190 ? 4.961 10.695 0.592 1 98.56 190 PRO B N 1
ATOM 2932 C CA . PRO B 1 190 ? 5.746 11.703 -0.126 1 98.56 190 PRO B CA 1
ATOM 2933 C C . PRO B 1 190 ? 5.285 13.125 0.17 1 98.56 190 PRO B C 1
ATOM 2935 O O . PRO B 1 190 ? 6.105 14.047 0.196 1 98.56 190 PRO B O 1
ATOM 2938 N N . LEU B 1 191 ? 3.994 13.32 0.383 1 98.75 191 LEU B N 1
ATOM 2939 C CA . LEU B 1 191 ? 3.506 14.656 0.708 1 98.75 191 LEU B CA 1
ATOM 2940 C C . LEU B 1 191 ? 4 15.102 2.082 1 98.75 191 LEU B C 1
ATOM 2942 O O . LEU B 1 191 ? 4.477 16.219 2.244 1 98.75 191 LEU B O 1
ATOM 2946 N N . VAL B 1 192 ? 3.896 14.242 3.078 1 98.81 192 VAL B N 1
ATOM 2947 C CA . VAL B 1 192 ? 4.375 14.547 4.422 1 98.81 192 VAL B CA 1
ATOM 2948 C C . VAL B 1 192 ? 5.875 14.836 4.383 1 98.81 192 VAL B C 1
ATOM 2950 O O . VAL B 1 192 ? 6.355 15.75 5.059 1 98.81 192 VAL B O 1
ATOM 2953 N N . GLN B 1 193 ? 6.617 14.008 3.598 1 98.5 193 GLN B N 1
ATOM 2954 C CA . GLN B 1 193 ? 8.047 14.25 3.428 1 98.5 193 GLN B CA 1
ATOM 2955 C C . GLN B 1 193 ? 8.305 15.672 2.938 1 98.5 193 GLN B C 1
ATOM 2957 O O . GLN B 1 193 ? 9.18 16.359 3.463 1 98.5 193 GLN B O 1
ATOM 2962 N N . ARG B 1 194 ? 7.543 16.125 1.962 1 98.06 194 ARG B N 1
ATOM 2963 C CA . ARG B 1 194 ? 7.695 17.484 1.43 1 98.06 194 ARG B CA 1
ATOM 2964 C C . ARG B 1 194 ? 7.332 18.531 2.479 1 98.06 194 ARG B C 1
ATOM 2966 O O . ARG B 1 194 ? 8.031 19.531 2.629 1 98.06 194 ARG B O 1
ATOM 2973 N N . LEU B 1 195 ? 6.242 18.297 3.211 1 98.56 195 LEU B N 1
ATOM 2974 C CA . LEU B 1 195 ? 5.812 19.234 4.242 1 98.56 195 LEU B CA 1
ATOM 2975 C C . LEU B 1 195 ? 6.867 19.359 5.336 1 98.56 195 LEU B C 1
ATOM 2977 O O . LEU B 1 195 ? 7.184 20.469 5.777 1 98.56 195 LEU B O 1
ATOM 2981 N N . ILE B 1 196 ? 7.414 18.25 5.777 1 98 196 ILE B N 1
ATOM 2982 C CA . ILE B 1 196 ? 8.445 18.234 6.809 1 98 196 ILE B CA 1
ATOM 2983 C C . ILE B 1 196 ? 9.68 18.984 6.312 1 98 196 ILE B C 1
ATOM 2985 O O . ILE B 1 196 ? 10.266 19.781 7.047 1 98 196 ILE B O 1
ATOM 2989 N N . SER B 1 197 ? 10.062 18.75 5.074 1 96.94 197 SER B N 1
ATOM 2990 C CA . SER B 1 197 ? 11.234 19.406 4.512 1 96.94 197 SER B CA 1
ATOM 2991 C C . SER B 1 197 ? 11.086 20.922 4.523 1 96.94 197 SER B C 1
ATOM 2993 O O . SER B 1 197 ? 12.062 21.641 4.711 1 96.94 197 SER B O 1
ATOM 2995 N N . ARG B 1 198 ? 9.914 21.422 4.355 1 97.19 198 ARG B N 1
ATOM 2996 C CA . ARG B 1 198 ? 9.641 22.859 4.316 1 97.19 198 ARG B CA 1
ATOM 2997 C C . ARG B 1 198 ? 9.797 23.484 5.695 1 97.19 198 ARG B C 1
ATOM 2999 O O . ARG B 1 198 ? 9.891 24.703 5.82 1 97.19 198 ARG B O 1
ATOM 3006 N N . THR B 1 199 ? 9.82 22.688 6.727 1 95.75 199 THR B N 1
ATOM 3007 C CA . THR B 1 199 ? 10.055 23.203 8.07 1 95.75 199 THR B CA 1
ATOM 3008 C C . THR B 1 199 ? 11.547 23.266 8.375 1 95.75 199 THR B C 1
ATOM 3010 O O . THR B 1 199 ? 11.953 23.781 9.422 1 95.75 199 THR B O 1
ATOM 3013 N N . GLY B 1 200 ? 12.359 22.688 7.469 1 94.5 200 GLY B N 1
ATOM 3014 C CA . GLY B 1 200 ? 13.797 22.641 7.688 1 94.5 200 GLY B CA 1
ATOM 3015 C C . GLY B 1 200 ? 14.266 21.344 8.297 1 94.5 200 GLY B C 1
ATOM 3016 O O . GLY B 1 200 ? 15.461 21.172 8.57 1 94.5 200 GLY B O 1
ATOM 3017 N N . LEU B 1 201 ? 13.367 20.422 8.57 1 95.94 201 LEU B N 1
ATOM 3018 C CA . LEU B 1 201 ? 13.695 19.109 9.109 1 95.94 201 LEU B CA 1
ATOM 3019 C C . LEU B 1 201 ? 13.781 18.062 8 1 95.94 201 LEU B C 1
ATOM 3021 O O . LEU B 1 201 ? 13.32 18.297 6.879 1 95.94 201 LEU B O 1
ATOM 3025 N N . SER B 1 202 ? 14.453 16.969 8.305 1 96.19 202 SER B N 1
ATOM 3026 C CA . SER B 1 202 ? 14.461 15.797 7.426 1 96.19 202 SER B CA 1
ATOM 3027 C C . SER B 1 202 ? 13.578 14.688 7.984 1 96.19 202 SER B C 1
ATOM 3029 O O . SER B 1 202 ? 13.578 14.43 9.188 1 96.19 202 SER B O 1
ATOM 3031 N N . ILE B 1 203 ? 12.852 14.062 7.105 1 97.19 203 ILE B N 1
ATOM 3032 C CA . ILE B 1 203 ? 11.945 13.008 7.547 1 97.19 203 ILE B CA 1
ATOM 3033 C C . ILE B 1 203 ? 12.742 11.898 8.234 1 97.19 203 ILE B C 1
ATOM 3035 O O . ILE B 1 203 ? 12.25 11.258 9.164 1 97.19 203 ILE B O 1
ATOM 3039 N N . SER B 1 204 ? 13.984 11.68 7.777 1 96.5 204 SER B N 1
ATOM 3040 C CA . SER B 1 204 ? 14.789 10.586 8.297 1 96.5 204 SER B CA 1
ATOM 3041 C C . SER B 1 204 ? 15.156 10.805 9.766 1 96.5 204 SER B C 1
ATOM 3043 O O . SER B 1 204 ? 15.555 9.867 10.453 1 96.5 204 SER B O 1
ATOM 3045 N N . GLU B 1 205 ? 15.055 12.047 10.258 1 95.62 205 GLU B N 1
ATOM 3046 C CA . GLU B 1 205 ? 15.305 12.352 11.664 1 95.62 205 GLU B CA 1
ATOM 3047 C C . GLU B 1 205 ? 14.273 11.664 12.562 1 95.62 205 GLU B C 1
ATOM 3049 O O . GLU B 1 205 ? 14.5 11.5 13.758 1 95.62 205 GLU B O 1
ATOM 3054 N N . PHE B 1 206 ? 13.164 11.258 11.984 1 97.5 206 PHE B N 1
ATOM 3055 C CA . PHE B 1 206 ? 12.086 10.688 12.773 1 97.5 206 PHE B CA 1
ATOM 3056 C C . PHE B 1 206 ? 12.102 9.164 12.688 1 97.5 206 PHE B C 1
ATOM 3058 O O . PHE B 1 206 ? 11.312 8.492 13.352 1 97.5 206 PHE B O 1
ATOM 3065 N N . TRP B 1 207 ? 13.016 8.586 11.836 1 97.38 207 TRP B N 1
ATOM 3066 C CA . TRP B 1 207 ? 13.062 7.137 11.68 1 97.38 207 TRP B CA 1
ATOM 3067 C C . TRP B 1 207 ? 13.594 6.473 12.945 1 97.38 207 TRP B C 1
ATOM 3069 O O . TRP B 1 207 ? 14.578 6.926 13.531 1 97.38 207 TRP B O 1
ATOM 3079 N N . THR B 1 208 ? 13.023 5.453 13.445 1 94 208 THR B N 1
ATOM 3080 C CA . THR B 1 208 ? 13.414 4.746 14.664 1 94 208 THR B CA 1
ATOM 3081 C C . THR B 1 208 ? 14.141 3.445 14.312 1 94 208 THR B C 1
ATOM 3083 O O . THR B 1 208 ? 14.547 2.701 15.211 1 94 208 THR B O 1
ATOM 3086 N N . ARG B 1 209 ? 14.359 3.139 13.047 1 84 209 ARG B N 1
ATOM 3087 C CA . ARG B 1 209 ? 15.062 1.939 12.609 1 84 209 ARG B CA 1
ATOM 3088 C C . ARG B 1 209 ? 15.945 2.234 11.406 1 84 209 ARG B C 1
ATOM 3090 O O . ARG B 1 209 ? 15.742 3.227 10.703 1 84 209 ARG B O 1
#

InterPro domains:
  IPR003697 Nucleoside triphosphate pyrophosphatase Maf-like protein [MF_00528] (3-201)
  IPR003697 Nucleoside triphosphate pyrophosphatase Maf-like protein [PF02545] (3-197)
  IPR003697 Nucleoside triphosphate pyrophosphatase Maf-like protein [PIRSF006305] (2-201)
  IPR003697 Nucleoside triphosphate pyrophosphatase Maf-like protein [PTHR43213] (3-199)
  IPR003697 Nucleoside triphosphate pyrophosphatase Maf-like protein [TIGR00172] (2-192)
  IPR003697 Nucleoside triphosphate pyrophosphatase Maf-like protein [cd00555] (4-195)
  IPR029001 Inosine triphosphate pyrophosphatase-like [G3DSA:3.90.950.10] (1-198)
  IPR029001 Inosine triphosphate pyrophosphatase-like [SSF52972] (2-197)

Nearest PDB structures (foldseek):
  4p0e-assembly1_A  TM=9.271E-01  e=1.404E-17  Escherichia co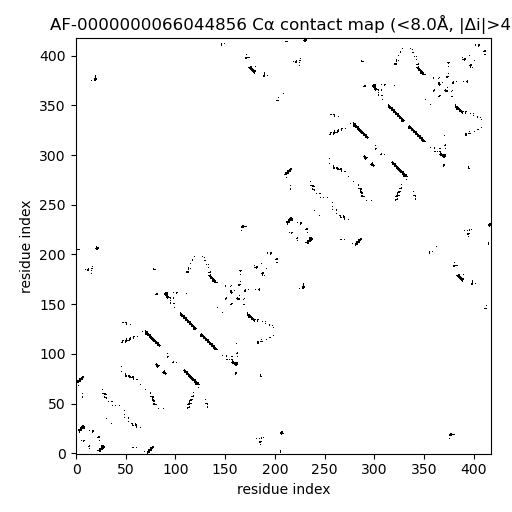li K-12
  4heb-assembly1_B  TM=9.262E-01  e=3.911E-17  Bacillus subtilis
  4lu1-assembly1_A  TM=8.545E-01  e=2.343E-17  Escherichia coli K-12
  4jhc-assembly1_A  TM=8.499E-01  e=3.441E-17  Escherichia coli K-12
  4oo0-assembly1_B  TM=8.577E-01  e=2.359E-15  Burkholderia cenocepacia J2315

Secondary structure (DSSP, 8-state):
--EEEE----HHHHHHHHHTT--PEE------HHHHHHHS-TTS-HHHHHHHHHHHHHHHHHHT--HHHHTEEEEEEEEEEEEETTEEE----SHHHHHHHHHHHTTSEEEEEEEEEEEEEETTEEEEEEEEEEEEEEEE----HHHHHHHHHTSGGGGSGGG--SSSGGGGGEEEEEE-HHHHHT--HHHHHHHHHTTT--GGGG---/--EEEE----HHHHHHHHHTT--PEE------HHHHHHHS-TTS-HHHHHHHHHHHHHHHHHHH--HHHHTEEEEEEEEEEEEETTEEE----SHHHHHHHHHHHTTSEEEEEEEEEEEEEETTEEEEEEEEEEEEEEEE----HHHHHHHHHTSGGGGSGGG--SSSGGGGGEEEEEE-HHHHHT--HHHHHHHHHTTT--GGGG---

Radius of gyration: 22.07 Å; Cα contacts (8 Å, |Δi|>4): 981; chains: 2; bounding box: 53×64×54 Å